Protein AF-A0A1W1H620-F1 (afdb_monomer)

InterPro domains:
  IPR003399 Mce/MlaD [PF02470] (68-165)
  IPR052336 MlaD Inter-membrane Phospholipid Transporter [PTHR33371] (28-357)

pLDDT: mean 70.54, std 13.01, range [43.09, 95.81]

Sequence (407 aa):
MLNSLIAFMEFLTFYRGIFFDGSCVSLMDKNSGKFMVGAFVLGAIALVVVGIVVFGSGALFAEKNVFVLHFSGSVKGLNVGSPVVLRGVKIGAVKDIRINAASVDHPFSIPVLIEINKDCVVMQGDSSGNQTIEETLDALIKQGLRAKLEMQSLVTGQLLVALDFEPDTTPRFSGLESSYLEIPTTQSDIEELTSKLKQAPIEEIFNKVFSIISNVDTFLNSESINELLVAMTAALNSINGLAAHMDNELPDLSSNLVSTVSDAKKFISTADKEVVDLSLSLKKAIADIQNLVAVALSKVNSMGAGVDETVVSAQNLLAGIHQEVAPVSSGLQDVLKSARNTMISAQKASDQATEMLKGIDRITDSDSALLYNLNTTLAEISDAARSVRMLAEYIERHPEAFIQGKQ

Structure (mmCIF, N/CA/C/O backbone):
data_AF-A0A1W1H620-F1
#
_entry.id   AF-A0A1W1H620-F1
#
loop_
_atom_site.group_PDB
_atom_site.id
_atom_site.type_symbol
_atom_site.label_atom_id
_atom_site.label_alt_id
_atom_site.label_comp_id
_atom_site.label_asym_id
_atom_site.label_entity_id
_atom_site.label_seq_id
_atom_site.pdbx_PDB_ins_code
_atom_site.Cartn_x
_atom_site.Cartn_y
_atom_site.Cartn_z
_atom_site.occupancy
_atom_site.B_iso_or_equiv
_atom_site.auth_seq_id
_atom_site.auth_comp_id
_atom_site.auth_asym_id
_atom_site.auth_atom_id
_atom_site.pdbx_PDB_model_num
ATOM 1 N N . MET A 1 1 ? 29.130 7.854 -50.376 1.00 47.09 1 MET A N 1
ATOM 2 C CA . MET A 1 1 ? 28.663 8.567 -51.593 1.00 47.09 1 MET A CA 1
ATOM 3 C C . MET A 1 1 ? 29.175 7.940 -52.893 1.00 47.09 1 MET A C 1
ATOM 5 O O . MET A 1 1 ? 28.355 7.635 -53.746 1.00 47.09 1 MET A O 1
ATOM 9 N N . LEU A 1 2 ? 30.485 7.692 -53.043 1.00 47.22 2 LEU A N 1
ATOM 10 C CA . LEU A 1 2 ? 31.083 7.239 -54.312 1.00 47.22 2 LEU A CA 1
ATOM 11 C C . LEU A 1 2 ? 30.592 5.860 -54.804 1.00 47.22 2 LEU A C 1
ATOM 13 O O . LEU A 1 2 ? 30.220 5.733 -55.963 1.00 47.22 2 LEU A O 1
ATOM 17 N N . ASN A 1 3 ? 30.495 4.854 -53.927 1.00 46.94 3 ASN A N 1
ATOM 18 C CA . ASN A 1 3 ? 30.136 3.488 -54.350 1.00 46.94 3 ASN A CA 1
ATOM 19 C C . ASN A 1 3 ? 28.685 3.336 -54.835 1.00 46.94 3 ASN A C 1
ATOM 21 O O . ASN A 1 3 ? 28.419 2.526 -55.715 1.00 46.94 3 ASN A O 1
ATOM 25 N N . SER A 1 4 ? 27.753 4.141 -54.315 1.00 45.88 4 SER A N 1
ATOM 26 C CA . SER A 1 4 ? 26.353 4.115 -54.768 1.00 45.88 4 SER A CA 1
ATOM 27 C C . SER A 1 4 ? 26.180 4.840 -56.109 1.00 45.88 4 SER A C 1
ATOM 29 O O . SER A 1 4 ? 25.389 4.425 -56.951 1.00 45.88 4 SER A O 1
ATOM 31 N N . LEU A 1 5 ? 26.985 5.883 -56.348 1.00 55.84 5 LEU A N 1
ATOM 32 C CA . LEU A 1 5 ? 27.026 6.585 -57.632 1.00 55.84 5 LEU A CA 1
ATOM 33 C C . LEU A 1 5 ? 27.658 5.713 -58.731 1.00 55.84 5 LEU A C 1
ATOM 35 O O . LEU A 1 5 ? 27.201 5.741 -59.870 1.00 55.84 5 LEU A O 1
ATOM 39 N N . ILE A 1 6 ? 28.657 4.896 -58.371 1.00 61.59 6 ILE A N 1
ATOM 40 C CA . ILE A 1 6 ? 29.292 3.914 -59.262 1.00 61.59 6 ILE A CA 1
ATOM 41 C C . ILE A 1 6 ? 28.307 2.796 -59.624 1.00 61.59 6 ILE A C 1
ATOM 43 O O . ILE A 1 6 ? 28.139 2.514 -60.804 1.00 61.59 6 ILE A O 1
ATOM 47 N N . ALA A 1 7 ? 27.574 2.236 -58.655 1.00 57.88 7 ALA A N 1
ATOM 48 C CA . ALA A 1 7 ? 26.550 1.223 -58.931 1.00 57.88 7 ALA A CA 1
ATOM 49 C C . ALA A 1 7 ? 25.406 1.769 -59.809 1.00 57.88 7 ALA A C 1
ATOM 51 O O . ALA A 1 7 ? 24.920 1.082 -60.706 1.00 57.88 7 ALA A O 1
ATOM 52 N N . PHE A 1 8 ? 25.010 3.029 -59.603 1.00 60.25 8 PHE A N 1
ATOM 53 C CA . PHE A 1 8 ? 24.001 3.693 -60.430 1.00 60.25 8 PHE A CA 1
ATOM 54 C C . PHE A 1 8 ? 24.515 3.991 -61.850 1.00 60.25 8 PHE A C 1
ATOM 56 O O . PHE A 1 8 ? 23.775 3.816 -62.819 1.00 60.25 8 PHE A O 1
ATOM 63 N N . MET A 1 9 ? 25.791 4.374 -62.000 1.00 60.72 9 MET A N 1
ATOM 64 C CA . MET A 1 9 ? 26.431 4.522 -63.312 1.00 60.72 9 MET A CA 1
ATOM 65 C C . MET A 1 9 ? 26.599 3.182 -64.033 1.00 60.72 9 MET A C 1
ATOM 67 O O . MET A 1 9 ? 26.335 3.128 -65.232 1.00 60.72 9 MET A O 1
ATOM 71 N N . GLU A 1 10 ? 26.980 2.100 -63.352 1.00 62.81 10 GLU A N 1
ATOM 72 C CA . GLU A 1 10 ? 27.077 0.770 -63.971 1.00 62.81 10 GLU A CA 1
ATOM 73 C C . GLU A 1 10 ? 25.706 0.247 -64.406 1.00 62.81 10 GLU A C 1
ATOM 75 O O . GLU A 1 10 ? 25.571 -0.278 -65.511 1.00 62.81 10 GLU A O 1
ATOM 80 N N . PHE A 1 11 ? 24.660 0.494 -63.612 1.00 61.22 11 PHE A N 1
ATOM 81 C CA . PHE A 1 11 ? 23.290 0.131 -63.969 1.00 61.22 11 PHE A CA 1
ATOM 82 C C . PHE A 1 11 ? 22.768 0.932 -65.176 1.00 61.22 11 PHE A C 1
ATOM 84 O O . PHE A 1 11 ? 22.154 0.369 -66.085 1.00 61.22 11 PHE A O 1
ATOM 91 N N . LEU A 1 12 ? 23.079 2.232 -65.248 1.00 58.47 12 LEU A N 1
ATOM 92 C CA . LEU A 1 12 ? 22.790 3.071 -66.418 1.00 58.47 12 LEU A CA 1
ATOM 93 C C . LEU A 1 12 ? 23.594 2.649 -67.655 1.00 58.47 12 LEU A C 1
ATOM 95 O O . LEU A 1 12 ? 23.074 2.706 -68.769 1.00 58.47 12 LEU A O 1
ATOM 99 N N . THR A 1 13 ? 24.835 2.195 -67.477 1.00 58.47 13 THR A N 1
ATOM 100 C CA . THR A 1 13 ? 25.701 1.732 -68.575 1.00 58.47 13 THR A CA 1
ATOM 101 C C . THR A 1 13 ? 25.229 0.382 -69.121 1.00 58.47 13 THR A C 1
ATOM 103 O O . THR A 1 13 ? 25.193 0.198 -70.338 1.00 58.47 13 THR A O 1
ATOM 106 N N . PHE A 1 14 ? 24.754 -0.515 -68.251 1.00 58.25 14 PHE A N 1
ATOM 107 C CA . PHE A 1 14 ? 24.102 -1.770 -68.633 1.00 58.25 14 PHE A CA 1
ATOM 108 C C . PHE A 1 14 ? 22.809 -1.524 -69.428 1.00 58.25 14 PHE A C 1
ATOM 110 O O . PHE A 1 14 ? 22.599 -2.123 -70.483 1.00 58.25 14 PHE A O 1
ATOM 117 N N . TYR A 1 15 ? 21.984 -0.562 -68.997 1.00 55.03 15 TYR A N 1
ATOM 118 C CA . TYR A 1 15 ? 20.773 -0.177 -69.732 1.00 55.03 15 TYR A CA 1
ATOM 119 C C . TYR A 1 15 ? 21.083 0.482 -71.087 1.00 55.03 15 TYR A C 1
ATOM 121 O O . TYR A 1 15 ? 20.361 0.268 -72.061 1.00 55.03 15 TYR A O 1
ATOM 129 N N . ARG A 1 16 ? 22.185 1.241 -71.186 1.00 53.06 16 ARG A N 1
ATOM 130 C CA . ARG A 1 16 ? 22.639 1.844 -72.450 1.00 53.06 16 ARG A CA 1
ATOM 131 C C . ARG A 1 16 ? 23.146 0.800 -73.449 1.00 53.06 16 ARG A C 1
ATOM 133 O O . ARG A 1 16 ? 22.944 0.985 -74.645 1.00 53.06 16 ARG A O 1
ATOM 140 N N . GLY A 1 17 ? 23.745 -0.296 -72.975 1.00 49.12 17 GLY A N 1
ATOM 141 C CA . GLY A 1 17 ? 24.206 -1.411 -73.813 1.00 49.12 17 GLY A CA 1
ATOM 142 C C . GLY A 1 17 ? 23.072 -2.187 -74.491 1.00 49.12 17 GLY A C 1
ATOM 143 O O . GLY A 1 17 ? 23.215 -2.605 -75.633 1.00 49.12 17 GLY A O 1
ATOM 144 N N . ILE A 1 18 ? 21.913 -2.300 -73.837 1.00 55.62 18 ILE A N 1
ATOM 145 C CA . ILE A 1 18 ? 20.726 -2.976 -74.393 1.00 55.62 18 ILE A CA 1
ATOM 146 C C . ILE A 1 18 ? 19.997 -2.096 -75.430 1.00 55.62 18 ILE A C 1
ATOM 148 O O . ILE A 1 18 ? 19.288 -2.613 -76.290 1.00 55.62 18 ILE A O 1
ATOM 152 N N . PHE A 1 19 ? 20.179 -0.771 -75.380 1.00 49.47 19 PHE A N 1
ATOM 153 C CA . PHE A 1 19 ? 19.410 0.183 -76.191 1.00 49.47 19 PHE A CA 1
ATOM 154 C C . PHE A 1 19 ? 20.154 0.731 -77.427 1.00 49.47 19 PHE A C 1
ATOM 156 O O . PHE A 1 19 ? 19.505 1.284 -78.311 1.00 49.47 19 PHE A O 1
ATOM 163 N N . PHE A 1 20 ? 21.489 0.607 -77.505 1.00 49.31 20 PHE A N 1
ATOM 164 C CA . PHE A 1 20 ? 22.310 1.247 -78.554 1.00 49.31 20 PHE A CA 1
ATOM 165 C C . PHE A 1 20 ? 23.101 0.303 -79.479 1.00 49.31 20 PHE A C 1
ATOM 167 O O . PHE A 1 20 ? 23.768 0.800 -80.388 1.00 49.31 20 PHE A O 1
ATOM 174 N N . ASP A 1 21 ? 23.020 -1.022 -79.323 1.00 45.16 21 ASP A N 1
ATOM 175 C CA . ASP A 1 21 ? 23.571 -1.941 -80.330 1.00 45.16 21 ASP A CA 1
ATOM 176 C C . ASP A 1 21 ? 22.598 -2.050 -81.520 1.00 45.16 21 ASP A C 1
ATOM 178 O O . ASP A 1 21 ? 21.550 -2.697 -81.460 1.00 45.16 21 ASP A O 1
ATOM 182 N N . GLY A 1 22 ? 22.926 -1.343 -82.605 1.00 52.53 22 GLY A N 1
ATOM 183 C CA . GLY A 1 22 ? 22.124 -1.173 -83.823 1.00 52.53 22 GLY A CA 1
ATOM 184 C C . GLY A 1 22 ? 21.939 -2.429 -84.684 1.00 52.53 22 GLY A C 1
ATOM 185 O O . GLY A 1 22 ? 21.672 -2.312 -85.878 1.00 52.53 22 GLY A O 1
ATOM 186 N N . SER A 1 23 ? 22.052 -3.623 -84.107 1.00 49.22 23 SER A N 1
ATOM 187 C CA . SER A 1 23 ? 22.087 -4.894 -84.841 1.00 49.22 23 SER A CA 1
ATOM 188 C C . SER A 1 23 ? 20.743 -5.645 -84.880 1.00 49.22 23 SER A C 1
ATOM 190 O O . SER A 1 23 ? 20.644 -6.689 -85.518 1.00 49.22 23 SER A O 1
ATOM 192 N N . CYS A 1 24 ? 19.675 -5.105 -84.276 1.00 45.25 24 CYS A N 1
ATOM 193 C CA . CYS A 1 24 ? 18.341 -5.735 -84.235 1.00 45.25 24 CYS A CA 1
ATOM 194 C C . CYS A 1 24 ? 17.204 -4.844 -84.775 1.00 45.25 24 CYS A C 1
ATOM 196 O O . CYS A 1 24 ? 16.067 -4.931 -84.321 1.00 45.25 24 CYS A O 1
ATOM 198 N N . VAL A 1 25 ? 17.473 -3.990 -85.769 1.00 50.41 25 VAL A N 1
ATOM 199 C CA . VAL A 1 25 ? 16.422 -3.207 -86.462 1.00 50.41 25 VAL A CA 1
ATOM 200 C C . VAL A 1 25 ? 15.844 -3.945 -87.689 1.00 50.41 25 VAL A C 1
ATOM 202 O O . VAL A 1 25 ? 14.885 -3.477 -88.294 1.00 50.41 25 VAL A O 1
ATOM 205 N N . SER A 1 26 ? 16.354 -5.130 -88.058 1.00 47.31 26 SER A N 1
ATOM 206 C CA . SER A 1 26 ? 16.033 -5.744 -89.363 1.00 47.31 26 SER A CA 1
ATOM 207 C C . SER A 1 26 ? 15.056 -6.932 -89.374 1.00 47.31 26 SER A C 1
ATOM 209 O O . SER A 1 26 ? 14.835 -7.489 -90.446 1.00 47.31 26 SER A O 1
ATOM 211 N N . LEU A 1 27 ? 14.422 -7.322 -88.266 1.00 49.62 27 LEU A N 1
ATOM 212 C CA . LEU A 1 27 ? 13.317 -8.298 -88.299 1.00 49.62 27 LEU A CA 1
ATOM 213 C C . LEU A 1 27 ? 12.286 -7.967 -87.214 1.00 49.62 27 LEU A C 1
ATOM 215 O O . LEU A 1 27 ? 12.209 -8.635 -86.189 1.00 49.62 27 LEU A O 1
ATOM 219 N N . MET A 1 28 ? 11.493 -6.914 -87.430 1.00 45.22 28 MET A N 1
ATOM 220 C CA . MET A 1 28 ? 10.349 -6.615 -86.568 1.00 45.22 28 MET A CA 1
ATOM 221 C C . MET A 1 28 ? 9.056 -6.644 -87.381 1.00 45.22 28 MET A C 1
ATOM 223 O O . MET A 1 28 ? 8.724 -5.712 -88.112 1.00 45.22 28 MET A O 1
ATOM 227 N N . ASP A 1 29 ? 8.339 -7.757 -87.233 1.00 52.97 29 ASP A N 1
ATOM 228 C CA . ASP A 1 29 ? 6.959 -7.932 -87.665 1.00 52.97 29 ASP A CA 1
ATOM 229 C C . ASP A 1 29 ? 6.058 -6.850 -87.034 1.00 52.97 29 ASP A C 1
ATOM 231 O O . ASP A 1 29 ? 6.227 -6.436 -85.880 1.00 52.97 29 ASP A O 1
ATOM 235 N N . LYS A 1 30 ? 5.085 -6.381 -87.817 1.00 54.62 30 LYS A N 1
ATOM 236 C CA . LYS A 1 30 ? 4.302 -5.140 -87.659 1.00 54.62 30 LYS A CA 1
ATOM 237 C C . LYS A 1 30 ? 3.396 -5.111 -86.413 1.00 54.62 30 LYS A C 1
ATOM 239 O O . LYS A 1 30 ? 2.694 -4.127 -86.184 1.00 54.62 30 LYS A O 1
ATOM 244 N N . ASN A 1 31 ? 3.432 -6.151 -85.578 1.00 54.94 31 ASN A N 1
ATOM 245 C CA . ASN A 1 31 ? 2.678 -6.264 -84.327 1.00 54.94 31 ASN A CA 1
ATOM 246 C C . ASN A 1 31 ? 3.532 -6.187 -83.043 1.00 54.94 31 ASN A C 1
ATOM 248 O O . ASN A 1 31 ? 2.962 -6.075 -81.957 1.00 54.94 31 ASN A O 1
ATOM 252 N N . SER A 1 32 ? 4.869 -6.181 -83.133 1.00 52.19 32 SER A N 1
ATOM 253 C CA . SER A 1 32 ? 5.751 -6.296 -81.952 1.00 52.19 32 SER A CA 1
ATOM 254 C C . SER A 1 32 ? 6.000 -4.981 -81.189 1.00 52.19 32 SER A C 1
ATOM 256 O O . SER A 1 32 ? 6.365 -4.992 -80.013 1.00 52.19 32 SER A O 1
ATOM 258 N N . GLY A 1 33 ? 5.724 -3.822 -81.801 1.00 59.84 33 GLY A N 1
ATOM 259 C CA . GLY A 1 33 ? 5.918 -2.514 -81.152 1.00 59.84 33 GLY A CA 1
ATOM 260 C C . GLY A 1 33 ? 5.040 -2.291 -79.910 1.00 59.84 33 GLY A C 1
ATOM 261 O O . GLY A 1 33 ? 5.427 -1.563 -79.001 1.00 59.84 33 GLY A O 1
ATOM 262 N N . LYS A 1 34 ? 3.879 -2.955 -79.820 1.00 67.44 34 LYS A N 1
ATOM 263 C CA . LYS A 1 34 ? 2.942 -2.802 -78.690 1.00 67.44 34 LYS A CA 1
ATOM 264 C C . LYS A 1 34 ? 3.430 -3.508 -77.419 1.00 67.44 34 LYS A C 1
ATOM 266 O O . LYS A 1 34 ? 3.201 -3.010 -76.321 1.00 67.44 34 LYS A O 1
ATOM 271 N N . PHE A 1 35 ? 4.131 -4.634 -77.559 1.00 73.69 35 PHE A N 1
ATOM 272 C CA . PHE A 1 35 ? 4.671 -5.389 -76.425 1.00 73.69 35 PHE A CA 1
ATOM 273 C C . PHE A 1 35 ? 5.864 -4.671 -75.781 1.00 73.69 35 PHE A C 1
ATOM 275 O O . PHE A 1 35 ? 5.947 -4.568 -74.559 1.00 73.69 35 PHE A O 1
ATOM 282 N N . MET A 1 36 ? 6.741 -4.090 -76.603 1.00 78.50 36 MET A N 1
ATOM 283 C CA . MET A 1 36 ? 7.919 -3.354 -76.134 1.00 78.50 36 MET A CA 1
ATOM 284 C C . MET A 1 36 ? 7.541 -2.072 -75.372 1.00 78.50 36 MET A C 1
ATOM 286 O O . MET A 1 36 ? 8.143 -1.765 -74.344 1.00 78.50 36 MET A O 1
ATOM 290 N N . VAL A 1 37 ? 6.485 -1.372 -75.807 1.00 78.00 37 VAL A N 1
ATOM 291 C CA . VAL A 1 37 ? 5.929 -0.225 -75.064 1.00 78.00 37 VAL A CA 1
ATOM 292 C C . VAL A 1 37 ? 5.317 -0.674 -73.732 1.00 78.00 37 VAL A C 1
ATOM 294 O O . VAL A 1 37 ? 5.545 -0.030 -72.710 1.00 78.00 37 VAL A O 1
ATOM 297 N N . GLY A 1 38 ? 4.604 -1.806 -73.705 1.00 81.62 38 GLY A N 1
ATOM 298 C CA . GLY A 1 38 ? 4.051 -2.371 -72.469 1.00 81.62 38 GLY A CA 1
ATOM 299 C C . GLY A 1 38 ? 5.125 -2.750 -71.443 1.00 81.62 38 GLY A C 1
ATOM 300 O O . GLY A 1 38 ? 4.995 -2.414 -70.266 1.00 81.62 38 GLY A O 1
ATOM 301 N N . ALA A 1 39 ? 6.216 -3.378 -71.891 1.00 88.50 39 ALA A N 1
ATOM 302 C CA . ALA A 1 39 ? 7.347 -3.734 -71.035 1.00 88.50 39 ALA A CA 1
ATOM 303 C C . ALA A 1 39 ? 8.048 -2.496 -70.448 1.00 88.50 39 ALA A C 1
ATOM 305 O O . ALA A 1 39 ? 8.396 -2.489 -69.268 1.00 88.50 39 ALA A O 1
ATOM 306 N N . PHE A 1 40 ? 8.197 -1.426 -71.235 1.00 88.06 40 PHE A N 1
ATOM 307 C CA . PHE A 1 40 ? 8.795 -0.176 -70.764 1.00 88.06 40 PHE A CA 1
ATOM 308 C C . PHE A 1 40 ? 7.934 0.518 -69.700 1.00 88.06 40 PHE A C 1
ATOM 310 O O . PHE A 1 40 ? 8.453 0.949 -68.673 1.00 88.06 40 PHE A O 1
ATOM 317 N N . VAL A 1 41 ? 6.614 0.583 -69.906 1.00 91.88 41 VAL A N 1
ATOM 318 C CA . VAL A 1 41 ? 5.690 1.195 -68.936 1.00 91.88 41 VAL A CA 1
ATOM 319 C C . VAL A 1 41 ? 5.652 0.394 -67.634 1.00 91.88 41 VAL A C 1
ATOM 321 O O . VAL A 1 41 ? 5.717 0.981 -66.557 1.00 91.88 41 VAL A O 1
ATOM 324 N N . LEU A 1 42 ? 5.625 -0.940 -67.714 1.00 93.00 42 LEU A N 1
ATOM 325 C CA . LEU A 1 42 ? 5.717 -1.799 -66.529 1.00 93.00 42 LEU A CA 1
ATOM 326 C C . LEU A 1 42 ? 7.051 -1.626 -65.798 1.00 93.00 42 LEU A C 1
ATOM 328 O O . LEU A 1 42 ? 7.061 -1.524 -64.573 1.00 93.00 42 LEU A O 1
ATOM 332 N N . GLY A 1 43 ? 8.160 -1.529 -66.535 1.00 93.94 43 GLY A N 1
ATOM 333 C CA . GLY A 1 43 ? 9.475 -1.240 -65.967 1.00 93.94 43 GLY A CA 1
ATOM 334 C C . GLY A 1 43 ? 9.517 0.113 -65.254 1.00 93.94 43 GLY A C 1
ATOM 335 O O . GLY A 1 43 ? 9.989 0.194 -64.123 1.00 93.94 43 GLY A O 1
ATOM 336 N N . ALA A 1 44 ? 8.962 1.161 -65.868 1.00 93.44 44 ALA A N 1
ATOM 337 C CA . ALA A 1 44 ? 8.901 2.497 -65.279 1.00 93.44 44 ALA A CA 1
ATOM 338 C C . ALA A 1 44 ? 8.040 2.530 -64.006 1.00 93.44 44 ALA A C 1
ATOM 340 O O . ALA A 1 44 ? 8.456 3.105 -63.002 1.00 93.44 44 ALA A O 1
ATOM 341 N N . ILE A 1 45 ? 6.879 1.866 -64.009 1.00 95.19 45 ILE A N 1
ATOM 342 C CA . ILE A 1 45 ? 6.016 1.754 -62.823 1.00 95.19 45 ILE A CA 1
ATOM 343 C C . ILE A 1 45 ? 6.731 0.985 -61.709 1.00 95.19 45 ILE A C 1
ATOM 345 O O . ILE A 1 45 ? 6.729 1.435 -60.566 1.00 95.19 45 ILE A O 1
ATOM 349 N N . ALA A 1 46 ? 7.388 -0.134 -62.029 1.00 94.88 46 ALA A N 1
ATOM 350 C CA . ALA A 1 46 ? 8.155 -0.900 -61.050 1.00 94.88 46 ALA A CA 1
ATOM 351 C C . ALA A 1 46 ? 9.278 -0.056 -60.425 1.00 94.88 46 ALA A C 1
ATOM 353 O O . ALA A 1 46 ? 9.459 -0.076 -59.210 1.00 94.88 46 ALA A O 1
ATOM 354 N N . LEU A 1 47 ? 9.983 0.742 -61.231 1.00 94.25 47 LEU A N 1
ATOM 355 C CA . LEU A 1 47 ? 11.054 1.624 -60.762 1.00 94.25 47 LEU A CA 1
ATOM 356 C C . LEU A 1 47 ? 10.510 2.744 -59.863 1.00 94.25 47 LEU A C 1
ATOM 358 O O . LEU A 1 47 ? 11.100 3.035 -58.827 1.00 94.25 47 LEU A O 1
ATOM 362 N N . VAL A 1 48 ? 9.352 3.320 -60.198 1.00 93.00 48 VAL A N 1
ATOM 363 C CA . VAL A 1 48 ? 8.673 4.309 -59.346 1.00 93.00 48 VAL A CA 1
ATOM 364 C C . VAL A 1 48 ? 8.232 3.686 -58.022 1.00 93.00 48 VAL A C 1
ATOM 366 O O . VAL A 1 48 ? 8.454 4.289 -56.979 1.00 93.00 48 VAL A O 1
ATOM 369 N N . VAL A 1 49 ? 7.670 2.474 -58.028 1.00 92.56 49 VAL A N 1
ATOM 370 C CA . VAL A 1 49 ? 7.272 1.767 -56.797 1.00 92.56 49 VAL A CA 1
ATOM 371 C C . VAL A 1 49 ? 8.488 1.475 -55.921 1.00 92.56 49 VAL A C 1
ATOM 373 O O . VAL A 1 49 ? 8.462 1.776 -54.731 1.00 92.56 49 VAL A O 1
ATOM 376 N N . VAL A 1 50 ? 9.578 0.962 -56.498 1.00 88.00 50 VAL A N 1
ATOM 377 C CA . VAL A 1 50 ? 10.839 0.746 -55.771 1.00 88.00 50 VAL A CA 1
ATOM 378 C C . VAL A 1 50 ? 11.385 2.071 -55.236 1.00 88.00 50 VAL A C 1
ATOM 380 O O . VAL A 1 50 ? 11.781 2.140 -54.077 1.00 88.00 50 VAL A O 1
ATOM 383 N N . GLY A 1 51 ? 11.339 3.139 -56.034 1.00 85.19 51 GLY A N 1
ATOM 384 C CA . GLY A 1 51 ? 11.726 4.482 -55.613 1.00 85.19 51 GLY A CA 1
ATOM 385 C C . GLY A 1 51 ? 10.901 4.977 -54.424 1.00 85.19 51 GLY A C 1
ATOM 386 O O . GLY A 1 51 ? 11.467 5.422 -53.434 1.00 85.19 51 GLY A O 1
ATOM 387 N N . ILE A 1 52 ? 9.577 4.834 -54.463 1.00 85.44 52 ILE A N 1
ATOM 388 C CA . ILE A 1 52 ? 8.688 5.221 -53.359 1.00 85.44 52 ILE A CA 1
ATOM 389 C C . ILE A 1 52 ? 8.959 4.374 -52.110 1.00 85.44 52 ILE A C 1
ATOM 391 O O . ILE A 1 52 ? 8.974 4.914 -51.012 1.00 85.44 52 ILE A O 1
ATOM 395 N N . VAL A 1 53 ? 9.213 3.073 -52.243 1.00 83.44 53 VAL A N 1
ATOM 396 C CA . VAL A 1 53 ? 9.513 2.204 -51.091 1.00 83.44 53 VAL A CA 1
ATOM 397 C C . VAL A 1 53 ? 10.859 2.569 -50.452 1.00 83.44 53 VAL A C 1
ATOM 399 O O . VAL A 1 53 ? 10.963 2.661 -49.227 1.00 83.44 53 VAL A O 1
ATOM 402 N N . VAL A 1 54 ? 11.882 2.820 -51.271 1.00 80.69 54 VAL A N 1
ATOM 403 C CA . VAL A 1 54 ? 13.239 3.138 -50.803 1.00 80.69 54 VAL A CA 1
ATOM 404 C C . VAL A 1 54 ? 13.326 4.560 -50.240 1.00 80.69 54 VAL A C 1
ATOM 406 O O . VAL A 1 54 ? 13.912 4.760 -49.180 1.00 80.69 54 VAL A O 1
ATOM 409 N N . PHE A 1 55 ? 12.727 5.549 -50.908 1.00 76.94 55 PHE A N 1
ATOM 410 C CA . PHE A 1 55 ? 12.815 6.960 -50.513 1.00 76.94 55 PHE A CA 1
ATOM 411 C C . PHE A 1 55 ? 11.665 7.426 -49.615 1.00 76.94 55 PHE A C 1
ATOM 413 O O . PHE A 1 55 ? 11.852 8.347 -48.825 1.00 76.94 55 PHE A O 1
ATOM 420 N N . GLY A 1 56 ? 10.491 6.799 -49.690 1.00 69.12 56 GLY A N 1
ATOM 421 C CA . GLY A 1 56 ? 9.307 7.204 -48.926 1.00 69.12 56 GLY A CA 1
ATOM 422 C C . GLY A 1 56 ? 9.387 6.885 -47.436 1.00 69.12 56 GLY A C 1
ATOM 423 O O . GLY A 1 56 ? 8.611 7.436 -46.661 1.00 69.12 56 GLY A O 1
ATOM 424 N N . SER A 1 57 ? 10.323 6.033 -47.011 1.00 63.41 57 SER A N 1
ATOM 425 C CA . SER A 1 57 ? 10.463 5.691 -45.597 1.00 63.41 57 SER A CA 1
ATOM 426 C C . SER A 1 57 ? 11.369 6.646 -44.823 1.00 63.41 57 SER A C 1
ATOM 428 O O . SER A 1 57 ? 11.175 6.749 -43.616 1.00 63.41 57 SER A O 1
ATOM 430 N N . GLY A 1 58 ? 12.346 7.326 -45.453 1.00 62.62 58 GLY A N 1
ATOM 431 C CA . GLY A 1 58 ? 13.325 8.233 -44.807 1.00 62.62 58 GLY A CA 1
ATOM 432 C C . GLY A 1 58 ? 14.194 7.612 -43.690 1.00 62.62 58 GLY A C 1
ATOM 433 O O . GLY A 1 58 ? 15.263 8.116 -43.366 1.00 62.62 58 GLY A O 1
ATOM 434 N N . ALA A 1 59 ? 13.767 6.480 -43.137 1.00 58.75 59 ALA A N 1
ATOM 435 C CA . ALA A 1 59 ? 14.278 5.791 -41.966 1.00 58.75 59 ALA A CA 1
ATOM 436 C C . ALA A 1 59 ? 15.404 4.804 -42.296 1.00 58.75 59 ALA A C 1
ATOM 438 O O . ALA A 1 59 ? 16.061 4.304 -41.386 1.00 58.75 59 ALA A O 1
ATOM 439 N N . LEU A 1 60 ? 15.637 4.523 -43.583 1.00 58.59 60 LEU A N 1
ATOM 440 C CA . LEU A 1 60 ? 16.699 3.623 -44.046 1.00 58.59 60 LEU A CA 1
ATOM 441 C C . LEU A 1 60 ? 18.088 4.282 -44.076 1.00 58.59 60 LEU A C 1
ATOM 443 O O . LEU A 1 60 ? 19.077 3.581 -44.266 1.00 58.59 60 LEU A O 1
ATOM 447 N N . PHE A 1 61 ? 18.175 5.602 -43.883 1.00 63.03 61 PHE A N 1
ATOM 448 C CA . PHE A 1 61 ? 19.426 6.361 -44.008 1.00 63.03 61 PHE A CA 1
ATOM 449 C C . PHE A 1 61 ? 19.988 6.885 -42.680 1.00 63.03 61 PHE A C 1
ATOM 451 O O . PHE A 1 61 ? 21.038 7.519 -42.687 1.00 63.03 61 PHE A O 1
ATOM 458 N N . ALA A 1 62 ? 19.330 6.616 -41.549 1.00 68.75 62 ALA A N 1
ATOM 459 C CA . ALA A 1 62 ? 19.883 6.945 -40.239 1.00 68.75 62 ALA A CA 1
ATOM 460 C C . ALA A 1 62 ? 20.975 5.929 -39.878 1.00 68.75 62 ALA A C 1
ATOM 462 O O . ALA A 1 62 ? 20.702 4.729 -39.783 1.00 68.75 62 ALA A O 1
ATOM 463 N N . GLU A 1 63 ? 22.210 6.388 -39.675 1.00 73.50 63 GLU A N 1
ATOM 464 C CA . GLU A 1 63 ? 23.252 5.536 -39.109 1.00 73.50 63 GLU A CA 1
ATOM 465 C C . GLU A 1 63 ? 22.919 5.242 -37.641 1.00 73.50 63 GLU A C 1
ATOM 467 O O . GLU A 1 63 ? 22.758 6.154 -36.825 1.00 73.50 63 GLU A O 1
ATOM 472 N N . LYS A 1 64 ? 22.810 3.954 -37.302 1.00 83.44 64 LYS A N 1
ATOM 473 C CA . LYS A 1 64 ? 22.437 3.493 -35.962 1.00 83.44 64 LYS A CA 1
ATOM 474 C C . LYS A 1 64 ? 23.582 2.737 -35.307 1.00 83.44 64 LYS A C 1
ATOM 476 O O . LYS A 1 64 ? 24.186 1.864 -35.931 1.00 83.44 64 LYS A O 1
ATOM 481 N N . ASN A 1 65 ? 23.832 3.036 -34.039 1.00 86.94 65 ASN A N 1
ATOM 482 C CA . ASN A 1 65 ? 24.753 2.284 -33.193 1.00 86.94 65 ASN A CA 1
ATOM 483 C C . ASN A 1 65 ? 23.974 1.269 -32.361 1.00 86.94 65 ASN A C 1
ATOM 485 O O . ASN A 1 65 ? 22.897 1.588 -31.854 1.00 86.94 65 ASN A O 1
ATOM 489 N N . VAL A 1 66 ? 24.513 0.056 -32.232 1.00 89.94 66 VAL A N 1
ATOM 490 C CA . VAL A 1 66 ? 23.885 -1.028 -31.469 1.00 89.94 66 VAL A CA 1
ATOM 491 C C . VAL A 1 66 ? 24.597 -1.187 -30.134 1.00 89.94 66 VAL A C 1
ATOM 493 O O . VAL A 1 66 ? 25.815 -1.352 -30.108 1.00 89.94 66 VAL A O 1
ATOM 496 N N . PHE A 1 67 ? 23.822 -1.182 -29.055 1.00 90.94 67 PHE A N 1
ATOM 497 C CA . PHE A 1 67 ? 24.301 -1.396 -27.692 1.00 90.94 67 PHE A CA 1
ATOM 498 C C . PHE A 1 67 ? 23.588 -2.592 -27.071 1.00 90.94 67 PHE A C 1
ATOM 500 O O . PHE A 1 67 ? 22.471 -2.937 -27.476 1.00 90.94 67 PHE A O 1
ATOM 507 N N . VAL A 1 68 ? 24.229 -3.216 -26.086 1.00 90.88 68 VAL A N 1
ATOM 508 C CA . VAL A 1 68 ? 23.643 -4.303 -25.302 1.00 90.88 68 VAL A CA 1
ATOM 509 C C . VAL A 1 68 ? 23.336 -3.830 -23.885 1.00 90.88 68 VAL A C 1
ATOM 511 O O . VAL A 1 68 ? 24.124 -3.124 -23.260 1.00 90.88 68 VAL A O 1
ATOM 514 N N . LEU A 1 69 ? 22.165 -4.218 -23.393 1.00 90.62 69 LEU A N 1
ATOM 515 C CA . LEU A 1 69 ? 21.705 -3.992 -22.029 1.00 90.62 69 LEU A CA 1
ATOM 516 C C . LEU A 1 69 ? 21.444 -5.339 -21.380 1.00 90.62 69 LEU A C 1
ATOM 518 O O . LEU A 1 69 ? 20.830 -6.208 -21.996 1.00 90.62 69 LEU A O 1
ATOM 522 N N . HIS A 1 70 ? 21.845 -5.499 -20.128 1.00 88.38 70 HIS A N 1
ATOM 523 C CA . HIS A 1 70 ? 21.624 -6.728 -19.380 1.00 88.38 70 HIS A CA 1
ATOM 524 C C . HIS A 1 70 ? 20.671 -6.481 -18.218 1.00 88.38 70 HIS A C 1
ATOM 526 O O . HIS A 1 70 ? 21.054 -5.882 -17.217 1.00 88.38 70 HIS A O 1
ATOM 532 N N . PHE A 1 71 ? 19.429 -6.948 -18.327 1.00 86.94 71 PHE A N 1
ATOM 533 C CA . PHE A 1 71 ? 18.448 -6.821 -17.248 1.00 86.94 71 PHE A CA 1
ATOM 534 C C . PHE A 1 71 ? 18.389 -8.109 -16.429 1.00 86.94 71 PHE A C 1
ATOM 536 O O . PHE A 1 71 ? 18.228 -9.188 -16.988 1.00 86.94 71 PHE A O 1
ATOM 543 N N . SER A 1 72 ? 18.490 -8.009 -15.101 1.00 79.25 72 SER A N 1
ATOM 544 C CA . SER A 1 72 ? 18.279 -9.157 -14.198 1.00 79.25 72 SER A CA 1
ATOM 545 C C . SER A 1 72 ? 16.812 -9.416 -13.854 1.00 79.25 72 SER A C 1
ATOM 547 O O . SER A 1 72 ? 16.490 -10.369 -13.149 1.00 79.25 72 SER A O 1
ATOM 549 N N . GLY A 1 73 ? 15.957 -8.486 -14.265 1.00 78.06 73 GLY A N 1
ATOM 550 C CA . GLY A 1 73 ? 14.542 -8.430 -13.969 1.00 78.06 73 GLY A CA 1
ATOM 551 C C . GLY A 1 73 ? 13.665 -9.039 -15.053 1.00 78.06 73 GLY A C 1
ATOM 552 O O . GLY A 1 73 ? 14.134 -9.548 -16.073 1.00 78.06 73 GLY A O 1
ATOM 553 N N . SER A 1 74 ? 12.356 -8.941 -14.853 1.00 81.75 74 SER A N 1
ATOM 554 C CA . SER A 1 74 ? 11.393 -9.333 -15.881 1.00 81.75 74 SER A CA 1
ATOM 555 C C . SER A 1 74 ? 11.338 -8.276 -16.984 1.00 81.75 74 SER A C 1
ATOM 557 O O . SER A 1 74 ? 10.925 -7.148 -16.743 1.00 81.75 74 SER A O 1
ATOM 559 N N . VAL A 1 75 ? 11.656 -8.652 -18.226 1.00 86.94 75 VAL A N 1
ATOM 560 C CA . VAL A 1 75 ? 11.445 -7.793 -19.413 1.00 86.94 75 VAL A CA 1
ATOM 561 C C . VAL A 1 75 ? 10.004 -7.860 -19.946 1.00 86.94 75 VAL A C 1
ATOM 563 O O . VAL A 1 75 ? 9.728 -7.483 -21.084 1.00 86.94 75 VAL A O 1
ATOM 566 N N . LYS A 1 76 ? 9.057 -8.393 -19.162 1.00 85.44 76 LYS A N 1
ATOM 567 C CA . LYS A 1 76 ? 7.665 -8.581 -19.589 1.00 85.44 76 LYS A CA 1
ATOM 568 C C . LYS A 1 76 ? 7.020 -7.236 -19.922 1.00 85.44 76 LYS A C 1
ATOM 570 O O . LYS A 1 76 ? 6.901 -6.380 -19.058 1.00 85.44 76 LYS A O 1
ATOM 575 N N . GLY A 1 77 ? 6.542 -7.104 -21.157 1.00 87.44 77 GLY A N 1
ATOM 576 C CA . GLY A 1 77 ? 5.954 -5.863 -21.670 1.00 87.44 77 GLY A CA 1
ATOM 577 C C . GLY A 1 77 ? 6.904 -5.066 -22.562 1.00 87.44 77 GLY A C 1
ATOM 578 O O . GLY A 1 77 ? 6.450 -4.159 -23.259 1.00 87.44 77 GLY A O 1
ATOM 579 N N . LEU A 1 78 ? 8.190 -5.425 -22.599 1.00 91.94 78 LEU A N 1
ATOM 580 C CA . LEU A 1 78 ? 9.140 -4.904 -23.573 1.00 91.94 78 LEU A CA 1
ATOM 581 C C . LEU A 1 78 ? 9.016 -5.683 -24.886 1.00 91.94 78 LEU A C 1
ATOM 583 O O . LEU A 1 78 ? 9.073 -6.912 -24.891 1.00 91.94 78 LEU A O 1
ATOM 587 N N . ASN A 1 79 ? 8.873 -4.968 -26.000 1.00 92.75 79 ASN A N 1
ATOM 588 C CA . ASN A 1 79 ? 8.749 -5.560 -27.327 1.00 92.75 79 ASN A CA 1
ATOM 589 C C . ASN A 1 79 ? 9.875 -5.079 -28.243 1.00 92.75 79 ASN A C 1
ATOM 591 O O . ASN A 1 79 ? 10.449 -4.005 -28.055 1.00 92.75 79 ASN A O 1
ATOM 595 N N . VAL A 1 80 ? 10.155 -5.850 -29.294 1.00 93.62 80 VAL A N 1
ATOM 596 C CA . VAL A 1 80 ? 10.990 -5.367 -30.399 1.00 93.62 80 VAL A CA 1
ATOM 597 C C . VAL A 1 80 ? 10.311 -4.145 -31.023 1.00 93.62 80 VAL A C 1
ATOM 599 O O . VAL A 1 80 ? 9.121 -4.172 -31.334 1.00 93.62 80 VAL A O 1
ATOM 602 N N . GLY A 1 81 ? 11.062 -3.056 -31.164 1.00 92.12 81 GLY A N 1
ATOM 603 C CA . GLY A 1 81 ? 10.565 -1.747 -31.580 1.00 92.12 81 GLY A CA 1
ATOM 604 C C . GLY A 1 81 ? 10.122 -0.828 -30.436 1.00 92.12 81 GLY A C 1
ATOM 605 O O . GLY A 1 81 ? 9.827 0.338 -30.713 1.00 92.12 81 GLY A O 1
ATOM 606 N N . SER A 1 82 ? 10.110 -1.294 -29.175 1.00 95.81 82 SER A N 1
ATOM 607 C CA . SER A 1 82 ? 9.867 -0.426 -28.011 1.00 95.81 82 SER A CA 1
ATOM 608 C C . SER A 1 82 ? 10.819 0.775 -28.048 1.00 95.81 82 SER A C 1
ATOM 610 O O . SER A 1 82 ? 11.992 0.614 -28.399 1.00 95.81 82 SER A O 1
ATOM 612 N N . PRO A 1 83 ? 10.344 1.990 -27.731 1.00 95.38 83 PRO A N 1
ATOM 613 C CA . PRO A 1 83 ? 11.169 3.181 -27.821 1.00 95.38 83 PRO A CA 1
ATOM 614 C C . PRO A 1 83 ? 12.295 3.143 -26.786 1.00 95.38 83 PRO A C 1
ATOM 616 O O . PRO A 1 83 ? 12.110 2.699 -25.653 1.00 95.38 83 PRO A O 1
ATOM 619 N N . VAL A 1 84 ? 13.456 3.647 -27.195 1.00 95.25 84 VAL A N 1
ATOM 620 C CA . VAL A 1 84 ? 14.560 3.974 -26.292 1.00 95.25 84 VAL A CA 1
ATOM 621 C C . VAL A 1 84 ? 14.553 5.482 -26.131 1.00 95.25 84 VAL A C 1
ATOM 623 O O . VAL A 1 84 ? 14.645 6.210 -27.129 1.00 95.25 84 VAL A O 1
ATOM 626 N N . VAL A 1 85 ? 14.399 5.948 -24.899 1.00 93.81 85 VAL A N 1
ATOM 627 C CA . VAL A 1 85 ? 14.293 7.371 -24.577 1.00 93.81 85 VAL A CA 1
ATOM 628 C C . VAL A 1 85 ? 15.453 7.800 -23.693 1.00 93.81 85 VAL A C 1
ATOM 630 O O . VAL A 1 85 ? 15.894 7.038 -22.845 1.00 93.81 85 VAL A O 1
ATOM 633 N N . LEU A 1 86 ? 15.936 9.022 -23.879 1.00 91.44 86 LEU A N 1
ATOM 634 C CA . LEU A 1 86 ? 16.873 9.685 -22.977 1.00 91.44 86 LEU A CA 1
ATOM 635 C C . LEU A 1 86 ? 16.160 10.904 -22.409 1.00 91.44 86 LEU A C 1
ATOM 637 O O . LEU A 1 86 ? 15.782 11.795 -23.173 1.00 91.44 86 LEU A O 1
ATOM 641 N N . ARG A 1 87 ? 15.927 10.922 -21.092 1.00 87.31 87 ARG A N 1
ATOM 642 C CA . ARG A 1 87 ? 15.195 12.008 -20.407 1.00 87.31 87 ARG A CA 1
ATOM 643 C C . ARG A 1 87 ? 13.877 12.382 -21.114 1.00 87.31 87 ARG A C 1
ATOM 645 O O . ARG A 1 87 ? 13.578 13.554 -21.333 1.00 87.31 87 ARG A O 1
ATOM 652 N N . GLY A 1 88 ? 13.122 11.366 -21.544 1.00 84.38 88 GLY A N 1
ATOM 653 C CA . GLY A 1 88 ? 11.828 11.514 -22.225 1.00 84.38 88 GLY A CA 1
ATOM 654 C C . GLY A 1 88 ? 11.881 11.760 -23.740 1.00 84.38 88 GLY A C 1
ATOM 655 O O . GLY A 1 88 ? 10.840 11.718 -24.395 1.00 84.38 88 GLY A O 1
ATOM 656 N N . VAL A 1 89 ? 13.059 11.962 -24.337 1.00 89.44 89 VAL A N 1
ATOM 657 C CA . VAL A 1 89 ? 13.202 12.135 -25.793 1.00 89.44 89 VAL A CA 1
ATOM 658 C C . VAL A 1 89 ? 13.543 10.803 -26.444 1.00 89.44 89 VAL A C 1
ATOM 660 O O . VAL A 1 89 ? 14.531 10.169 -26.085 1.00 89.44 89 VAL A O 1
ATOM 663 N N . LYS A 1 90 ? 12.754 10.374 -27.435 1.00 91.88 90 LYS A N 1
ATOM 664 C CA . LYS A 1 90 ? 13.037 9.150 -28.197 1.00 91.88 90 LYS A CA 1
ATOM 665 C C . LYS A 1 90 ? 14.310 9.314 -29.029 1.00 91.88 90 LYS A C 1
ATOM 667 O O . LYS A 1 90 ? 14.335 10.096 -29.974 1.00 91.88 90 LYS A O 1
ATOM 672 N N . ILE A 1 91 ? 15.319 8.509 -28.715 1.00 91.31 91 ILE A N 1
ATOM 673 C CA . ILE A 1 91 ? 16.625 8.486 -29.393 1.00 91.31 91 ILE A CA 1
ATOM 674 C C . ILE A 1 91 ? 16.872 7.185 -30.167 1.00 91.31 91 ILE A C 1
ATOM 676 O O . ILE A 1 91 ? 17.823 7.087 -30.944 1.00 91.31 91 ILE A O 1
ATOM 680 N N . GLY A 1 92 ? 16.019 6.178 -29.963 1.00 92.00 92 GLY A N 1
ATOM 681 C CA . GLY A 1 92 ? 16.236 4.848 -30.508 1.00 92.00 92 GLY A CA 1
ATOM 682 C C . GLY A 1 92 ? 15.049 3.902 -30.377 1.00 92.00 92 GLY A C 1
ATOM 683 O O . GLY A 1 92 ? 13.918 4.310 -30.078 1.00 92.00 92 GLY A O 1
ATOM 684 N N . ALA A 1 93 ? 15.325 2.624 -30.611 1.00 94.31 93 ALA A N 1
ATOM 685 C CA . ALA A 1 93 ? 14.372 1.530 -30.480 1.00 94.31 93 ALA A CA 1
ATOM 686 C C . ALA A 1 93 ? 15.059 0.229 -30.038 1.00 94.31 93 ALA A C 1
ATOM 688 O O . ALA A 1 93 ? 16.252 0.023 -30.254 1.00 94.31 93 ALA A O 1
ATOM 689 N N . VAL A 1 94 ? 14.289 -0.669 -29.429 1.00 95.25 94 VAL A N 1
ATOM 690 C CA . VAL A 1 94 ? 14.728 -2.036 -29.132 1.00 95.25 94 VAL A CA 1
ATOM 691 C C . VAL A 1 94 ? 14.826 -2.814 -30.440 1.00 95.25 94 VAL A C 1
ATOM 693 O O . VAL A 1 94 ? 13.844 -2.935 -31.171 1.00 95.25 94 VAL A O 1
ATOM 696 N N . LYS A 1 95 ? 16.008 -3.349 -30.735 1.00 93.25 95 LYS A N 1
ATOM 697 C CA . LYS A 1 95 ? 16.290 -4.106 -31.956 1.00 93.25 95 LYS A CA 1
ATOM 698 C C . LYS A 1 95 ? 15.951 -5.584 -31.810 1.00 93.25 95 LYS A C 1
ATOM 700 O O . LYS A 1 95 ? 15.402 -6.170 -32.736 1.00 93.25 95 LYS A O 1
ATOM 705 N N . ASP A 1 96 ? 16.323 -6.188 -30.685 1.00 91.00 96 ASP A N 1
ATOM 706 C CA . ASP A 1 96 ? 16.171 -7.626 -30.455 1.00 91.00 96 ASP A CA 1
ATOM 707 C C . ASP A 1 96 ? 16.236 -7.942 -28.951 1.00 91.00 96 ASP A C 1
ATOM 709 O O . ASP A 1 96 ? 16.901 -7.232 -28.193 1.00 91.00 96 ASP A O 1
ATOM 713 N N . ILE A 1 97 ? 15.556 -9.003 -28.517 1.00 90.06 97 ILE A N 1
ATOM 714 C CA . ILE A 1 97 ? 15.542 -9.473 -27.123 1.00 90.06 97 ILE A CA 1
ATOM 715 C C . ILE A 1 97 ? 15.915 -10.948 -27.150 1.00 90.06 97 ILE A C 1
ATOM 717 O O . ILE A 1 97 ? 15.175 -11.773 -27.687 1.00 90.06 97 ILE A O 1
ATOM 721 N N . ARG A 1 98 ? 17.068 -11.288 -26.572 1.00 82.00 98 ARG A N 1
ATOM 722 C CA . ARG A 1 98 ? 17.581 -12.659 -26.599 1.00 82.00 98 ARG A CA 1
ATOM 723 C C . ARG A 1 98 ? 17.530 -13.274 -25.216 1.00 82.00 98 ARG A C 1
ATOM 725 O O . ARG A 1 98 ? 17.768 -12.613 -24.213 1.00 82.00 98 ARG A O 1
ATOM 732 N N . ILE A 1 99 ? 17.258 -14.572 -25.176 1.00 71.06 99 ILE A N 1
ATOM 733 C CA . ILE A 1 99 ? 17.358 -15.372 -23.960 1.00 71.06 99 ILE A CA 1
ATOM 734 C C . ILE A 1 99 ? 18.527 -16.325 -24.168 1.00 71.06 99 ILE A C 1
ATOM 736 O O . ILE A 1 99 ? 18.429 -17.289 -24.927 1.00 71.06 99 ILE A O 1
ATOM 740 N N . ASN A 1 100 ? 19.649 -16.033 -23.516 1.00 63.66 100 ASN A N 1
ATOM 741 C CA . ASN A 1 100 ? 20.810 -16.911 -23.543 1.00 63.66 100 ASN A CA 1
ATOM 742 C C . ASN A 1 100 ? 20.685 -17.935 -22.412 1.00 63.66 100 ASN A C 1
ATOM 744 O O . ASN A 1 100 ? 20.958 -17.635 -21.256 1.00 63.66 100 ASN A O 1
ATOM 748 N N . ALA A 1 101 ? 20.306 -19.166 -22.752 1.00 53.31 101 ALA A N 1
ATOM 749 C CA . ALA A 1 101 ? 20.193 -20.280 -21.804 1.00 53.31 101 ALA A CA 1
ATOM 750 C C . ALA A 1 101 ? 21.549 -20.926 -21.425 1.00 53.31 101 ALA A C 1
ATOM 752 O O . ALA A 1 101 ? 21.570 -22.004 -20.838 1.00 53.31 101 ALA A O 1
ATOM 753 N N . ALA A 1 102 ? 22.680 -20.311 -21.798 1.00 47.97 102 ALA A N 1
ATOM 754 C CA . ALA A 1 102 ? 24.005 -20.942 -21.781 1.00 47.97 102 ALA A CA 1
ATOM 755 C C . ALA A 1 102 ? 24.989 -20.388 -20.728 1.00 47.97 102 ALA A C 1
ATOM 757 O O . ALA A 1 102 ? 26.107 -20.888 -20.630 1.00 47.97 102 ALA A O 1
ATOM 758 N N . SER A 1 103 ? 24.613 -19.382 -19.934 1.00 50.22 103 SER A N 1
ATOM 759 C CA . SER A 1 103 ? 25.519 -18.785 -18.941 1.00 50.22 103 SER A CA 1
ATOM 760 C C . SER A 1 103 ? 25.298 -19.404 -17.558 1.00 50.22 103 SER A C 1
ATOM 762 O O . SER A 1 103 ? 24.350 -19.060 -16.856 1.00 50.22 103 SER A O 1
ATOM 764 N N . VAL A 1 104 ? 26.191 -20.322 -17.179 1.00 50.31 104 VAL A N 1
ATOM 765 C CA . VAL A 1 104 ? 26.175 -21.076 -15.908 1.00 50.31 104 VAL A CA 1
ATOM 766 C C . VAL A 1 104 ? 26.335 -20.164 -14.677 1.00 50.31 104 VAL A C 1
ATOM 768 O O . VAL A 1 104 ? 25.823 -20.496 -13.612 1.00 50.31 104 VAL A O 1
ATOM 771 N N . ASP A 1 105 ? 26.955 -18.988 -14.828 1.00 53.03 105 ASP A N 1
ATOM 772 C CA . ASP A 1 105 ? 27.260 -18.087 -13.705 1.00 53.03 105 ASP A CA 1
ATOM 773 C C . ASP A 1 105 ? 26.135 -17.095 -13.348 1.00 53.03 105 ASP A C 1
ATOM 775 O O . ASP A 1 105 ? 26.065 -16.631 -12.212 1.00 53.03 105 ASP A O 1
ATOM 779 N N . HIS A 1 106 ? 25.228 -16.770 -14.282 1.00 54.97 106 HIS A N 1
ATOM 780 C CA . HIS A 1 106 ? 24.161 -15.776 -14.067 1.00 54.97 106 HIS A CA 1
ATOM 781 C C . HIS A 1 106 ? 22.851 -16.171 -14.778 1.00 54.97 106 HIS A C 1
ATOM 783 O O . HIS A 1 106 ? 22.503 -15.576 -15.802 1.00 54.97 106 HIS A O 1
ATOM 789 N N . PRO A 1 107 ? 22.078 -17.131 -14.237 1.00 54.53 107 PRO A N 1
ATOM 790 C CA . PRO A 1 107 ? 20.901 -17.718 -14.895 1.00 54.53 107 PRO A CA 1
ATOM 791 C C . PRO A 1 107 ? 19.702 -16.770 -15.130 1.00 54.53 107 PRO A C 1
ATOM 793 O O . PRO A 1 107 ? 18.648 -17.224 -15.570 1.00 54.53 107 PRO A O 1
ATOM 796 N N . PHE A 1 108 ? 19.834 -15.465 -14.867 1.00 61.31 108 PHE A N 1
ATOM 797 C CA . PHE A 1 108 ? 18.726 -14.500 -14.900 1.00 61.31 108 PHE A CA 1
ATOM 798 C C . PHE A 1 108 ? 19.030 -13.189 -15.646 1.00 61.31 108 PHE A C 1
ATOM 800 O O . PHE A 1 108 ? 18.268 -12.240 -15.511 1.00 61.31 108 PHE A O 1
ATOM 807 N N . SER A 1 109 ? 20.124 -13.096 -16.414 1.00 74.00 109 SER A N 1
ATOM 808 C CA . SER A 1 109 ? 20.429 -11.890 -17.206 1.00 74.00 109 SER A CA 1
ATOM 809 C C . SER A 1 109 ? 19.845 -11.983 -18.617 1.00 74.00 109 SER A C 1
ATOM 811 O O . SER A 1 109 ? 20.202 -12.879 -19.383 1.00 74.00 109 SER A O 1
ATOM 813 N N . ILE A 1 110 ? 18.959 -11.051 -18.970 1.00 85.69 110 ILE A N 1
ATOM 814 C CA . ILE A 1 110 ? 18.303 -10.974 -20.277 1.00 85.69 110 ILE A CA 1
ATOM 815 C C . ILE A 1 110 ? 18.999 -9.897 -21.121 1.00 85.69 110 ILE A C 1
ATOM 817 O O . ILE A 1 110 ? 18.824 -8.707 -20.836 1.00 85.69 110 ILE A O 1
ATOM 821 N N . PRO A 1 111 ? 19.789 -10.280 -22.144 1.00 87.88 111 PRO A N 1
ATOM 822 C CA . PRO A 1 111 ? 20.375 -9.330 -23.078 1.00 87.88 111 PRO A CA 1
ATOM 823 C C . PRO A 1 111 ? 19.308 -8.714 -23.991 1.00 87.88 111 PRO A C 1
ATOM 825 O O . PRO A 1 111 ? 18.636 -9.398 -24.770 1.00 87.88 111 PRO A O 1
ATOM 828 N N . VAL A 1 112 ? 19.203 -7.392 -23.933 1.00 91.56 112 VAL A N 1
ATOM 829 C CA . VAL A 1 112 ? 18.365 -6.568 -24.802 1.00 91.56 112 VAL A CA 1
ATOM 830 C C . VAL A 1 112 ? 19.277 -5.739 -25.695 1.00 91.56 112 VAL A C 1
ATOM 832 O O . VAL A 1 112 ? 20.106 -4.969 -25.215 1.00 91.56 112 VAL A O 1
ATOM 835 N N . LEU A 1 113 ? 19.126 -5.898 -27.007 1.00 92.69 113 LEU A N 1
ATOM 836 C CA . LEU A 1 113 ? 19.859 -5.125 -28.000 1.00 92.69 113 LEU A CA 1
ATOM 837 C C . LEU A 1 113 ? 19.044 -3.893 -28.371 1.00 92.69 113 LEU A C 1
ATOM 839 O O . LEU A 1 113 ? 17.892 -4.005 -28.797 1.00 92.69 113 LEU A O 1
ATOM 843 N N . ILE A 1 114 ? 19.656 -2.722 -28.254 1.00 93.94 114 ILE A N 1
ATOM 844 C CA . ILE A 1 114 ? 19.042 -1.446 -28.617 1.00 93.94 114 ILE A CA 1
ATOM 845 C C . ILE A 1 114 ? 19.798 -0.792 -29.764 1.00 93.94 114 ILE A C 1
ATOM 847 O O . ILE A 1 114 ? 21.007 -0.964 -29.904 1.00 93.94 114 ILE A O 1
ATOM 851 N N . GLU A 1 115 ? 19.083 -0.030 -30.582 1.00 92.75 115 GLU A N 1
ATOM 852 C CA . GLU A 1 115 ? 19.653 0.817 -31.622 1.00 92.75 115 GLU A CA 1
ATOM 853 C C . GLU A 1 115 ? 19.398 2.292 -31.306 1.00 92.75 115 GLU A C 1
ATOM 855 O O . GLU A 1 115 ? 18.262 2.684 -31.040 1.00 92.75 115 GLU A O 1
ATOM 860 N N . ILE A 1 116 ? 20.452 3.109 -31.339 1.00 90.44 116 ILE A N 1
ATOM 861 C CA . ILE A 1 116 ? 20.396 4.557 -31.095 1.00 90.44 116 ILE A CA 1
ATOM 862 C C . ILE A 1 116 ? 20.891 5.287 -32.345 1.00 90.44 116 ILE A C 1
ATOM 864 O O . ILE A 1 116 ? 21.909 4.906 -32.931 1.00 90.44 116 ILE A O 1
ATOM 868 N N . ASN A 1 117 ? 20.178 6.337 -32.752 1.00 85.94 117 ASN A N 1
ATOM 869 C CA . ASN A 1 117 ? 20.564 7.162 -33.897 1.00 85.94 117 ASN A CA 1
ATOM 870 C C . ASN A 1 117 ? 21.812 7.994 -33.564 1.00 85.94 117 ASN A C 1
ATOM 872 O O . ASN A 1 117 ? 21.842 8.673 -32.535 1.00 85.94 117 ASN A O 1
ATOM 876 N N . LYS A 1 118 ? 22.819 7.994 -34.450 1.00 76.31 118 LYS A N 1
ATOM 877 C CA . LYS A 1 118 ? 24.062 8.767 -34.250 1.00 76.31 118 LYS A CA 1
ATOM 878 C C . LYS A 1 118 ? 23.819 10.272 -34.104 1.00 76.31 118 LYS A C 1
ATOM 880 O O . LYS A 1 118 ? 24.488 10.921 -33.309 1.00 76.31 118 LYS A O 1
ATOM 885 N N . ASP A 1 119 ? 22.816 10.798 -34.799 1.00 68.81 119 ASP A N 1
ATOM 886 C CA . ASP A 1 119 ? 22.513 12.234 -34.828 1.00 68.81 119 ASP A CA 1
ATOM 887 C C . ASP A 1 119 ? 21.845 12.756 -33.541 1.00 68.81 119 ASP A C 1
ATOM 889 O O . ASP A 1 119 ? 21.686 13.962 -33.370 1.00 68.81 119 ASP A O 1
ATOM 893 N N . CYS A 1 120 ? 21.439 11.870 -32.622 1.00 60.44 120 CYS A N 1
ATOM 894 C CA . CYS A 1 120 ? 20.781 12.265 -31.372 1.00 60.44 120 CYS A CA 1
ATOM 895 C C . CYS A 1 120 ? 21.758 12.715 -30.274 1.00 60.44 120 CYS A C 1
ATOM 897 O O . CYS A 1 120 ? 21.322 13.321 -29.297 1.00 60.44 120 CYS A O 1
ATOM 899 N N . VAL A 1 121 ? 23.058 12.437 -30.414 1.00 58.72 121 VAL A N 1
ATOM 900 C CA . VAL A 1 121 ? 24.079 12.774 -29.411 1.00 58.72 121 VAL A CA 1
ATOM 901 C C . VAL A 1 121 ? 25.047 13.787 -30.015 1.00 58.72 121 VAL A C 1
ATOM 903 O O . VAL A 1 121 ? 26.150 13.456 -30.435 1.00 58.72 121 VAL A O 1
ATOM 906 N N . VAL A 1 122 ? 24.613 15.046 -30.089 1.00 54.72 122 VAL A N 1
ATOM 907 C CA . VAL A 1 122 ? 25.473 16.157 -30.516 1.00 54.72 122 VAL A CA 1
ATOM 908 C C . VAL A 1 122 ? 26.101 16.774 -29.272 1.00 54.72 122 VAL A C 1
ATOM 910 O O . VAL A 1 122 ? 25.476 17.577 -28.581 1.00 54.72 122 VAL A O 1
ATOM 913 N N . MET A 1 123 ? 27.338 16.386 -28.965 1.00 54.62 123 MET A N 1
ATOM 914 C CA . MET A 1 123 ? 28.119 17.070 -27.937 1.00 54.62 123 MET A CA 1
ATOM 915 C C . MET A 1 123 ? 28.572 18.421 -28.488 1.00 54.62 123 MET A C 1
ATOM 917 O O . MET A 1 123 ? 29.269 18.500 -29.499 1.00 54.62 123 MET A O 1
ATOM 921 N N . GLN A 1 124 ? 28.157 19.505 -27.833 1.00 47.47 124 GLN A N 1
ATOM 922 C CA . GLN A 1 124 ? 28.626 20.848 -28.150 1.00 47.47 124 GLN A CA 1
ATOM 923 C C . GLN A 1 124 ? 30.039 21.022 -27.581 1.00 47.47 124 GLN A C 1
ATOM 925 O O . GLN A 1 124 ? 30.228 21.552 -26.490 1.00 47.47 124 GLN A O 1
ATOM 930 N N . GLY A 1 125 ? 31.034 20.521 -28.310 1.00 46.84 125 GLY A N 1
ATOM 931 C CA . GLY A 1 125 ? 32.434 20.599 -27.919 1.00 46.84 125 GLY A CA 1
ATOM 932 C C . GLY A 1 125 ? 33.338 19.898 -28.922 1.00 46.84 125 GLY A C 1
ATOM 933 O O . GLY A 1 125 ? 33.333 18.680 -29.004 1.00 46.84 125 GLY A O 1
ATOM 934 N N . ASP A 1 126 ? 34.096 20.711 -29.653 1.00 44.53 126 ASP A N 1
ATOM 935 C CA . ASP A 1 126 ? 35.301 20.378 -30.415 1.00 44.53 126 ASP A CA 1
ATOM 936 C C . ASP A 1 126 ? 35.192 19.225 -31.434 1.00 44.53 126 ASP A C 1
ATOM 938 O O . ASP A 1 126 ? 35.419 18.053 -31.145 1.00 44.53 126 ASP A O 1
ATOM 942 N N . SER A 1 127 ? 34.942 19.584 -32.697 1.00 51.72 127 SER A N 1
ATOM 943 C CA . SER A 1 127 ? 35.087 18.712 -33.876 1.00 51.72 127 SER A CA 1
ATOM 944 C C . SER A 1 127 ? 36.559 18.381 -34.183 1.00 51.72 127 SER A C 1
ATOM 946 O O . SER A 1 127 ? 36.979 18.393 -35.343 1.00 51.72 127 SER A O 1
ATOM 948 N N . SER A 1 128 ? 37.361 18.117 -33.153 1.00 52.84 128 SER A N 1
ATOM 949 C CA . SER A 1 128 ? 38.794 17.884 -33.246 1.00 52.84 128 SER A CA 1
ATOM 950 C C . SER A 1 128 ? 39.128 16.484 -32.734 1.00 52.84 128 SER A C 1
ATOM 952 O O . SER A 1 128 ? 39.223 16.236 -31.538 1.00 52.84 128 SER A O 1
ATOM 954 N N . GLY A 1 129 ? 39.314 15.568 -33.687 1.00 47.66 129 GLY A N 1
ATOM 955 C CA . GLY A 1 129 ? 40.049 14.319 -33.497 1.00 47.66 129 GLY A CA 1
ATOM 956 C C . GLY A 1 129 ? 39.248 13.140 -32.946 1.00 47.66 129 GLY A C 1
ATOM 957 O O . GLY A 1 129 ? 39.136 12.974 -31.744 1.00 47.66 129 GLY A O 1
ATOM 958 N N . ASN A 1 130 ? 38.799 12.266 -33.852 1.00 52.25 130 ASN A N 1
ATOM 959 C CA . ASN A 1 130 ? 38.802 10.803 -33.707 1.00 52.25 130 ASN A CA 1
ATOM 960 C C . ASN A 1 130 ? 38.312 10.189 -32.374 1.00 52.25 130 ASN A C 1
ATOM 962 O O . ASN A 1 130 ? 38.788 9.111 -32.017 1.00 52.25 130 ASN A O 1
ATOM 966 N N . GLN A 1 131 ? 37.383 10.831 -31.657 1.00 60.84 131 GLN A N 1
ATOM 967 C CA . GLN A 1 131 ? 36.794 10.225 -30.466 1.00 60.84 131 GLN A CA 1
ATOM 968 C C . GLN A 1 131 ? 35.977 9.009 -30.882 1.00 60.84 131 GLN A C 1
ATOM 970 O O . GLN A 1 131 ? 35.078 9.091 -31.728 1.00 60.84 131 GLN A O 1
ATOM 975 N N . THR A 1 132 ? 36.333 7.864 -30.314 1.00 69.69 132 THR A N 1
ATOM 976 C CA . THR A 1 132 ? 35.635 6.611 -30.593 1.00 69.69 132 THR A CA 1
ATOM 977 C C . THR A 1 132 ? 34.333 6.605 -29.793 1.00 69.69 132 THR A C 1
ATOM 979 O O . THR A 1 132 ? 34.286 7.110 -28.675 1.00 69.69 132 THR A O 1
ATOM 982 N N . ILE A 1 133 ? 33.260 6.021 -30.339 1.00 73.88 133 ILE A N 1
ATOM 983 C CA . ILE A 1 133 ? 31.953 5.895 -29.657 1.00 73.88 133 ILE A CA 1
ATOM 984 C C . ILE A 1 133 ? 32.106 5.290 -28.248 1.00 73.88 133 ILE A C 1
ATOM 986 O O . ILE A 1 133 ? 31.357 5.641 -27.342 1.00 73.88 133 ILE A O 1
ATOM 990 N N . GLU A 1 134 ? 33.105 4.426 -28.070 1.00 79.25 134 GLU A N 1
ATOM 991 C CA . GLU A 1 134 ? 33.515 3.832 -26.795 1.00 79.25 134 GLU A CA 1
ATOM 992 C C . GLU A 1 134 ? 33.916 4.886 -25.758 1.00 79.25 134 GLU A C 1
ATOM 994 O O . GLU A 1 134 ? 33.402 4.879 -24.645 1.00 79.25 134 GLU A O 1
ATOM 999 N N . GLU A 1 135 ? 34.758 5.850 -26.132 1.00 79.19 135 GLU A N 1
ATOM 1000 C CA . GLU A 1 135 ? 35.247 6.901 -25.233 1.00 79.19 135 GLU A CA 1
ATOM 1001 C C . GLU A 1 135 ? 34.118 7.850 -24.819 1.00 79.19 135 GLU A C 1
ATOM 1003 O O . GLU A 1 135 ? 34.030 8.263 -23.658 1.00 79.19 135 GLU A O 1
ATOM 1008 N N . THR A 1 136 ? 33.219 8.169 -25.757 1.00 78.81 136 THR A N 1
ATOM 1009 C CA . THR A 1 136 ? 32.025 8.970 -25.470 1.00 78.81 136 THR A CA 1
ATOM 1010 C C . THR A 1 136 ? 31.076 8.221 -24.540 1.00 78.81 136 THR A C 1
ATOM 1012 O O . THR A 1 136 ? 30.569 8.806 -23.583 1.00 78.81 136 THR A O 1
ATOM 1015 N N . LEU A 1 137 ? 30.840 6.929 -24.786 1.00 82.69 137 LEU A N 1
ATOM 1016 C CA . LEU A 1 137 ? 29.973 6.119 -23.937 1.00 82.69 137 LEU A CA 1
ATOM 1017 C C . LEU A 1 137 ? 30.551 5.988 -22.523 1.00 82.69 137 LEU A C 1
ATOM 1019 O O . LEU A 1 137 ? 29.827 6.210 -21.554 1.00 82.69 137 LEU A O 1
ATOM 1023 N N . ASP A 1 138 ? 31.849 5.720 -22.396 1.00 83.19 138 ASP A N 1
ATOM 1024 C CA . ASP A 1 138 ? 32.543 5.641 -21.110 1.00 83.19 138 ASP A CA 1
ATOM 1025 C C . ASP A 1 138 ? 32.451 6.951 -20.323 1.00 83.19 138 ASP A C 1
ATOM 1027 O O . ASP A 1 138 ? 32.252 6.936 -19.104 1.00 83.19 138 ASP A O 1
ATOM 1031 N N . ALA A 1 139 ? 32.572 8.097 -21.000 1.00 83.50 139 ALA A N 1
ATOM 1032 C CA . ALA A 1 139 ? 32.395 9.402 -20.371 1.00 83.50 139 ALA A CA 1
ATOM 1033 C C . ALA A 1 139 ? 30.972 9.572 -19.815 1.00 83.50 139 ALA A C 1
ATOM 1035 O O . ALA A 1 139 ? 30.807 10.032 -18.684 1.00 83.50 139 ALA A O 1
ATOM 1036 N N . LEU A 1 140 ? 29.951 9.143 -20.562 1.00 84.44 140 LEU A N 1
ATOM 1037 C CA . LEU A 1 140 ? 28.556 9.217 -20.122 1.00 84.44 140 LEU A CA 1
ATOM 1038 C C . LEU A 1 140 ? 28.268 8.247 -18.973 1.00 84.44 140 LEU A C 1
ATOM 1040 O O . LEU A 1 140 ? 27.621 8.624 -17.999 1.00 84.44 140 LEU A O 1
ATOM 1044 N N . ILE A 1 141 ? 28.801 7.025 -19.027 1.00 86.88 141 ILE A N 1
ATOM 1045 C CA . ILE A 1 141 ? 28.681 6.038 -17.945 1.00 86.88 141 ILE A CA 1
ATOM 1046 C C . ILE A 1 141 ? 29.319 6.564 -16.655 1.00 86.88 141 ILE A C 1
ATOM 1048 O O . ILE A 1 141 ? 28.724 6.419 -15.580 1.00 86.88 141 ILE A O 1
ATOM 1052 N N . LYS A 1 142 ? 30.487 7.219 -16.755 1.00 85.50 142 LYS A N 1
ATOM 1053 C CA . LYS A 1 142 ? 31.164 7.894 -15.630 1.00 85.50 142 LYS A CA 1
ATOM 1054 C C . LYS A 1 142 ? 30.355 9.062 -15.071 1.00 85.50 142 LYS A C 1
ATOM 1056 O O . LYS A 1 142 ? 30.406 9.300 -13.870 1.00 85.50 142 LYS A O 1
ATOM 1061 N N . GLN A 1 143 ? 29.592 9.757 -15.913 1.00 84.44 143 GLN A N 1
ATOM 1062 C CA . GLN A 1 143 ? 28.635 10.786 -15.491 1.00 84.44 143 GLN A CA 1
ATOM 1063 C C . GLN A 1 143 ? 27.338 10.208 -14.902 1.00 84.44 143 GLN A C 1
ATOM 1065 O O . GLN A 1 143 ? 26.481 10.968 -14.460 1.00 84.44 143 GLN A O 1
ATOM 1070 N N . GLY A 1 144 ? 27.195 8.881 -14.868 1.00 85.81 144 GLY A N 1
ATOM 1071 C CA . GLY A 1 144 ? 26.049 8.203 -14.276 1.00 85.81 144 GLY A CA 1
ATOM 1072 C C . GLY A 1 144 ? 25.029 7.687 -15.284 1.00 85.81 144 GLY A C 1
ATOM 1073 O O . GLY A 1 144 ? 23.936 7.345 -14.863 1.00 85.81 144 GLY A O 1
ATOM 1074 N N . LEU A 1 145 ? 25.335 7.599 -16.584 1.00 90.81 145 LEU A N 1
ATOM 1075 C CA . LEU A 1 145 ? 24.400 7.028 -17.559 1.00 90.81 145 LEU A CA 1
ATOM 1076 C C . LEU A 1 145 ? 24.037 5.586 -17.174 1.00 90.81 145 LEU A C 1
ATOM 1078 O O . LEU A 1 145 ? 24.914 4.717 -17.072 1.00 90.81 145 LEU A O 1
ATOM 1082 N N . ARG A 1 146 ? 22.745 5.340 -16.972 1.00 90.94 146 ARG A N 1
ATOM 1083 C CA . ARG A 1 146 ? 22.150 4.039 -16.667 1.00 90.94 146 ARG A CA 1
ATOM 1084 C C . ARG A 1 146 ? 20.936 3.799 -17.545 1.00 90.94 146 ARG A C 1
ATOM 1086 O O . ARG A 1 146 ? 20.240 4.734 -17.931 1.00 90.94 146 ARG A O 1
ATOM 1093 N N . ALA A 1 1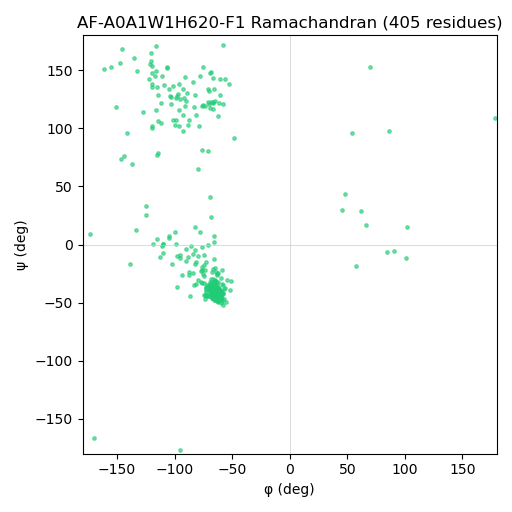47 ? 20.690 2.530 -17.842 1.00 92.44 147 ALA A N 1
ATOM 1094 C CA . ALA A 1 147 ? 19.482 2.078 -18.505 1.00 92.44 147 ALA A CA 1
ATOM 1095 C C . ALA A 1 147 ? 18.540 1.395 -17.508 1.00 92.44 147 ALA A C 1
ATOM 1097 O O . ALA A 1 147 ? 18.949 0.500 -16.767 1.00 92.44 147 ALA A O 1
ATOM 1098 N N . LYS A 1 148 ? 17.258 1.742 -17.541 1.00 91.56 148 LYS A N 1
ATOM 1099 C CA . LYS A 1 148 ? 16.213 1.058 -16.775 1.00 91.56 148 LYS A CA 1
ATOM 1100 C C . LYS A 1 148 ? 14.975 0.809 -17.622 1.00 91.56 148 LYS A C 1
ATOM 1102 O O . LYS A 1 148 ? 14.785 1.403 -18.685 1.00 91.56 148 LYS A O 1
ATOM 1107 N N . LEU A 1 149 ? 14.156 -0.129 -17.162 1.00 92.19 149 LEU A N 1
ATOM 1108 C CA . LEU A 1 149 ? 12.857 -0.402 -17.760 1.00 92.19 149 LEU A CA 1
ATOM 1109 C C . LEU A 1 149 ? 11.810 0.463 -17.070 1.00 92.19 149 LEU A C 1
ATOM 1111 O O . LEU A 1 149 ? 11.636 0.369 -15.856 1.00 92.19 149 LEU A O 1
ATOM 1115 N N . GLU A 1 150 ? 11.097 1.259 -17.856 1.00 91.06 150 GLU A N 1
ATOM 1116 C CA . GLU A 1 150 ? 9.988 2.081 -17.378 1.00 91.06 150 GLU A CA 1
ATOM 1117 C C . GLU A 1 150 ? 8.695 1.699 -18.091 1.00 91.06 150 GLU A C 1
ATOM 1119 O O . GLU A 1 150 ? 8.690 1.188 -19.216 1.00 91.06 150 GLU A O 1
ATOM 1124 N N . MET A 1 151 ? 7.569 1.945 -17.427 1.00 89.38 151 MET A N 1
ATOM 1125 C CA . MET A 1 151 ? 6.260 1.628 -17.973 1.00 89.38 151 MET A CA 1
ATOM 1126 C C . MET A 1 151 ? 5.806 2.726 -18.932 1.00 89.38 151 MET A C 1
ATOM 1128 O O . MET A 1 151 ? 5.473 3.831 -18.522 1.00 89.38 151 MET A O 1
ATOM 1132 N N . GLN A 1 152 ? 5.7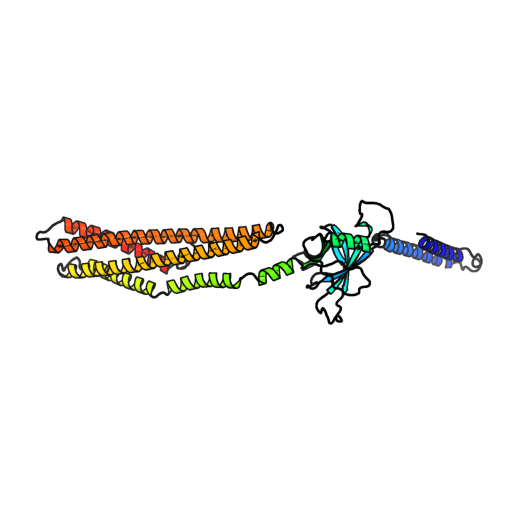39 2.397 -20.221 1.00 87.69 152 GLN A N 1
ATOM 1133 C CA . GLN A 1 152 ? 5.209 3.296 -21.246 1.00 87.69 152 GLN A CA 1
ATOM 1134 C C . GLN A 1 152 ? 3.690 3.469 -21.106 1.00 87.69 152 GLN A C 1
ATOM 1136 O O . GLN A 1 152 ? 3.145 4.527 -21.409 1.00 87.69 152 GLN A O 1
ATOM 1141 N N . SER A 1 153 ? 2.987 2.405 -20.710 1.00 85.94 153 SER A N 1
ATOM 1142 C CA . SER A 1 153 ? 1.527 2.401 -20.608 1.00 85.94 153 SER A CA 1
ATOM 1143 C C . SER A 1 153 ? 1.064 1.425 -19.537 1.00 85.94 153 SER A C 1
ATOM 1145 O O . SER A 1 153 ? 1.254 0.214 -19.676 1.00 85.94 153 SER A O 1
ATOM 1147 N N . LEU A 1 154 ? 0.397 1.950 -18.504 1.00 82.56 154 LEU A N 1
ATOM 1148 C CA . LEU A 1 154 ? -0.215 1.152 -17.435 1.00 82.56 154 LEU A CA 1
ATOM 1149 C C . LEU A 1 154 ? -1.355 0.268 -17.954 1.00 82.56 154 LEU A C 1
ATOM 1151 O O . LEU A 1 154 ? -1.571 -0.825 -17.443 1.00 82.56 154 LEU A O 1
ATOM 1155 N N . VAL A 1 155 ? -2.074 0.725 -18.983 1.00 88.00 155 VAL A N 1
ATOM 1156 C CA . VAL A 1 155 ? -3.255 0.026 -19.514 1.00 88.00 155 VAL A CA 1
ATOM 1157 C C . VAL A 1 155 ? -2.851 -1.234 -20.271 1.00 88.00 155 VAL A C 1
ATOM 1159 O O . VAL A 1 155 ? -3.467 -2.285 -20.127 1.00 88.00 155 VAL A O 1
ATOM 1162 N N . THR A 1 156 ? -1.807 -1.130 -21.093 1.00 86.00 156 THR A N 1
ATOM 1163 C CA . THR A 1 156 ? -1.336 -2.245 -21.924 1.00 86.00 156 THR A CA 1
ATOM 1164 C C . THR A 1 156 ? -0.194 -3.023 -21.274 1.00 86.00 156 THR A C 1
ATOM 1166 O O . THR A 1 156 ? 0.212 -4.047 -21.816 1.00 86.00 156 THR A O 1
ATOM 1169 N N . GLY A 1 157 ? 0.361 -2.526 -20.162 1.00 85.50 157 GLY A N 1
ATOM 1170 C CA . GLY A 1 157 ? 1.540 -3.090 -19.501 1.00 85.50 157 GLY A CA 1
ATOM 1171 C C . GLY A 1 157 ? 2.794 -3.064 -20.378 1.00 85.50 157 GLY A C 1
ATOM 1172 O O . GLY A 1 157 ? 3.627 -3.959 -20.275 1.00 85.50 157 GLY A O 1
ATOM 1173 N N . GLN A 1 158 ? 2.895 -2.099 -21.298 1.00 91.31 158 GLN A N 1
ATOM 1174 C CA . GLN A 1 158 ? 4.041 -1.999 -22.206 1.00 91.31 158 GLN A CA 1
ATOM 1175 C C . GLN A 1 158 ? 5.187 -1.248 -21.535 1.00 91.31 158 GLN A C 1
ATOM 1177 O O . GLN A 1 158 ? 4.957 -0.239 -20.866 1.00 91.31 158 GLN A O 1
ATOM 1182 N N . LEU A 1 159 ? 6.409 -1.726 -21.760 1.00 91.94 159 LEU A N 1
ATOM 1183 C CA . LEU A 1 159 ? 7.640 -1.139 -21.250 1.00 91.94 159 LEU A CA 1
ATOM 1184 C C . LEU A 1 159 ? 8.420 -0.437 -22.367 1.00 91.94 159 LEU A C 1
ATOM 1186 O O . LEU A 1 159 ? 8.367 -0.826 -23.542 1.00 91.94 159 LEU A O 1
ATOM 1190 N N . LEU A 1 160 ? 9.181 0.572 -21.963 1.00 94.31 160 LEU A N 1
ATOM 1191 C CA . LEU A 1 160 ? 10.198 1.243 -22.761 1.00 94.31 160 LEU A CA 1
ATOM 1192 C C . LEU A 1 160 ? 11.564 1.126 -22.078 1.00 94.31 160 LEU A C 1
ATOM 1194 O O . LEU A 1 160 ? 11.656 0.784 -20.898 1.00 94.31 160 LEU A O 1
ATOM 1198 N N . VAL A 1 161 ? 12.625 1.417 -22.829 1.00 95.00 161 VAL A N 1
ATOM 1199 C CA . VAL A 1 161 ? 13.975 1.545 -22.268 1.00 95.00 161 VAL A CA 1
ATOM 1200 C C . VAL A 1 161 ? 14.245 3.021 -22.010 1.00 95.00 161 VAL A C 1
ATOM 1202 O O . VAL A 1 161 ? 14.308 3.808 -22.957 1.00 95.00 161 VAL A O 1
ATOM 1205 N N . ALA A 1 162 ? 14.418 3.388 -20.747 1.00 93.75 162 ALA A N 1
ATOM 1206 C CA . ALA A 1 162 ? 14.807 4.729 -20.341 1.00 93.75 162 ALA A CA 1
ATOM 1207 C C . ALA A 1 162 ? 16.310 4.761 -20.059 1.00 93.75 162 ALA A C 1
ATOM 1209 O O . ALA A 1 162 ? 16.826 3.953 -19.289 1.00 93.75 162 ALA A O 1
ATOM 1210 N N . LEU A 1 163 ? 17.011 5.687 -20.703 1.00 92.12 163 LEU A N 1
ATOM 1211 C CA . LEU A 1 163 ? 18.364 6.083 -20.352 1.00 92.12 163 LEU A CA 1
ATOM 1212 C C . LEU A 1 163 ? 18.280 7.357 -19.509 1.00 92.12 163 LEU A C 1
ATOM 1214 O O . LEU A 1 163 ? 17.647 8.332 -19.928 1.00 92.12 163 LEU A O 1
ATOM 1218 N N . ASP A 1 164 ? 18.926 7.358 -18.350 1.00 90.25 164 ASP A N 1
ATOM 1219 C CA . ASP A 1 164 ? 19.018 8.536 -17.485 1.00 90.25 164 ASP A CA 1
ATOM 1220 C C . ASP A 1 164 ? 20.368 8.598 -16.756 1.00 90.25 164 ASP A C 1
ATOM 1222 O O . ASP A 1 164 ? 21.151 7.647 -16.791 1.00 90.25 164 ASP A O 1
ATOM 1226 N N . PHE A 1 165 ? 20.667 9.740 -16.138 1.00 87.94 165 PHE A N 1
ATOM 1227 C CA . PHE A 1 165 ? 21.890 9.965 -15.375 1.00 87.94 165 PHE A CA 1
ATOM 1228 C C . PHE A 1 165 ? 21.622 9.806 -13.879 1.00 87.94 165 PHE A C 1
ATOM 1230 O O . PHE A 1 165 ? 21.101 10.707 -13.226 1.00 87.94 165 PHE A O 1
ATOM 1237 N N . GLU A 1 166 ? 22.037 8.668 -13.333 1.00 82.50 166 GLU A N 1
ATOM 1238 C CA . GLU A 1 166 ? 21.930 8.314 -11.920 1.00 82.50 166 GLU A CA 1
ATOM 1239 C C . GLU A 1 166 ? 23.337 8.207 -11.296 1.00 82.50 166 GLU A C 1
ATOM 1241 O O . GLU A 1 166 ? 23.867 7.100 -11.136 1.00 82.50 166 GLU A O 1
ATOM 1246 N N . PRO A 1 167 ? 23.985 9.341 -10.954 1.00 74.38 167 PRO A N 1
ATOM 1247 C CA . PRO A 1 167 ? 25.370 9.365 -10.468 1.00 74.38 167 PRO A CA 1
ATOM 1248 C C . PRO A 1 167 ? 25.564 8.644 -9.125 1.00 74.38 167 PRO A C 1
ATOM 1250 O O . PRO A 1 167 ? 26.660 8.163 -8.846 1.00 74.38 167 PRO A O 1
ATOM 1253 N N . ASP A 1 168 ? 24.503 8.518 -8.325 1.00 70.88 168 ASP A N 1
ATOM 1254 C CA . ASP A 1 168 ? 24.533 7.904 -6.992 1.00 70.88 168 ASP A CA 1
ATOM 1255 C C . ASP A 1 168 ? 24.367 6.371 -7.014 1.00 70.88 168 ASP A C 1
ATOM 1257 O O . ASP A 1 168 ? 24.403 5.722 -5.965 1.00 70.88 168 ASP A O 1
ATOM 1261 N N . THR A 1 169 ? 24.194 5.760 -8.194 1.00 68.88 169 THR A N 1
ATOM 1262 C CA . THR A 1 169 ? 23.998 4.308 -8.329 1.00 68.88 169 THR A CA 1
ATOM 1263 C C . THR A 1 169 ? 25.266 3.581 -8.771 1.00 68.88 169 THR A C 1
ATOM 1265 O O . THR A 1 169 ? 25.981 3.985 -9.699 1.00 68.88 169 THR A O 1
ATOM 1268 N N . THR A 1 170 ? 25.541 2.445 -8.120 1.00 67.38 170 THR A N 1
ATOM 1269 C CA . THR A 1 170 ? 26.673 1.589 -8.490 1.00 67.38 170 THR A CA 1
ATOM 1270 C C . THR A 1 170 ? 26.433 0.984 -9.880 1.00 67.38 170 THR A C 1
ATOM 1272 O O . THR A 1 170 ? 25.410 0.331 -10.090 1.00 67.38 170 THR A O 1
ATOM 1275 N N . PRO A 1 171 ? 27.330 1.210 -10.860 1.00 66.12 171 PRO A N 1
ATOM 1276 C CA . PRO A 1 171 ? 27.162 0.659 -12.198 1.00 66.12 171 PRO A CA 1
ATOM 1277 C C . PRO A 1 171 ? 27.240 -0.863 -12.135 1.00 66.12 171 PRO A C 1
ATOM 1279 O O . PRO A 1 171 ? 28.239 -1.425 -11.680 1.00 66.12 171 PRO A O 1
ATOM 1282 N N . ARG A 1 172 ? 26.193 -1.534 -12.614 1.00 67.25 172 ARG A N 1
ATOM 1283 C CA . ARG A 1 172 ? 26.186 -2.985 -12.752 1.00 67.25 172 ARG A CA 1
ATOM 1284 C C . ARG A 1 172 ? 26.502 -3.358 -14.193 1.00 67.25 172 ARG A C 1
ATOM 1286 O O . ARG A 1 172 ? 25.667 -3.195 -15.078 1.00 67.25 172 ARG A O 1
ATOM 1293 N N . PHE A 1 173 ? 27.707 -3.867 -14.400 1.00 71.56 173 PHE A N 1
ATOM 1294 C CA . PHE A 1 173 ? 28.105 -4.504 -15.650 1.00 71.56 173 PHE A CA 1
ATOM 1295 C C . PHE A 1 173 ? 27.818 -6.001 -15.560 1.00 71.56 173 PHE A C 1
ATOM 1297 O O . PHE A 1 173 ? 27.970 -6.603 -14.493 1.00 71.56 173 PHE A O 1
ATOM 1304 N N . SER A 1 174 ? 27.406 -6.609 -16.666 1.00 59.78 174 SER A N 1
ATOM 1305 C CA . SER A 1 174 ? 27.199 -8.056 -16.736 1.00 59.78 174 SER A CA 1
ATOM 1306 C C . SER A 1 174 ? 28.511 -8.839 -16.782 1.00 59.78 174 SER A C 1
ATOM 1308 O O . SER A 1 174 ? 28.517 -10.017 -16.426 1.00 59.78 174 SER A O 1
ATOM 1310 N N . GLY A 1 175 ? 29.614 -8.198 -17.195 1.00 59.12 175 GLY A N 1
ATOM 1311 C CA . GLY A 1 175 ? 30.933 -8.831 -17.308 1.00 59.12 175 GLY A CA 1
ATOM 1312 C C . GLY A 1 175 ? 30.997 -9.920 -18.385 1.00 59.12 175 GLY A C 1
ATOM 1313 O O . GLY A 1 175 ? 31.905 -10.747 -18.363 1.00 59.12 175 GLY A O 1
ATOM 1314 N N . LEU A 1 176 ? 30.023 -9.951 -19.299 1.00 60.50 176 LEU A N 1
ATOM 1315 C CA . LEU A 1 176 ? 29.943 -10.913 -20.393 1.00 60.50 176 LEU A CA 1
ATOM 1316 C C . LEU A 1 176 ? 30.699 -10.367 -21.609 1.00 60.50 176 LEU A C 1
ATOM 1318 O O . LEU A 1 176 ? 30.458 -9.237 -22.030 1.00 60.50 176 LEU A O 1
ATOM 1322 N N . GLU A 1 177 ? 31.588 -11.168 -22.208 1.00 56.38 177 GLU A N 1
ATOM 1323 C CA . GLU A 1 177 ? 32.200 -10.806 -23.491 1.00 56.38 177 GLU A CA 1
ATOM 1324 C C . GLU A 1 177 ? 31.110 -10.695 -24.565 1.00 56.38 177 GLU A C 1
ATOM 1326 O O . GLU A 1 177 ? 30.497 -11.682 -24.980 1.00 56.38 177 GLU A O 1
ATOM 1331 N N . SER A 1 178 ? 30.859 -9.468 -25.010 1.00 62.22 178 SER A N 1
ATOM 1332 C CA . SER A 1 178 ? 29.906 -9.142 -26.063 1.00 62.22 178 SER A CA 1
ATOM 1333 C C . SER A 1 178 ? 30.631 -8.401 -27.178 1.00 62.22 178 SER A C 1
ATOM 1335 O O . SER A 1 178 ? 31.486 -7.557 -26.928 1.00 62.22 178 SER A O 1
ATOM 1337 N N . SER A 1 179 ? 30.257 -8.669 -28.431 1.00 70.94 179 SER A N 1
ATOM 1338 C CA . SER A 1 179 ? 30.725 -7.887 -29.585 1.00 70.94 179 SER A CA 1
ATOM 1339 C C . SER A 1 179 ? 30.113 -6.476 -29.650 1.00 70.94 179 SER A C 1
ATOM 1341 O O . SER A 1 179 ? 30.400 -5.737 -30.588 1.00 70.94 179 SER A O 1
ATOM 1343 N N . TYR A 1 180 ? 29.243 -6.119 -28.697 1.00 79.94 180 TYR A N 1
ATOM 1344 C CA . TYR A 1 180 ? 28.574 -4.822 -28.591 1.00 79.94 180 TYR A CA 1
ATOM 1345 C C . TYR A 1 180 ? 28.933 -4.126 -27.281 1.00 79.94 180 TYR A C 1
ATOM 1347 O O . TYR A 1 180 ? 29.074 -4.785 -26.252 1.00 79.94 180 TYR A O 1
ATOM 1355 N N . LEU A 1 181 ? 28.980 -2.793 -27.318 1.00 83.81 181 LEU A N 1
ATOM 1356 C CA . LEU A 1 181 ? 29.201 -1.961 -26.138 1.00 83.81 181 LEU A CA 1
ATOM 1357 C C . LEU A 1 181 ? 28.031 -2.073 -25.159 1.00 83.81 181 LEU A C 1
ATOM 1359 O O . LEU A 1 181 ? 26.863 -1.996 -25.558 1.00 83.81 181 LEU A O 1
ATOM 1363 N N . GLU A 1 182 ? 28.358 -2.253 -23.883 1.00 87.25 182 GLU A N 1
ATOM 1364 C CA . GLU A 1 182 ? 27.391 -2.431 -22.804 1.00 87.25 182 GLU A CA 1
ATOM 1365 C C . GLU A 1 182 ? 27.053 -1.092 -22.142 1.00 87.25 182 GLU A C 1
ATOM 1367 O O . GLU A 1 182 ? 27.946 -0.319 -21.795 1.00 87.25 182 GLU A O 1
ATOM 1372 N N . ILE A 1 183 ? 25.759 -0.835 -21.924 1.00 88.56 183 ILE A N 1
ATOM 1373 C CA . ILE A 1 183 ? 25.311 0.249 -21.039 1.00 88.56 183 ILE A CA 1
ATOM 1374 C C . ILE A 1 183 ? 24.851 -0.383 -19.718 1.00 88.56 183 ILE A C 1
ATOM 1376 O O . ILE A 1 183 ? 24.002 -1.282 -19.750 1.00 88.56 183 ILE A O 1
ATOM 1380 N N . PRO A 1 184 ? 25.365 0.072 -18.559 1.00 87.81 184 PRO A N 1
ATOM 1381 C CA . PRO A 1 184 ? 24.974 -0.471 -17.265 1.00 87.81 184 PRO A CA 1
ATOM 1382 C C . PRO A 1 184 ? 23.485 -0.283 -17.003 1.00 87.81 184 PRO A C 1
ATOM 1384 O O . PRO A 1 184 ? 22.917 0.770 -17.310 1.00 87.81 184 PRO A O 1
ATOM 1387 N N . THR A 1 185 ? 22.869 -1.280 -16.378 1.00 89.31 185 THR A N 1
ATOM 1388 C CA . THR A 1 185 ? 21.448 -1.246 -16.031 1.00 89.31 185 THR A CA 1
ATOM 1389 C C . THR A 1 185 ? 21.227 -1.032 -14.536 1.00 89.31 185 THR A C 1
ATOM 1391 O O . THR A 1 185 ? 22.061 -1.408 -13.705 1.00 89.31 185 THR A O 1
ATOM 1394 N N . THR A 1 186 ? 20.088 -0.439 -14.185 1.00 87.06 186 THR A N 1
ATOM 1395 C CA . THR A 1 186 ? 19.581 -0.341 -12.806 1.00 87.06 186 THR A CA 1
ATOM 1396 C C . THR A 1 186 ? 18.263 -1.108 -12.660 1.00 87.06 186 THR A C 1
ATOM 1398 O O . THR A 1 186 ? 17.716 -1.635 -13.634 1.00 87.06 186 THR A O 1
ATOM 1401 N N . GLN A 1 187 ? 17.788 -1.269 -11.420 1.00 79.19 187 GLN A N 1
ATOM 1402 C CA . GLN A 1 187 ? 16.488 -1.900 -11.166 1.00 79.19 187 GLN A CA 1
ATOM 1403 C C . GLN A 1 187 ? 15.360 -1.001 -11.673 1.00 79.19 187 GLN A C 1
ATOM 1405 O O . GLN A 1 187 ? 15.481 0.221 -11.660 1.00 79.19 187 GLN A O 1
ATOM 1410 N N . SER A 1 188 ? 14.261 -1.611 -12.114 1.00 76.31 188 SER A N 1
ATOM 1411 C CA . SER A 1 188 ? 13.066 -0.852 -12.492 1.00 76.31 188 SER A CA 1
ATOM 1412 C C . SER A 1 188 ? 12.306 -0.345 -11.261 1.00 76.31 188 SER A C 1
ATOM 1414 O O . SER A 1 188 ? 12.304 -0.994 -10.212 1.00 76.31 188 SER A O 1
ATOM 1416 N N . ASP A 1 189 ? 11.577 0.762 -11.411 1.00 75.75 189 ASP A N 1
ATOM 1417 C CA . ASP A 1 189 ? 10.801 1.372 -10.320 1.00 75.75 189 ASP A CA 1
ATOM 1418 C C . ASP A 1 189 ? 9.759 0.394 -9.730 1.00 75.75 189 ASP A C 1
ATOM 1420 O O . ASP A 1 189 ? 9.505 0.369 -8.525 1.00 75.75 189 ASP A O 1
ATOM 1424 N N . ILE A 1 190 ? 9.175 -0.472 -10.570 1.00 70.94 190 ILE A N 1
ATOM 1425 C CA . ILE A 1 190 ? 8.214 -1.505 -10.143 1.00 70.94 190 ILE A CA 1
ATOM 1426 C C . ILE A 1 190 ? 8.888 -2.605 -9.318 1.00 70.94 190 ILE A C 1
ATOM 1428 O O . ILE A 1 190 ? 8.300 -3.106 -8.352 1.00 70.94 190 ILE A O 1
ATOM 1432 N N . GLU A 1 191 ? 10.110 -2.996 -9.671 1.00 69.38 191 GLU A N 1
ATOM 1433 C CA . GLU A 1 191 ? 10.883 -3.970 -8.896 1.00 69.38 191 GLU A CA 1
ATOM 1434 C C . GLU A 1 191 ? 11.319 -3.387 -7.553 1.00 69.38 191 GLU A C 1
ATOM 1436 O O . GLU A 1 191 ? 11.230 -4.077 -6.530 1.00 69.38 191 GLU A O 1
ATOM 1441 N N . GLU A 1 192 ? 11.699 -2.109 -7.530 1.00 72.06 192 GLU A N 1
ATOM 1442 C CA . GLU A 1 192 ? 12.012 -1.381 -6.303 1.00 72.06 192 GLU A CA 1
ATOM 1443 C C . GLU A 1 192 ? 10.779 -1.279 -5.393 1.00 72.06 192 GLU A C 1
ATOM 1445 O O . GLU A 1 192 ? 10.845 -1.635 -4.211 1.00 72.06 192 GLU A O 1
ATOM 1450 N N . LEU A 1 193 ? 9.626 -0.885 -5.944 1.00 67.81 193 LEU A N 1
ATOM 1451 C CA . LEU A 1 193 ? 8.366 -0.790 -5.208 1.00 67.81 193 LEU A CA 1
ATOM 1452 C C . LEU A 1 193 ? 7.925 -2.153 -4.661 1.00 67.81 193 LEU A C 1
ATOM 1454 O O . LEU A 1 193 ? 7.570 -2.260 -3.490 1.00 67.81 193 LEU A O 1
ATOM 1458 N N . THR A 1 194 ? 8.002 -3.215 -5.467 1.00 67.19 194 THR A N 1
ATOM 1459 C CA . THR A 1 194 ? 7.658 -4.580 -5.033 1.00 67.19 194 THR A CA 1
ATOM 1460 C C . THR A 1 194 ? 8.582 -5.057 -3.915 1.00 67.19 194 THR A C 1
ATOM 1462 O O . THR A 1 194 ? 8.132 -5.673 -2.947 1.00 67.19 194 THR A O 1
ATOM 1465 N N . SER A 1 195 ? 9.879 -4.764 -4.020 1.00 69.00 195 SER A N 1
ATOM 1466 C CA . SER A 1 195 ? 10.870 -5.146 -3.010 1.00 69.00 195 SER A CA 1
ATOM 1467 C C . SER A 1 195 ? 10.659 -4.401 -1.695 1.00 69.00 195 SER A C 1
ATOM 1469 O O . SER A 1 195 ? 10.782 -5.001 -0.627 1.00 69.00 195 SER A O 1
ATOM 1471 N N . LYS A 1 196 ? 10.273 -3.122 -1.761 1.00 65.19 196 LYS A N 1
ATOM 1472 C CA . LYS A 1 196 ? 9.931 -2.310 -0.587 1.00 65.19 196 LYS A CA 1
ATOM 1473 C C . LYS A 1 196 ? 8.590 -2.713 0.031 1.00 65.19 196 LYS A C 1
ATOM 1475 O O . LYS A 1 196 ? 8.496 -2.798 1.251 1.00 65.19 196 LYS A O 1
ATOM 1480 N N . LEU A 1 197 ? 7.582 -3.046 -0.779 1.00 63.25 197 LEU A N 1
ATOM 1481 C CA . LEU A 1 197 ? 6.285 -3.544 -0.304 1.00 63.25 197 LEU A CA 1
ATOM 1482 C C . LEU A 1 197 ? 6.404 -4.896 0.405 1.00 63.25 197 LEU A C 1
ATOM 1484 O O . LEU A 1 197 ? 5.757 -5.101 1.425 1.00 63.25 197 LEU A O 1
ATOM 1488 N N . LYS A 1 198 ? 7.278 -5.794 -0.069 1.00 65.12 198 LYS A N 1
ATOM 1489 C CA . LYS A 1 198 ? 7.581 -7.062 0.622 1.00 65.12 198 LYS A CA 1
ATOM 1490 C C . LYS A 1 198 ? 8.208 -6.869 2.005 1.00 65.12 198 LYS A C 1
ATOM 1492 O O . LYS A 1 198 ? 8.133 -7.773 2.828 1.00 65.12 198 LYS A O 1
ATOM 1497 N N . GLN A 1 199 ? 8.855 -5.730 2.243 1.00 64.88 199 GLN A N 1
ATOM 1498 C CA . GLN A 1 199 ? 9.483 -5.394 3.523 1.00 64.88 199 GLN A CA 1
ATOM 1499 C C . GLN A 1 199 ? 8.574 -4.553 4.428 1.00 64.88 199 GLN A C 1
ATOM 1501 O O . GLN A 1 199 ? 8.896 -4.357 5.599 1.00 64.88 199 GLN A O 1
ATOM 1506 N N . ALA A 1 200 ? 7.459 -4.032 3.908 1.00 61.62 200 ALA A N 1
ATOM 1507 C CA . ALA A 1 200 ? 6.471 -3.352 4.728 1.00 61.62 200 ALA A CA 1
ATOM 1508 C C . ALA A 1 200 ? 5.742 -4.397 5.590 1.00 61.62 200 ALA A C 1
ATOM 1510 O O . ALA A 1 200 ? 5.325 -5.430 5.057 1.00 61.62 200 ALA A O 1
ATOM 1511 N N . PRO A 1 201 ? 5.548 -4.154 6.899 1.00 60.41 201 PRO A N 1
ATOM 1512 C CA . PRO A 1 201 ? 4.887 -5.101 7.779 1.00 60.41 201 PRO A CA 1
ATOM 1513 C C . PRO A 1 201 ? 3.370 -4.991 7.584 1.00 60.41 201 PRO A C 1
ATOM 1515 O O . PRO A 1 201 ? 2.628 -4.590 8.477 1.00 60.41 201 PRO A O 1
ATOM 1518 N N . ILE A 1 202 ? 2.898 -5.341 6.383 1.00 66.12 202 ILE A N 1
ATOM 1519 C CA . ILE A 1 202 ? 1.471 -5.452 6.061 1.00 66.12 202 ILE A CA 1
ATOM 1520 C C . ILE A 1 202 ? 0.809 -6.360 7.104 1.00 66.12 202 ILE A C 1
ATOM 1522 O O . ILE A 1 202 ? -0.253 -6.040 7.623 1.00 66.12 202 ILE A O 1
ATOM 1526 N N . GLU A 1 203 ? 1.506 -7.418 7.509 1.00 64.25 203 GLU A N 1
ATOM 1527 C CA . GLU A 1 203 ? 1.086 -8.334 8.564 1.00 64.25 203 GLU A CA 1
ATOM 1528 C C . GLU A 1 203 ? 0.914 -7.655 9.937 1.00 64.25 203 GLU A C 1
ATOM 1530 O O . GLU A 1 203 ? -0.073 -7.929 10.611 1.00 64.25 203 GLU A O 1
ATOM 1535 N N . GLU A 1 204 ? 1.770 -6.704 10.346 1.00 61.47 204 GLU A N 1
ATOM 1536 C CA . GLU A 1 204 ? 1.538 -5.943 11.591 1.00 61.47 204 GLU A CA 1
ATOM 1537 C C . GLU A 1 204 ? 0.307 -5.047 11.496 1.00 61.47 204 GLU A C 1
ATOM 1539 O O . GLU A 1 204 ? -0.425 -4.918 12.475 1.00 61.47 204 GLU A O 1
ATOM 1544 N N . ILE A 1 205 ? 0.076 -4.421 10.339 1.00 61.75 205 ILE A N 1
ATOM 1545 C CA . ILE A 1 205 ? -1.088 -3.553 10.131 1.00 61.75 205 ILE A CA 1
ATOM 1546 C C . ILE A 1 205 ? -2.363 -4.393 10.204 1.00 61.75 205 ILE A C 1
ATOM 1548 O O . ILE A 1 205 ? -3.279 -4.050 10.950 1.00 61.75 205 ILE A O 1
ATOM 1552 N N . PHE A 1 206 ? -2.397 -5.526 9.498 1.00 69.25 206 PHE A N 1
ATOM 1553 C CA . PHE A 1 206 ? -3.521 -6.457 9.552 1.00 69.25 206 PHE A CA 1
ATOM 1554 C C . PHE A 1 206 ? -3.734 -6.997 10.965 1.00 69.25 206 PHE A C 1
ATOM 1556 O O . PHE A 1 206 ? -4.856 -6.938 11.458 1.00 69.25 206 PHE A O 1
ATOM 1563 N N . ASN A 1 207 ? -2.678 -7.429 11.658 1.00 69.00 207 ASN A N 1
ATOM 1564 C CA . ASN A 1 207 ? -2.783 -7.952 13.020 1.00 69.00 207 ASN A CA 1
ATOM 1565 C C . ASN A 1 207 ? -3.240 -6.889 14.029 1.00 69.00 207 ASN A C 1
ATOM 1567 O O . ASN A 1 207 ? -3.985 -7.213 14.950 1.00 69.00 207 ASN A O 1
ATOM 1571 N N . LYS A 1 208 ? -2.847 -5.619 13.858 1.00 60.59 208 LYS A N 1
ATOM 1572 C CA . LYS A 1 208 ? -3.315 -4.511 14.707 1.00 60.59 208 LYS A CA 1
ATOM 1573 C C . LYS A 1 208 ? -4.764 -4.114 14.430 1.00 60.59 208 LYS A C 1
ATOM 1575 O O . LYS A 1 208 ? -5.490 -3.793 15.362 1.00 60.59 208 LYS A O 1
ATOM 1580 N N . VAL A 1 209 ? -5.212 -4.153 13.177 1.00 66.06 209 VAL A N 1
ATOM 1581 C CA . VAL A 1 209 ? -6.631 -3.931 12.847 1.00 66.06 209 VAL A CA 1
ATOM 1582 C C . VAL A 1 209 ? -7.478 -5.082 13.387 1.00 66.06 209 VAL A C 1
ATOM 1584 O O . VAL A 1 209 ? -8.508 -4.851 14.018 1.00 66.06 209 VAL A O 1
ATOM 1587 N N . PHE A 1 210 ? -7.011 -6.320 13.213 1.00 70.88 210 PHE A N 1
ATOM 1588 C CA . PHE A 1 210 ? -7.702 -7.496 13.728 1.00 70.88 210 PHE A CA 1
ATOM 1589 C C . PHE A 1 210 ? -7.744 -7.511 15.256 1.00 70.88 210 PHE A C 1
ATOM 1591 O O . PHE A 1 210 ? -8.766 -7.889 15.816 1.00 70.88 210 PHE A O 1
ATOM 1598 N N . SER A 1 211 ? -6.689 -7.042 15.933 1.00 62.81 211 SER A N 1
ATOM 1599 C CA . SER A 1 211 ? -6.679 -6.955 17.394 1.00 62.81 211 SER A CA 1
ATOM 1600 C C . SER A 1 211 ? -7.657 -5.910 17.929 1.00 62.81 211 SER A C 1
ATOM 1602 O O . SER A 1 211 ? -8.274 -6.134 18.964 1.00 62.81 211 SER A O 1
ATOM 1604 N N . ILE A 1 212 ? -7.883 -4.802 17.215 1.00 62.41 212 ILE A N 1
ATOM 1605 C CA . ILE A 1 212 ? -8.929 -3.830 17.572 1.00 62.41 212 ILE A CA 1
ATOM 1606 C C . ILE A 1 212 ? -10.316 -4.470 17.437 1.00 62.41 212 ILE A C 1
ATOM 1608 O O . ILE A 1 212 ? -11.119 -4.374 18.363 1.00 62.41 212 ILE A O 1
ATOM 1612 N N . ILE A 1 213 ? -10.578 -5.167 16.326 1.00 70.19 213 ILE A N 1
ATOM 1613 C CA . ILE A 1 213 ? -11.863 -5.846 16.089 1.00 70.19 213 ILE A CA 1
ATOM 1614 C C . ILE A 1 213 ? -12.097 -6.938 17.141 1.00 70.19 213 ILE A C 1
ATOM 1616 O O . ILE A 1 213 ? -13.170 -6.994 17.739 1.00 70.19 213 ILE A O 1
ATOM 1620 N N . SER A 1 214 ? -11.084 -7.759 17.431 1.00 63.16 214 SER A N 1
ATOM 1621 C CA . SER A 1 214 ? -11.199 -8.816 18.434 1.00 63.16 214 SER A CA 1
ATOM 1622 C C . SER A 1 214 ? -11.359 -8.259 19.844 1.00 63.16 214 SER A C 1
ATOM 1624 O O . SER A 1 214 ? -12.091 -8.839 20.634 1.00 63.16 214 SER A O 1
ATOM 1626 N N . ASN A 1 215 ? -10.723 -7.132 20.181 1.00 65.69 215 ASN A N 1
ATOM 1627 C CA . ASN A 1 215 ? -10.880 -6.507 21.497 1.00 65.69 215 ASN A CA 1
ATOM 1628 C C . ASN A 1 215 ? -12.298 -5.960 21.705 1.00 65.69 215 ASN A C 1
ATOM 1630 O O . ASN A 1 215 ? -12.826 -6.065 22.809 1.00 65.69 215 ASN A O 1
ATOM 1634 N N . VAL A 1 216 ? -12.933 -5.429 20.655 1.00 63.03 216 VAL A N 1
ATOM 1635 C CA . VAL A 1 216 ? -14.344 -5.009 20.706 1.00 63.03 216 VAL A CA 1
ATOM 1636 C C . VAL A 1 216 ? -15.259 -6.221 20.891 1.00 63.03 216 VAL A C 1
ATOM 1638 O O . VAL A 1 216 ? -16.133 -6.188 21.750 1.00 63.03 216 VAL A O 1
ATOM 1641 N N . ASP A 1 217 ? -15.019 -7.314 20.165 1.00 62.38 217 ASP A N 1
ATOM 1642 C CA . ASP A 1 217 ? -15.800 -8.554 20.296 1.00 62.38 217 ASP A CA 1
ATOM 1643 C C . ASP A 1 217 ? -15.623 -9.202 21.687 1.00 62.38 217 ASP A C 1
ATOM 1645 O O . ASP A 1 217 ? -16.578 -9.643 22.326 1.00 62.38 217 ASP A O 1
ATOM 1649 N N . THR A 1 218 ? -14.398 -9.165 22.222 1.00 62.97 218 THR A N 1
ATOM 1650 C CA . THR A 1 218 ? -14.080 -9.654 23.574 1.00 62.97 218 THR A CA 1
ATOM 1651 C C . THR A 1 218 ? -14.729 -8.785 24.651 1.00 62.97 218 THR A C 1
ATOM 1653 O O . THR A 1 218 ? -15.195 -9.317 25.650 1.00 62.97 218 THR A O 1
ATOM 1656 N N . PHE A 1 219 ? -14.800 -7.463 24.455 1.00 64.25 219 PHE A N 1
ATOM 1657 C CA . PHE A 1 219 ? -15.496 -6.551 25.365 1.00 64.25 219 PHE A CA 1
ATOM 1658 C C . PHE A 1 219 ? -17.013 -6.780 25.338 1.00 64.25 219 PHE A C 1
ATOM 1660 O O . PHE A 1 219 ? -17.635 -6.866 26.395 1.00 64.25 219 PHE A O 1
ATOM 1667 N N . LEU A 1 220 ? -17.601 -6.962 24.151 1.00 64.31 220 LEU A N 1
ATOM 1668 C CA . LEU A 1 220 ? -19.034 -7.233 23.994 1.00 64.31 220 LEU A CA 1
ATOM 1669 C C . LEU A 1 220 ? -19.459 -8.580 24.599 1.00 64.31 220 LEU A C 1
ATOM 1671 O O . LEU A 1 220 ? -20.564 -8.693 25.122 1.00 64.31 220 LEU A O 1
ATOM 1675 N N . ASN A 1 221 ? -18.568 -9.572 24.581 1.00 64.44 221 ASN A N 1
ATOM 1676 C CA . ASN A 1 221 ? -18.783 -10.890 25.185 1.00 64.44 221 ASN A CA 1
ATOM 1677 C C . ASN A 1 221 ? -18.120 -11.049 26.563 1.00 64.44 221 ASN A C 1
ATOM 1679 O O . ASN A 1 221 ? -18.015 -12.167 27.074 1.00 64.44 221 ASN A O 1
ATOM 1683 N N . SER A 1 222 ? -17.637 -9.958 27.160 1.00 69.25 222 SER A N 1
ATOM 1684 C CA . SER A 1 222 ? -16.942 -10.018 28.442 1.00 69.25 222 SER A CA 1
ATOM 1685 C C . SER A 1 222 ? -17.902 -10.382 29.575 1.00 69.25 222 SER A C 1
ATOM 1687 O O . SER A 1 222 ? -19.078 -10.005 29.589 1.00 69.25 222 SER A O 1
ATOM 1689 N N . GLU A 1 223 ? -17.378 -11.098 30.571 1.00 68.81 223 GLU A N 1
ATOM 1690 C CA . GLU A 1 223 ? -18.085 -11.377 31.825 1.00 68.81 223 GLU A CA 1
ATOM 1691 C C . GLU A 1 223 ? -18.564 -10.072 32.490 1.00 68.81 223 GLU A C 1
ATOM 1693 O O . GLU A 1 223 ? -19.661 -10.027 33.040 1.00 68.81 223 GLU A O 1
ATOM 1698 N N . SER A 1 224 ? -17.830 -8.975 32.290 1.00 65.25 224 SER A N 1
ATOM 1699 C CA . SER A 1 224 ? -18.171 -7.627 32.738 1.00 65.25 224 SER A CA 1
ATOM 1700 C C . SER A 1 224 ? -19.508 -7.080 32.223 1.00 65.25 224 SER A C 1
ATOM 1702 O O . SER A 1 224 ? -20.261 -6.489 33.000 1.00 65.25 224 SER A O 1
ATOM 1704 N N . ILE A 1 225 ? -19.852 -7.269 30.940 1.00 66.88 225 ILE A N 1
ATOM 1705 C CA . ILE A 1 225 ? -21.162 -6.826 30.418 1.00 66.88 225 ILE A CA 1
ATOM 1706 C C . ILE A 1 225 ? -22.291 -7.663 31.020 1.00 66.88 225 ILE A C 1
ATOM 1708 O O . ILE A 1 225 ? -23.352 -7.128 31.351 1.00 66.88 225 ILE A O 1
ATOM 1712 N N . ASN A 1 226 ? -22.055 -8.959 31.224 1.00 72.12 226 ASN A N 1
ATOM 1713 C CA . ASN A 1 226 ? -23.022 -9.824 31.891 1.00 72.12 226 ASN A CA 1
ATOM 1714 C C . ASN A 1 226 ? -23.220 -9.415 33.358 1.00 72.12 226 ASN A C 1
ATOM 1716 O O . ASN A 1 226 ? -24.361 -9.302 33.806 1.00 72.12 226 ASN A O 1
ATOM 1720 N N . GLU A 1 227 ? -22.148 -9.108 34.092 1.00 68.44 227 GLU A N 1
ATOM 1721 C CA . GLU A 1 227 ? -22.232 -8.571 35.457 1.00 68.44 227 GLU A CA 1
ATOM 1722 C C . GLU A 1 227 ? -23.000 -7.243 35.507 1.00 68.44 227 GLU A C 1
ATOM 1724 O O . GLU A 1 227 ? -23.821 -7.033 36.406 1.00 68.44 227 GLU A O 1
ATOM 1729 N N . LEU A 1 228 ? -22.793 -6.367 34.517 1.00 68.00 228 LEU A N 1
ATOM 1730 C CA . LEU A 1 228 ? -23.502 -5.095 34.399 1.00 68.00 228 LEU A CA 1
ATOM 1731 C C . LEU A 1 228 ? -25.006 -5.297 34.152 1.00 68.00 228 LEU A C 1
ATOM 1733 O O . LEU A 1 228 ? -25.826 -4.655 34.812 1.00 68.00 228 LEU A O 1
ATOM 1737 N N . LEU A 1 229 ? -25.379 -6.210 33.249 1.00 69.50 229 LEU A N 1
ATOM 1738 C CA . LEU A 1 229 ? -26.776 -6.567 32.968 1.00 69.50 229 LEU A CA 1
ATOM 1739 C C . LEU A 1 229 ? -27.462 -7.202 34.185 1.00 69.50 229 LEU A C 1
ATOM 1741 O O . LEU A 1 229 ? -28.620 -6.886 34.478 1.00 69.50 229 LEU A O 1
ATOM 1745 N N . VAL A 1 230 ? -26.752 -8.053 34.930 1.00 75.81 230 VAL A N 1
ATOM 1746 C CA . VAL A 1 230 ? -27.253 -8.671 36.168 1.00 75.81 230 VAL A CA 1
ATOM 1747 C C . VAL A 1 230 ? -27.467 -7.616 37.256 1.00 75.81 230 VAL A C 1
ATOM 1749 O O . VAL A 1 230 ? -28.545 -7.571 37.852 1.00 75.81 230 VAL A O 1
ATOM 1752 N N . ALA A 1 231 ? -26.496 -6.726 37.481 1.00 70.88 231 ALA A N 1
ATOM 1753 C CA . ALA A 1 231 ? -26.614 -5.640 38.456 1.00 70.88 231 ALA A CA 1
ATOM 1754 C C . ALA A 1 231 ? -27.734 -4.650 38.086 1.00 70.88 231 ALA A C 1
ATOM 1756 O O . ALA A 1 231 ? -28.481 -4.202 38.956 1.00 70.88 231 ALA A O 1
ATOM 1757 N N . MET A 1 232 ? -27.904 -4.360 36.792 1.00 67.38 232 MET A N 1
ATOM 1758 C CA . MET A 1 232 ? -28.994 -3.524 36.285 1.00 67.38 232 MET A CA 1
ATOM 1759 C C . MET A 1 232 ? -30.361 -4.176 36.512 1.00 67.38 232 MET A C 1
ATOM 1761 O O . MET A 1 232 ? -31.291 -3.521 36.979 1.00 67.38 232 MET A O 1
ATOM 1765 N N . THR A 1 233 ? -30.489 -5.470 36.211 1.00 73.88 233 THR A N 1
ATOM 1766 C CA . THR A 1 233 ? -31.742 -6.214 36.404 1.00 73.88 233 THR A CA 1
ATOM 1767 C C . THR A 1 233 ? -32.113 -6.290 37.885 1.00 73.88 233 THR A C 1
ATOM 1769 O O . THR A 1 233 ? -33.275 -6.086 38.234 1.00 73.88 233 THR A O 1
ATOM 1772 N N . ALA A 1 234 ? -31.131 -6.514 38.765 1.00 73.62 234 ALA A N 1
ATOM 1773 C CA . ALA A 1 234 ? -31.327 -6.472 40.211 1.00 73.62 234 ALA A CA 1
ATOM 1774 C C . ALA A 1 234 ? -31.835 -5.095 40.669 1.00 73.62 234 ALA A C 1
ATOM 1776 O O . ALA A 1 234 ? -32.881 -5.015 41.308 1.00 73.62 234 ALA A O 1
ATOM 1777 N N . ALA A 1 235 ? -31.180 -4.008 40.247 1.00 68.38 235 ALA A N 1
ATOM 1778 C CA . ALA A 1 235 ? -31.600 -2.651 40.589 1.00 68.38 235 ALA A CA 1
ATOM 1779 C C . ALA A 1 235 ? -33.021 -2.318 40.087 1.00 68.38 235 ALA A C 1
ATOM 1781 O O . ALA A 1 235 ? -33.819 -1.746 40.829 1.00 68.38 235 ALA A O 1
ATOM 1782 N N . LEU A 1 236 ? -33.372 -2.708 38.854 1.00 69.06 236 LEU A N 1
ATOM 1783 C CA . LEU A 1 236 ? -34.713 -2.497 38.291 1.00 69.06 236 LEU A CA 1
ATOM 1784 C C . LEU A 1 236 ? -35.795 -3.283 39.042 1.00 69.06 236 LEU A C 1
ATOM 1786 O O . LEU A 1 236 ? -36.885 -2.759 39.271 1.00 69.06 236 LEU A O 1
ATOM 1790 N N . ASN A 1 237 ? -35.501 -4.519 39.445 1.00 76.75 237 ASN A N 1
ATOM 1791 C CA . ASN A 1 237 ? -36.423 -5.325 40.241 1.00 76.75 237 ASN A CA 1
ATOM 1792 C C . ASN A 1 237 ? -36.648 -4.717 41.629 1.00 76.75 237 ASN A C 1
ATOM 1794 O O . ASN A 1 237 ? -37.792 -4.645 42.076 1.00 76.75 237 ASN A O 1
ATOM 1798 N N . SER A 1 238 ? -35.593 -4.209 42.266 1.00 71.75 238 SER A N 1
ATOM 1799 C CA . SER A 1 238 ? -35.678 -3.541 43.568 1.00 71.75 238 SER A CA 1
ATOM 1800 C C . SER A 1 238 ? -36.487 -2.231 43.490 1.00 71.75 238 SER A C 1
ATOM 1802 O O . SER A 1 238 ? -37.349 -1.987 44.335 1.00 71.75 238 SER A O 1
ATOM 1804 N N . ILE A 1 239 ? -36.329 -1.442 42.414 1.00 66.94 239 ILE A N 1
ATOM 1805 C CA . ILE A 1 239 ? -37.147 -0.239 42.150 1.00 66.94 239 ILE A CA 1
ATOM 1806 C C . ILE A 1 239 ? -38.623 -0.597 41.909 1.00 66.94 239 ILE A C 1
ATOM 1808 O O . ILE A 1 239 ? -39.515 0.051 42.461 1.00 66.94 239 ILE A O 1
ATOM 1812 N N . ASN A 1 240 ? -38.900 -1.631 41.109 1.00 70.94 240 ASN A N 1
ATOM 1813 C CA . ASN A 1 240 ? -40.272 -2.083 40.857 1.00 70.94 240 ASN A CA 1
ATOM 1814 C C . ASN A 1 240 ? -40.944 -2.608 42.135 1.00 70.94 240 ASN A C 1
ATOM 1816 O O . ASN A 1 240 ? -42.123 -2.337 42.356 1.00 70.94 240 ASN A O 1
ATOM 1820 N N . GLY A 1 241 ? -40.201 -3.319 42.989 1.00 71.12 241 GLY A N 1
ATOM 1821 C CA . GLY A 1 241 ? -40.685 -3.786 44.290 1.00 71.12 241 GLY A CA 1
ATOM 1822 C C . GLY A 1 241 ? -41.029 -2.633 45.233 1.00 71.12 241 GLY A C 1
ATOM 1823 O O . GLY A 1 241 ? -42.065 -2.663 45.895 1.00 71.12 241 GLY A O 1
ATOM 1824 N N . LEU A 1 242 ? -40.216 -1.573 45.227 1.00 68.56 242 LEU A N 1
ATOM 1825 C CA . LEU A 1 242 ? -40.484 -0.362 45.999 1.00 68.56 242 LEU A CA 1
ATOM 1826 C C . LEU A 1 242 ? -41.769 0.337 45.532 1.00 68.56 242 LEU A C 1
ATOM 1828 O O . LEU A 1 242 ? -42.616 0.682 46.353 1.00 68.56 242 LEU A O 1
ATOM 1832 N N . ALA A 1 243 ? -41.952 0.481 44.216 1.00 69.12 243 ALA A N 1
ATOM 1833 C CA . ALA A 1 243 ? -43.155 1.078 43.638 1.00 69.12 243 ALA A CA 1
ATOM 1834 C C . ALA A 1 243 ? -44.426 0.249 43.909 1.00 69.12 243 ALA A C 1
ATOM 1836 O O . ALA A 1 243 ? -45.500 0.815 44.094 1.00 69.12 243 ALA A O 1
ATOM 1837 N N . ALA A 1 244 ? -44.312 -1.082 43.958 1.00 68.88 244 ALA A N 1
ATOM 1838 C CA . ALA A 1 244 ? -45.438 -1.984 44.198 1.00 68.88 244 ALA A CA 1
ATOM 1839 C C . ALA A 1 244 ? -45.900 -2.036 45.669 1.00 68.88 244 ALA A C 1
ATOM 1841 O O . ALA A 1 244 ? -47.042 -2.415 45.934 1.00 68.88 244 ALA A O 1
ATOM 1842 N N . HIS A 1 245 ? -45.040 -1.668 46.625 1.00 63.88 245 HIS A N 1
ATOM 1843 C CA . HIS A 1 245 ? -45.306 -1.813 48.065 1.00 63.88 245 HIS A CA 1
ATOM 1844 C C . HIS A 1 245 ? -45.398 -0.497 48.849 1.00 63.88 245 HIS A C 1
ATOM 1846 O O . HIS A 1 245 ? -45.610 -0.525 50.062 1.00 63.88 245 HIS A O 1
ATOM 1852 N N . MET A 1 246 ? -45.338 0.654 48.173 1.00 62.09 246 MET A N 1
ATOM 1853 C CA . MET A 1 246 ? -45.493 1.974 48.801 1.00 62.09 246 MET A CA 1
ATOM 1854 C C . MET A 1 246 ? -46.834 2.185 49.529 1.00 62.09 246 MET A C 1
ATOM 1856 O O . MET A 1 246 ? -46.894 3.025 50.424 1.00 62.09 246 MET A O 1
ATOM 1860 N N . ASP A 1 247 ? -47.881 1.422 49.197 1.00 59.81 247 ASP A N 1
ATOM 1861 C CA . ASP A 1 247 ? -49.232 1.654 49.722 1.00 59.81 247 ASP A CA 1
ATOM 1862 C C . ASP A 1 247 ? -49.577 0.911 51.029 1.00 59.81 247 ASP A C 1
ATOM 1864 O O . ASP A 1 247 ? -50.586 1.266 51.635 1.00 59.81 247 ASP A O 1
ATOM 1868 N N . ASN A 1 248 ? -48.813 -0.098 51.495 1.00 54.50 248 ASN A N 1
ATOM 1869 C CA . ASN A 1 248 ? -49.320 -0.966 52.582 1.00 54.50 248 ASN A CA 1
ATOM 1870 C C . ASN A 1 248 ? -48.364 -1.402 53.714 1.00 54.50 248 ASN A C 1
ATOM 1872 O O . ASN A 1 248 ? -48.887 -1.798 54.754 1.00 54.50 248 ASN A O 1
ATOM 1876 N N . GLU A 1 249 ? -47.025 -1.315 53.621 1.00 55.09 249 GLU A N 1
ATOM 1877 C CA . GLU A 1 249 ? -46.141 -1.840 54.693 1.00 55.09 249 GLU A CA 1
ATOM 1878 C C . GLU A 1 249 ? -44.897 -0.966 54.975 1.00 55.09 249 GLU A C 1
ATOM 1880 O O . GLU A 1 249 ? -43.850 -1.077 54.342 1.00 55.09 249 GLU A O 1
ATOM 1885 N N . LEU A 1 250 ? -45.000 -0.095 55.989 1.00 59.59 250 LEU A N 1
ATOM 1886 C CA . LEU A 1 250 ? -43.908 0.770 56.478 1.00 59.59 250 LEU A CA 1
ATOM 1887 C C . LEU A 1 250 ? -42.674 0.031 57.058 1.00 59.59 250 LEU A C 1
ATOM 1889 O O . LEU A 1 250 ? -41.570 0.551 56.885 1.00 59.59 250 LEU A O 1
ATOM 1893 N N . PRO A 1 251 ? -42.786 -1.137 57.731 1.00 62.38 251 PRO A N 1
ATOM 1894 C CA . PRO A 1 251 ? -41.613 -1.832 58.280 1.00 62.38 251 PRO A CA 1
ATOM 1895 C C . PRO A 1 251 ? -40.681 -2.399 57.197 1.00 62.38 251 PRO A C 1
ATOM 1897 O O . PRO A 1 251 ? -39.458 -2.250 57.284 1.00 62.38 251 PRO A O 1
ATOM 1900 N N . ASP A 1 252 ? -41.258 -2.982 56.143 1.00 65.81 252 ASP A N 1
ATOM 1901 C CA . ASP A 1 252 ? -40.514 -3.657 55.072 1.00 65.81 252 ASP A CA 1
ATOM 1902 C C . ASP A 1 252 ? -39.848 -2.683 54.094 1.00 65.81 252 ASP A C 1
ATOM 1904 O O . ASP A 1 252 ? -38.849 -3.024 53.451 1.00 65.81 252 ASP A O 1
ATOM 1908 N N . LEU A 1 253 ? -40.315 -1.431 54.054 1.00 67.75 253 LEU A N 1
ATOM 1909 C CA . LEU A 1 253 ? -39.739 -0.363 53.240 1.00 67.75 253 LEU A CA 1
ATOM 1910 C C . LEU A 1 253 ? -38.254 -0.127 53.553 1.00 67.75 253 LEU A C 1
ATOM 1912 O O . LEU A 1 253 ? -37.464 0.095 52.640 1.00 67.75 253 LEU A O 1
ATOM 1916 N N . SER A 1 254 ? -37.854 -0.216 54.827 1.00 69.25 254 SER A N 1
ATOM 1917 C CA . SER A 1 254 ? -36.468 0.032 55.253 1.00 69.25 254 SER A CA 1
ATOM 1918 C C . SER A 1 254 ? -35.483 -0.982 54.657 1.00 69.25 254 SER A C 1
ATOM 1920 O O . SER A 1 254 ? -34.433 -0.604 54.135 1.00 69.25 254 SER A O 1
ATOM 1922 N N . SER A 1 255 ? -35.845 -2.267 54.665 1.00 73.00 255 SER A N 1
ATOM 1923 C CA . SER A 1 255 ? -35.007 -3.354 54.149 1.00 73.00 255 SER A CA 1
ATOM 1924 C C . SER A 1 255 ? -34.918 -3.341 52.616 1.00 73.00 255 SER A C 1
ATOM 1926 O O . SER A 1 255 ? -33.840 -3.539 52.043 1.00 73.00 255 SER A O 1
ATOM 1928 N N . ASN A 1 256 ? -36.027 -3.007 51.949 1.00 72.56 256 ASN A N 1
ATOM 1929 C CA . ASN A 1 256 ? -36.104 -2.886 50.495 1.00 72.56 256 ASN A CA 1
ATOM 1930 C C . ASN A 1 256 ? -35.365 -1.638 49.982 1.00 72.56 256 ASN A C 1
ATOM 1932 O O . ASN A 1 256 ? -34.707 -1.686 48.943 1.00 72.56 256 ASN A O 1
ATOM 1936 N N . LEU A 1 257 ? -35.383 -0.530 50.730 1.00 73.56 257 LEU A N 1
ATOM 1937 C CA . LEU A 1 257 ? -34.606 0.661 50.378 1.00 73.56 257 LEU A CA 1
ATOM 1938 C C . LEU A 1 257 ? -33.098 0.410 50.529 1.00 73.56 257 LEU A C 1
ATOM 1940 O O . LEU A 1 257 ? -32.323 0.784 49.651 1.00 73.56 257 LEU A O 1
ATOM 1944 N N . VAL A 1 258 ? -32.673 -0.258 51.611 1.00 79.25 258 VAL A N 1
ATOM 1945 C CA . VAL A 1 258 ? -31.256 -0.587 51.855 1.00 79.25 258 VAL A CA 1
ATOM 1946 C C . VAL A 1 258 ? -30.703 -1.520 50.775 1.00 79.25 258 VAL A C 1
ATOM 1948 O O . VAL A 1 258 ? -29.595 -1.292 50.285 1.00 79.25 258 VAL A O 1
ATOM 1951 N N . SER A 1 259 ? -31.464 -2.542 50.375 1.00 77.81 259 SER A N 1
ATOM 1952 C CA . SER A 1 259 ? -31.074 -3.435 49.275 1.00 77.81 259 SER A CA 1
ATOM 1953 C C . SER A 1 259 ? -31.015 -2.695 47.938 1.00 77.81 259 SER A C 1
ATOM 1955 O O . SER A 1 259 ? -29.991 -2.775 47.265 1.00 77.81 259 SER A O 1
ATOM 1957 N N . THR A 1 260 ? -32.015 -1.867 47.615 1.00 75.19 260 THR A N 1
ATOM 1958 C CA . THR A 1 260 ? -32.020 -1.038 46.392 1.00 75.19 260 THR A CA 1
ATOM 1959 C C . THR A 1 260 ? -30.800 -0.120 46.311 1.00 75.19 260 THR A C 1
ATOM 1961 O O . THR A 1 260 ? -30.134 -0.056 45.279 1.00 75.19 260 THR A O 1
ATOM 1964 N N . VAL A 1 261 ? -30.470 0.575 47.404 1.00 79.19 261 VAL A N 1
ATOM 1965 C CA . VAL A 1 261 ? -29.292 1.454 47.485 1.00 79.19 261 VAL A CA 1
ATOM 1966 C C . VAL A 1 261 ? -27.997 0.649 47.333 1.00 79.19 261 VAL A C 1
ATOM 1968 O O . VAL A 1 261 ? -27.063 1.098 46.669 1.00 79.19 261 VAL A O 1
ATOM 1971 N N . SER A 1 262 ? -27.930 -0.555 47.907 1.00 81.62 262 SER A N 1
ATOM 1972 C CA . SER A 1 262 ? -26.771 -1.445 47.764 1.00 81.62 262 SER A CA 1
ATOM 1973 C C . SER A 1 262 ? -26.585 -1.928 46.323 1.00 81.62 262 SER A C 1
ATOM 1975 O O . SER A 1 262 ? -25.472 -1.867 45.795 1.00 81.62 262 SER A O 1
ATOM 1977 N N . ASP A 1 263 ? -27.669 -2.351 45.670 1.00 79.00 263 ASP A N 1
ATOM 1978 C CA . ASP A 1 263 ? -27.665 -2.836 44.288 1.00 79.00 263 ASP A CA 1
ATOM 1979 C C . ASP A 1 263 ? -27.322 -1.710 43.308 1.00 79.00 263 ASP A C 1
ATOM 1981 O O . ASP A 1 263 ? -26.458 -1.878 42.445 1.00 79.00 263 ASP A O 1
ATOM 1985 N N . ALA A 1 264 ? -27.907 -0.524 43.502 1.00 73.44 264 ALA A N 1
ATOM 1986 C CA . ALA A 1 264 ? -27.571 0.671 42.735 1.00 73.44 264 ALA A CA 1
ATOM 1987 C C . ALA A 1 264 ? -26.090 1.045 42.897 1.00 73.44 264 ALA A C 1
ATOM 1989 O O . ALA A 1 264 ? -25.402 1.311 41.911 1.00 73.44 264 ALA A O 1
ATOM 1990 N N . LYS A 1 265 ? -25.556 0.998 44.124 1.00 79.00 265 LYS A N 1
ATOM 1991 C CA . LYS A 1 265 ? -24.142 1.288 44.392 1.00 79.00 265 LYS A CA 1
ATOM 1992 C C . LYS A 1 265 ? -23.200 0.262 43.758 1.00 79.00 265 LYS A C 1
ATOM 1994 O O . LYS A 1 265 ? -22.142 0.640 43.252 1.00 79.00 265 LYS A O 1
ATOM 1999 N N . LYS A 1 266 ? -23.568 -1.024 43.762 1.00 80.94 266 LYS A N 1
ATOM 2000 C CA . LYS A 1 266 ? -22.816 -2.073 43.055 1.00 80.94 266 LYS A CA 1
ATOM 2001 C C . LYS A 1 266 ? -22.801 -1.819 41.553 1.00 80.94 266 LYS A C 1
ATOM 2003 O O . LYS A 1 266 ? -21.721 -1.798 40.975 1.00 80.94 266 LYS A O 1
ATOM 2008 N N . PHE A 1 267 ? -23.961 -1.553 40.953 1.00 78.56 267 PHE A N 1
ATOM 2009 C CA . PHE A 1 267 ? -24.063 -1.211 39.535 1.00 78.56 267 PHE A CA 1
ATOM 2010 C C . PHE A 1 267 ? -23.177 -0.011 39.179 1.00 78.56 267 PHE A C 1
ATOM 2012 O O . PHE A 1 267 ? -22.366 -0.113 38.264 1.00 78.56 267 PHE A O 1
ATOM 2019 N N . ILE A 1 268 ? -23.262 1.087 39.940 1.00 78.81 268 ILE A N 1
ATOM 2020 C CA . ILE A 1 268 ? -22.451 2.293 39.709 1.00 78.81 268 ILE A CA 1
ATOM 2021 C C . ILE A 1 268 ? -20.954 1.972 39.800 1.00 78.81 268 ILE A C 1
ATOM 2023 O O . ILE A 1 268 ? -20.183 2.398 38.945 1.00 78.81 268 ILE A O 1
ATOM 2027 N N . SER A 1 269 ? -20.528 1.191 40.799 1.00 78.25 269 SER A N 1
ATOM 2028 C CA . SER A 1 269 ? -19.113 0.834 40.952 1.00 78.25 269 SER A CA 1
ATOM 2029 C C . SER A 1 269 ? -18.595 -0.085 39.844 1.00 78.25 269 SER A C 1
ATOM 2031 O O . SER A 1 269 ? -17.410 0.002 39.517 1.00 78.25 269 SER 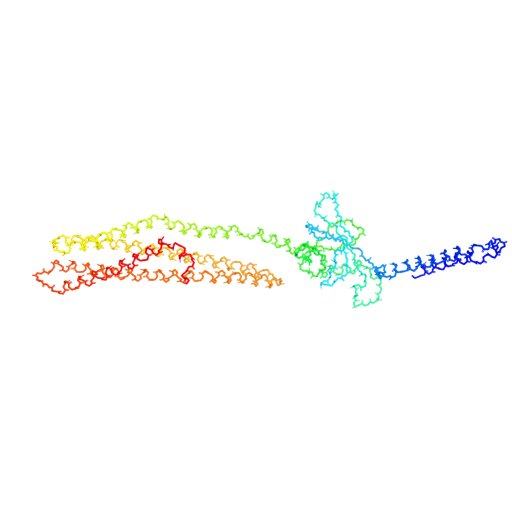A O 1
ATOM 2033 N N . THR A 1 270 ? -19.421 -0.990 39.320 1.00 78.69 270 THR A N 1
ATOM 2034 C CA . THR A 1 270 ? -19.043 -1.867 38.203 1.00 78.69 270 THR A CA 1
ATOM 2035 C C . THR A 1 270 ? -19.009 -1.073 36.900 1.00 78.69 270 THR A C 1
ATOM 2037 O O . THR A 1 270 ? -18.013 -1.109 36.185 1.00 78.69 270 THR A O 1
ATOM 2040 N N . ALA A 1 271 ? -20.040 -0.265 36.644 1.00 75.12 271 ALA A N 1
ATOM 2041 C CA . ALA A 1 271 ? -20.129 0.589 35.467 1.00 75.12 271 ALA A CA 1
ATOM 2042 C C . ALA A 1 271 ? -18.977 1.605 35.384 1.00 75.12 271 ALA A C 1
ATOM 2044 O O . ALA A 1 271 ? -18.415 1.800 34.309 1.00 75.12 271 ALA A O 1
ATOM 2045 N N . ASP A 1 272 ? -18.578 2.225 36.502 1.00 76.88 272 ASP A N 1
ATOM 2046 C CA . ASP A 1 272 ? -17.473 3.192 36.512 1.00 76.88 272 ASP A CA 1
ATOM 2047 C C . ASP A 1 272 ? -16.127 2.537 36.159 1.00 76.88 272 ASP A C 1
ATOM 2049 O O . ASP A 1 272 ? -15.357 3.098 35.378 1.00 76.88 272 ASP A O 1
ATOM 2053 N N . LYS A 1 273 ? -15.861 1.317 36.651 1.00 78.81 273 LYS A N 1
ATOM 2054 C CA . LYS A 1 273 ? -14.643 0.563 36.302 1.00 78.81 273 LYS A CA 1
ATOM 2055 C C . LYS A 1 273 ? -14.583 0.238 34.812 1.00 78.81 273 LYS A C 1
ATOM 2057 O O . LYS A 1 273 ? -13.563 0.505 34.182 1.00 78.81 273 LYS A O 1
ATOM 2062 N N . GLU A 1 274 ? -15.675 -0.271 34.253 1.00 75.44 274 GLU A N 1
ATOM 2063 C CA . GLU A 1 274 ? -15.758 -0.662 32.840 1.00 75.44 274 GLU A CA 1
ATOM 2064 C C . GLU A 1 274 ? -15.669 0.541 31.895 1.00 75.44 274 GLU A C 1
ATOM 2066 O O . GLU A 1 274 ? -14.956 0.519 30.894 1.00 75.44 274 GLU A O 1
ATOM 2071 N N . VAL A 1 275 ? -16.326 1.649 32.245 1.00 74.62 275 VAL A N 1
ATOM 2072 C CA . VAL A 1 275 ? -16.250 2.902 31.479 1.00 74.62 275 VAL A CA 1
ATOM 2073 C C . VAL A 1 275 ? -14.832 3.480 31.485 1.00 74.62 275 VAL A C 1
ATOM 2075 O O . VAL A 1 275 ? -14.378 4.035 30.478 1.00 74.62 275 VAL A O 1
ATOM 2078 N N . VAL A 1 276 ? -14.112 3.363 32.604 1.00 78.56 276 VAL A N 1
ATOM 2079 C CA . VAL A 1 276 ? -12.708 3.785 32.698 1.00 78.56 276 VAL A CA 1
ATOM 2080 C C . VAL A 1 276 ? -11.797 2.866 31.884 1.00 78.56 276 VAL A C 1
ATOM 2082 O O . VAL A 1 276 ? -10.947 3.376 31.150 1.00 78.56 276 VAL A O 1
ATOM 2085 N N . ASP A 1 277 ? -11.980 1.550 31.967 1.00 77.25 277 ASP A N 1
ATOM 2086 C CA . ASP A 1 277 ? -11.150 0.582 31.245 1.00 77.25 277 ASP A CA 1
ATOM 2087 C C . ASP A 1 277 ? -11.332 0.681 29.722 1.00 77.25 277 ASP A C 1
ATOM 2089 O O . ASP A 1 277 ? -10.355 0.765 28.970 1.00 77.25 277 ASP A O 1
ATOM 2093 N N . LEU A 1 278 ? -12.577 0.831 29.262 1.00 70.56 278 LEU A N 1
ATOM 2094 C CA . LEU A 1 278 ? -12.891 1.069 27.854 1.00 70.56 278 LEU A CA 1
ATOM 2095 C C . LEU A 1 278 ? -12.247 2.365 27.337 1.00 70.56 278 LEU A C 1
ATOM 2097 O O . LEU A 1 278 ? -11.675 2.394 26.245 1.00 70.56 278 LEU A O 1
ATOM 2101 N N . SER A 1 279 ? -12.290 3.437 28.133 1.00 68.81 279 SER A N 1
ATOM 2102 C CA . SER A 1 279 ? -11.648 4.715 27.797 1.00 68.81 279 SER A CA 1
ATOM 2103 C C . SER A 1 279 ? -10.125 4.584 27.671 1.00 68.81 279 SER A C 1
ATOM 2105 O O . SER A 1 279 ? -9.523 5.129 26.740 1.00 68.81 279 SER A O 1
ATOM 2107 N N . LEU A 1 280 ? -9.489 3.825 28.570 1.00 74.00 280 LEU A N 1
ATOM 2108 C CA . LEU A 1 280 ? -8.051 3.552 28.522 1.00 74.00 280 LEU A CA 1
ATOM 2109 C C . LEU A 1 280 ? -7.671 2.718 27.295 1.00 74.00 280 LEU A C 1
ATOM 2111 O O . LEU A 1 280 ? -6.720 3.072 26.591 1.00 74.00 280 LEU A O 1
ATOM 2115 N N . SER A 1 281 ? -8.433 1.663 27.009 1.00 69.81 281 SER A N 1
ATOM 2116 C CA . SER A 1 281 ? -8.236 0.797 25.843 1.00 69.81 281 SER A CA 1
ATOM 2117 C C . SER A 1 281 ? -8.394 1.565 24.530 1.00 69.81 281 SER A C 1
ATOM 2119 O O . SER A 1 281 ? -7.542 1.461 23.645 1.00 69.81 281 SER A O 1
ATOM 2121 N N . LEU A 1 282 ? -9.408 2.428 24.432 1.00 67.19 282 LEU A N 1
ATOM 2122 C CA . LEU A 1 282 ? -9.619 3.288 23.269 1.00 67.19 282 LEU A CA 1
ATOM 2123 C C . LEU A 1 282 ? -8.484 4.305 23.095 1.00 67.19 282 LEU A C 1
ATOM 2125 O O . LEU A 1 282 ? -7.954 4.473 21.996 1.00 67.19 282 LEU A O 1
ATOM 2129 N N . LYS A 1 283 ? -8.065 4.967 24.182 1.00 74.12 283 LYS A N 1
ATOM 2130 C CA . LYS A 1 283 ? -6.953 5.927 24.147 1.00 74.12 283 LYS A CA 1
ATOM 2131 C C . LYS A 1 283 ? -5.654 5.259 23.695 1.00 74.12 283 LYS A C 1
ATOM 2133 O O . LYS A 1 283 ? -4.894 5.858 22.935 1.00 74.12 283 LYS A O 1
ATOM 2138 N N . LYS A 1 284 ? -5.414 4.022 24.135 1.00 76.06 284 LYS A N 1
ATOM 2139 C CA . LYS A 1 284 ? -4.262 3.216 23.720 1.00 76.06 284 LYS A CA 1
ATOM 2140 C C . LYS A 1 284 ? -4.335 2.844 22.237 1.00 76.06 284 LYS A C 1
ATOM 2142 O O . LYS A 1 284 ? -3.358 3.058 21.530 1.00 76.06 284 LYS A O 1
ATOM 2147 N N . ALA A 1 285 ? -5.490 2.390 21.748 1.00 65.31 285 ALA A N 1
ATOM 2148 C CA . ALA A 1 285 ? -5.685 2.069 20.333 1.00 65.31 285 ALA A CA 1
ATOM 2149 C C . ALA A 1 285 ? -5.461 3.289 19.419 1.00 65.31 285 ALA A C 1
ATOM 2151 O O . ALA A 1 285 ? -4.769 3.189 18.407 1.00 65.31 285 ALA A O 1
ATOM 2152 N N . ILE A 1 286 ? -5.971 4.465 19.807 1.00 67.31 286 ILE A N 1
ATOM 2153 C CA . ILE A 1 286 ? -5.743 5.720 19.071 1.00 67.31 286 ILE A CA 1
ATOM 2154 C C . ILE A 1 286 ? -4.252 6.079 19.054 1.00 67.31 286 ILE A C 1
ATOM 2156 O O . ILE A 1 286 ? -3.720 6.434 18.002 1.00 67.31 286 ILE A O 1
ATOM 2160 N N . ALA A 1 287 ? -3.562 5.960 20.192 1.00 73.12 287 ALA A N 1
ATOM 2161 C CA . ALA A 1 287 ? -2.127 6.227 20.272 1.00 73.12 287 ALA A CA 1
ATOM 2162 C C . ALA A 1 287 ? -1.307 5.255 19.401 1.00 73.12 287 ALA A C 1
ATOM 2164 O O . ALA A 1 287 ? -0.360 5.671 18.734 1.00 73.12 287 ALA A O 1
ATOM 2165 N N . ASP A 1 288 ? -1.692 3.979 19.350 1.00 72.88 288 ASP A N 1
ATOM 2166 C CA . ASP A 1 288 ? -1.037 2.975 18.508 1.00 72.88 288 ASP A CA 1
ATOM 2167 C C . ASP A 1 288 ? -1.229 3.260 17.014 1.00 72.88 288 ASP A C 1
ATOM 2169 O O . ASP A 1 288 ? -0.271 3.140 16.245 1.00 72.88 288 ASP A O 1
ATOM 2173 N N . ILE A 1 289 ? -2.424 3.698 16.602 1.00 63.53 289 ILE A N 1
ATOM 2174 C CA . ILE A 1 289 ? -2.692 4.146 15.227 1.00 63.53 289 ILE A CA 1
ATOM 2175 C C . ILE A 1 289 ? -1.836 5.373 14.899 1.00 63.53 289 ILE A C 1
ATOM 2177 O O . ILE A 1 289 ? -1.151 5.386 13.879 1.00 63.53 289 ILE A O 1
ATOM 2181 N N . GLN A 1 290 ? -1.805 6.382 15.773 1.00 67.12 290 GLN A N 1
ATOM 2182 C CA . GLN A 1 290 ? -0.990 7.585 15.567 1.00 67.12 290 GLN A CA 1
ATOM 2183 C C . GLN A 1 290 ? 0.503 7.256 15.426 1.00 67.12 290 GLN A C 1
ATOM 2185 O O . GLN A 1 290 ? 1.174 7.795 14.544 1.00 67.12 290 GLN A O 1
ATOM 2190 N N . ASN A 1 291 ? 1.014 6.328 16.239 1.00 75.81 291 ASN A N 1
ATOM 2191 C CA . ASN A 1 291 ? 2.398 5.868 16.146 1.00 75.81 291 ASN A CA 1
ATOM 2192 C C . ASN A 1 291 ? 2.683 5.141 14.826 1.00 75.81 291 ASN A C 1
ATOM 2194 O O . ASN A 1 291 ? 3.715 5.394 14.209 1.00 75.81 291 ASN A O 1
ATOM 2198 N N . LEU A 1 292 ? 1.776 4.279 14.351 1.00 66.00 292 LEU A N 1
ATOM 2199 C CA . LEU A 1 292 ? 1.916 3.628 13.041 1.00 66.00 292 LEU A CA 1
ATOM 2200 C C . LEU A 1 292 ? 1.963 4.648 11.901 1.00 66.00 292 LEU A C 1
ATOM 2202 O O . LEU A 1 292 ? 2.801 4.530 11.008 1.00 66.00 292 LEU A O 1
ATOM 2206 N N . VAL A 1 293 ? 1.101 5.666 11.953 1.00 66.06 293 VAL A N 1
ATOM 2207 C CA . VAL A 1 293 ? 1.081 6.752 10.965 1.00 66.06 293 VAL A CA 1
ATOM 2208 C C . VAL A 1 293 ? 2.401 7.524 10.984 1.00 66.06 293 VAL A C 1
ATOM 2210 O O . VAL A 1 293 ? 2.979 7.773 9.928 1.00 66.06 293 VAL A O 1
ATOM 2213 N N . ALA A 1 294 ? 2.929 7.851 12.165 1.00 70.44 294 ALA A N 1
ATOM 2214 C CA . ALA A 1 294 ? 4.216 8.536 12.292 1.00 70.44 294 ALA A CA 1
ATOM 2215 C C . ALA A 1 294 ? 5.385 7.696 11.740 1.00 70.44 294 ALA A C 1
ATOM 2217 O O . ALA A 1 294 ? 6.245 8.212 11.019 1.00 70.44 294 ALA A O 1
ATOM 2218 N N . VAL A 1 295 ? 5.400 6.388 12.019 1.00 70.25 295 VAL A N 1
ATOM 2219 C CA . VAL A 1 295 ? 6.396 5.454 11.469 1.00 70.25 295 VAL A CA 1
ATOM 2220 C C . VAL A 1 295 ? 6.278 5.365 9.944 1.00 70.25 295 VAL A C 1
ATOM 2222 O O . VAL A 1 295 ? 7.293 5.457 9.254 1.00 70.25 295 VAL A O 1
ATOM 2225 N N . ALA A 1 296 ? 5.065 5.277 9.397 1.00 63.75 296 ALA A N 1
ATOM 2226 C CA . ALA A 1 296 ? 4.844 5.272 7.952 1.00 63.75 296 ALA A CA 1
ATOM 2227 C C . ALA A 1 296 ? 5.334 6.575 7.292 1.00 63.75 296 ALA A C 1
ATOM 2229 O O . ALA A 1 296 ? 6.082 6.522 6.318 1.00 63.75 296 ALA A O 1
ATOM 2230 N N . LEU A 1 297 ? 4.999 7.740 7.858 1.00 65.12 297 LEU A N 1
ATOM 2231 C CA . LEU A 1 297 ? 5.422 9.045 7.334 1.00 65.12 297 LEU A CA 1
ATOM 2232 C C . LEU A 1 297 ? 6.941 9.239 7.392 1.00 65.12 297 LEU A C 1
ATOM 2234 O O . LEU A 1 297 ? 7.530 9.745 6.441 1.00 65.12 297 LEU A O 1
ATOM 2238 N N . SER A 1 298 ? 7.601 8.804 8.468 1.00 69.31 298 SER A N 1
ATOM 2239 C CA . SER A 1 298 ? 9.069 8.866 8.561 1.00 69.31 298 SER A CA 1
ATOM 2240 C C . SER A 1 298 ? 9.770 7.948 7.549 1.00 69.31 298 SER A C 1
ATOM 2242 O O . SER A 1 298 ? 10.787 8.330 6.963 1.00 69.31 298 SER A O 1
ATOM 2244 N N . LYS A 1 299 ? 9.208 6.762 7.279 1.00 64.06 299 LYS A N 1
ATOM 2245 C CA . LYS A 1 299 ? 9.698 5.848 6.237 1.00 64.06 299 LYS A CA 1
ATOM 2246 C C . LYS A 1 299 ? 9.498 6.426 4.831 1.00 64.06 299 LYS A C 1
ATOM 2248 O O . LYS A 1 299 ? 10.345 6.232 3.972 1.00 64.06 299 LYS A O 1
ATOM 2253 N N . VAL A 1 300 ? 8.410 7.166 4.618 1.00 62.12 300 VAL A N 1
ATOM 2254 C CA . VAL A 1 300 ? 8.115 7.847 3.350 1.00 62.12 300 VAL A CA 1
ATOM 2255 C C . VAL A 1 300 ? 9.020 9.067 3.144 1.00 62.12 300 VAL A C 1
ATOM 2257 O O . VAL A 1 300 ? 9.610 9.197 2.082 1.00 62.12 300 VAL A O 1
ATOM 2260 N N . ASN A 1 301 ? 9.234 9.909 4.160 1.00 59.91 301 ASN A N 1
ATOM 2261 C CA . ASN A 1 301 ? 10.142 11.065 4.065 1.00 59.91 301 ASN A CA 1
ATOM 2262 C C . ASN A 1 301 ? 11.620 10.680 3.892 1.00 59.91 301 ASN A C 1
ATOM 2264 O O . ASN A 1 301 ? 12.421 11.498 3.448 1.00 59.91 301 ASN A O 1
ATOM 2268 N N . SER A 1 302 ? 12.000 9.457 4.266 1.00 61.59 302 SER A N 1
ATOM 2269 C CA . SER A 1 302 ? 13.352 8.934 4.022 1.00 61.59 302 SER A CA 1
ATOM 2270 C C . SER A 1 302 ? 13.538 8.375 2.606 1.00 61.59 302 SER A C 1
ATOM 2272 O O . SER A 1 302 ? 14.659 8.039 2.227 1.00 61.59 302 SER A O 1
ATOM 2274 N N . MET A 1 303 ? 12.473 8.320 1.801 1.00 58.91 303 MET A N 1
ATOM 2275 C CA . MET A 1 303 ? 12.541 8.070 0.364 1.00 58.91 303 MET A CA 1
ATOM 2276 C C . MET A 1 303 ? 12.726 9.433 -0.319 1.00 58.91 303 MET A C 1
ATOM 2278 O O . MET A 1 303 ? 11.824 10.263 -0.300 1.00 58.91 303 MET A O 1
ATOM 2282 N N . GLY A 1 304 ? 13.932 9.705 -0.824 1.00 50.78 304 GLY A N 1
ATOM 2283 C CA . GLY A 1 304 ? 14.322 11.008 -1.377 1.00 50.78 304 GLY A CA 1
ATOM 2284 C C . GLY A 1 304 ? 13.458 11.509 -2.545 1.00 50.78 304 GLY A C 1
ATOM 2285 O O . GLY A 1 304 ? 12.601 10.799 -3.066 1.00 50.78 304 GLY A O 1
ATOM 2286 N N . ALA A 1 305 ? 13.707 12.764 -2.937 1.00 51.78 305 ALA A N 1
ATOM 2287 C CA . ALA A 1 305 ? 12.942 13.572 -3.890 1.00 51.78 305 ALA A CA 1
ATOM 2288 C C . ALA A 1 305 ? 12.610 12.856 -5.218 1.00 51.78 305 ALA A C 1
ATOM 2290 O O . ALA A 1 305 ? 13.371 12.901 -6.179 1.00 51.78 305 ALA A O 1
ATOM 2291 N N . GLY A 1 306 ? 11.446 12.212 -5.259 1.00 52.22 306 GLY A N 1
ATOM 2292 C CA . GLY A 1 306 ? 10.852 11.611 -6.459 1.00 52.22 306 GLY A CA 1
ATOM 2293 C C . GLY A 1 306 ? 9.435 11.073 -6.235 1.00 52.22 306 GLY A C 1
ATOM 2294 O O . GLY A 1 306 ? 8.890 10.380 -7.085 1.00 52.22 306 GLY A O 1
ATOM 2295 N N . VAL A 1 307 ? 8.832 11.362 -5.077 1.00 53.66 307 VAL A N 1
ATOM 2296 C CA . VAL A 1 307 ? 7.633 10.674 -4.572 1.00 53.66 307 VAL A CA 1
ATOM 2297 C C . VAL A 1 307 ? 6.513 11.677 -4.267 1.00 53.66 307 VAL A C 1
ATOM 2299 O O . VAL A 1 307 ? 5.647 11.393 -3.454 1.00 53.66 307 VAL A O 1
ATOM 2302 N N . ASP A 1 308 ? 6.485 12.853 -4.899 1.00 56.88 308 ASP A N 1
ATOM 2303 C CA . ASP A 1 308 ? 5.500 13.892 -4.548 1.00 56.88 308 ASP A CA 1
ATOM 2304 C C . ASP A 1 308 ? 4.054 13.393 -4.700 1.00 56.88 308 ASP A C 1
ATOM 2306 O O . ASP A 1 308 ? 3.231 13.570 -3.806 1.00 56.88 308 ASP A O 1
ATOM 2310 N N . GLU A 1 309 ? 3.746 12.654 -5.765 1.00 52.19 309 GLU A N 1
ATOM 2311 C CA . GLU A 1 309 ? 2.376 12.193 -6.030 1.00 52.19 309 GLU A CA 1
ATOM 2312 C C . GLU A 1 309 ? 1.947 11.013 -5.136 1.00 52.19 309 GLU A C 1
ATOM 2314 O O . GLU A 1 309 ? 0.789 10.908 -4.718 1.00 52.19 309 GLU A O 1
ATOM 2319 N N . THR A 1 310 ? 2.891 10.138 -4.777 1.00 53.59 310 THR A N 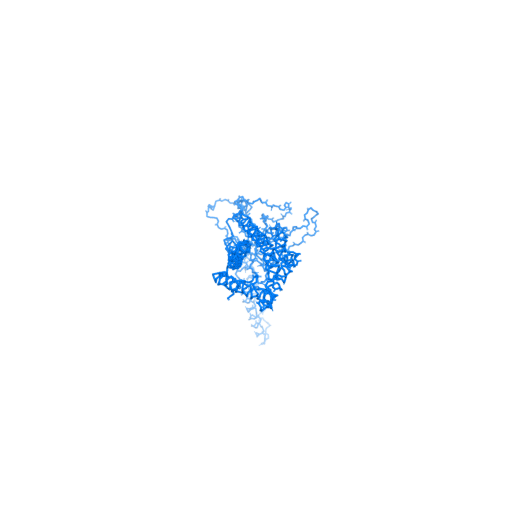1
ATOM 2320 C CA . THR A 1 310 ? 2.619 8.982 -3.904 1.00 53.59 310 THR A CA 1
ATOM 2321 C C . THR A 1 310 ? 2.611 9.387 -2.427 1.00 53.59 310 THR A C 1
ATOM 2323 O O . THR A 1 310 ? 1.788 8.877 -1.668 1.00 53.59 310 THR A O 1
ATOM 2326 N N . VAL A 1 311 ? 3.445 10.353 -2.020 1.00 60.72 311 VAL A N 1
ATOM 2327 C CA . VAL A 1 311 ? 3.397 10.974 -0.686 1.00 60.72 311 VAL A CA 1
ATOM 2328 C C . VAL A 1 311 ? 2.069 11.698 -0.502 1.00 60.72 311 VAL A C 1
ATOM 2330 O O . VAL A 1 311 ? 1.420 11.500 0.520 1.00 60.72 311 VAL A O 1
ATOM 2333 N N . VAL A 1 312 ? 1.621 12.470 -1.499 1.00 62.88 312 VAL A N 1
ATOM 2334 C CA . VAL A 1 312 ? 0.324 13.163 -1.455 1.00 62.88 312 VAL A CA 1
ATOM 2335 C C . VAL A 1 312 ? -0.835 12.165 -1.417 1.00 62.88 312 VAL A C 1
ATOM 2337 O O . VAL A 1 312 ? -1.756 12.332 -0.624 1.00 62.88 312 VAL A O 1
ATOM 2340 N N . SER A 1 313 ? -0.783 11.082 -2.198 1.00 61.41 313 SER A N 1
ATOM 2341 C CA . SER A 1 313 ? -1.823 10.041 -2.170 1.00 61.41 313 SER A CA 1
ATOM 2342 C C . SER A 1 313 ? -1.871 9.295 -0.832 1.00 61.41 313 SER A C 1
ATOM 2344 O O . SER A 1 313 ? -2.953 9.071 -0.288 1.00 61.41 313 SER A O 1
ATOM 2346 N N . ALA A 1 314 ? -0.712 8.967 -0.252 1.00 58.75 314 ALA A N 1
ATOM 2347 C CA . ALA A 1 314 ? -0.625 8.378 1.081 1.00 58.75 314 ALA A CA 1
ATOM 2348 C C . ALA A 1 314 ? -1.118 9.353 2.161 1.00 58.75 314 ALA A C 1
ATOM 2350 O O . ALA A 1 314 ? -1.882 8.956 3.035 1.00 58.75 314 ALA A O 1
ATOM 2351 N N . GLN A 1 315 ? -0.751 10.635 2.079 1.00 60.81 315 GLN A N 1
ATOM 2352 C CA . GLN A 1 315 ? -1.239 11.678 2.985 1.00 60.81 315 GLN A CA 1
ATOM 2353 C C . GLN A 1 315 ? -2.752 11.870 2.875 1.00 60.81 315 GLN A C 1
ATOM 2355 O O . GLN A 1 315 ? -3.405 12.006 3.902 1.00 60.81 315 GLN A O 1
ATOM 2360 N N . ASN A 1 316 ? -3.321 11.819 1.671 1.00 66.81 316 ASN A N 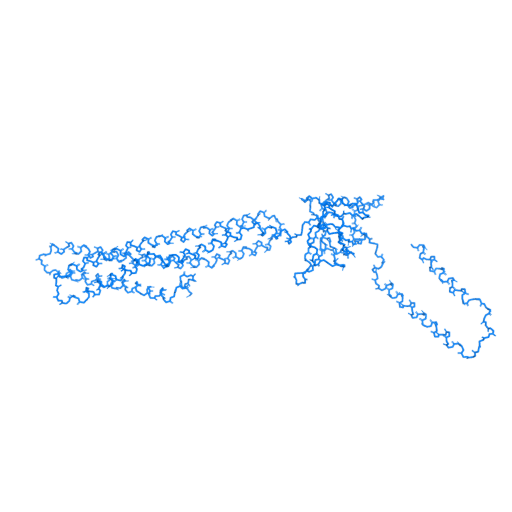1
ATOM 2361 C CA . ASN A 1 316 ? -4.762 11.945 1.459 1.00 66.81 316 ASN A CA 1
ATOM 2362 C C . ASN A 1 316 ? -5.536 10.733 1.994 1.00 66.81 316 ASN A C 1
ATOM 2364 O O . ASN A 1 316 ? -6.574 10.909 2.624 1.00 66.81 316 ASN A O 1
ATOM 2368 N N . LEU A 1 317 ? -5.024 9.511 1.811 1.00 63.66 317 LEU A N 1
ATOM 2369 C CA . LEU A 1 317 ? -5.614 8.309 2.418 1.00 63.66 317 LEU A CA 1
ATOM 2370 C C . LEU A 1 317 ? -5.523 8.348 3.949 1.00 63.66 317 LEU A C 1
ATOM 2372 O O . LEU A 1 317 ? -6.487 8.019 4.635 1.00 63.66 317 LEU A O 1
ATOM 2376 N N . LEU A 1 318 ? -4.392 8.803 4.493 1.00 60.28 318 LEU A N 1
ATOM 2377 C CA . LEU A 1 318 ? -4.199 8.974 5.934 1.00 60.28 318 LEU A CA 1
ATOM 2378 C C . LEU A 1 318 ? -5.084 10.085 6.510 1.00 60.28 318 LEU A C 1
ATOM 2380 O O . LEU A 1 318 ? -5.622 9.927 7.604 1.00 60.28 318 LEU A O 1
ATOM 2384 N N . ALA A 1 319 ? -5.275 11.179 5.771 1.00 60.69 319 ALA A N 1
ATOM 2385 C CA . ALA A 1 319 ? -6.221 12.231 6.116 1.00 60.69 319 ALA A CA 1
ATOM 2386 C C . ALA A 1 319 ? -7.658 11.698 6.092 1.00 60.69 319 ALA A C 1
ATOM 2388 O O . ALA A 1 319 ? -8.409 11.982 7.017 1.00 60.69 319 ALA A O 1
ATOM 2389 N N . GLY A 1 320 ? -8.009 10.856 5.113 1.00 61.41 320 GLY A N 1
ATOM 2390 C CA . GLY A 1 320 ? -9.300 10.166 5.048 1.00 61.41 320 GLY A CA 1
ATOM 2391 C C . GLY A 1 320 ? -9.551 9.269 6.262 1.00 61.41 320 GLY A C 1
ATOM 2392 O O . GLY A 1 320 ? -10.583 9.397 6.912 1.00 61.41 320 GLY A O 1
ATOM 2393 N N . ILE A 1 321 ? -8.569 8.445 6.645 1.00 59.69 321 ILE A N 1
ATOM 2394 C CA . ILE A 1 321 ? -8.653 7.608 7.853 1.00 59.69 321 ILE A CA 1
ATOM 2395 C C . ILE A 1 321 ? -8.767 8.479 9.110 1.00 59.69 321 ILE A C 1
ATOM 2397 O O . ILE A 1 321 ? -9.585 8.203 9.981 1.00 59.69 321 ILE A O 1
ATOM 2401 N N . HIS A 1 322 ? -7.989 9.560 9.222 1.00 56.44 322 HIS A N 1
ATOM 2402 C CA . HIS A 1 322 ? -8.104 10.484 10.353 1.00 56.44 322 HIS A CA 1
ATOM 2403 C C . HIS A 1 322 ? -9.494 11.133 10.420 1.00 56.44 322 HIS A C 1
ATOM 2405 O O . HIS A 1 322 ? -10.048 11.307 11.505 1.00 56.44 322 HIS A O 1
ATOM 2411 N N . GLN A 1 323 ? -10.068 11.449 9.261 1.00 58.41 323 GLN A N 1
ATOM 2412 C CA . GLN A 1 323 ? -11.364 12.099 9.130 1.00 58.41 323 GLN A CA 1
ATOM 2413 C C . GLN A 1 323 ? -12.540 11.157 9.414 1.00 58.41 323 GLN A C 1
ATOM 2415 O O . GLN A 1 323 ? -13.565 11.629 9.897 1.00 58.41 323 GLN A O 1
ATOM 2420 N N . GLU A 1 324 ? -12.384 9.847 9.203 1.00 56.66 324 GLU A N 1
ATOM 2421 C CA . GLU A 1 324 ? -13.363 8.833 9.622 1.00 56.66 324 GLU A CA 1
ATOM 2422 C C . GLU A 1 324 ? -13.200 8.411 11.091 1.00 56.66 324 GLU A C 1
ATOM 2424 O O . GLU A 1 324 ? -14.190 8.185 11.782 1.00 56.66 324 GLU A O 1
ATOM 2429 N N . VAL A 1 325 ? -11.974 8.358 11.621 1.00 58.31 325 VAL A N 1
ATOM 2430 C CA . VAL A 1 325 ? -11.717 7.917 13.008 1.00 58.31 325 VAL A CA 1
ATOM 2431 C C . VAL A 1 325 ? -12.001 9.024 14.034 1.00 58.31 325 VAL A C 1
ATOM 2433 O O . VAL A 1 325 ? -12.419 8.743 15.162 1.00 58.31 325 VAL A O 1
ATOM 2436 N N . ALA A 1 326 ? -11.820 10.295 13.664 1.00 59.00 326 ALA A N 1
ATOM 2437 C CA . ALA A 1 326 ? -12.106 11.433 14.538 1.00 59.00 326 ALA A CA 1
ATOM 2438 C C . ALA A 1 326 ? -13.571 11.487 15.035 1.00 59.00 326 ALA A C 1
ATOM 2440 O O . ALA A 1 326 ? -13.749 11.538 16.258 1.00 59.00 326 ALA A O 1
ATOM 2441 N N . PRO A 1 327 ? -14.611 11.420 14.174 1.00 59.22 327 PRO A N 1
ATOM 2442 C CA . PRO A 1 327 ? -16.005 11.470 14.619 1.00 59.22 327 PRO A CA 1
ATOM 2443 C C . PRO A 1 327 ? -16.408 10.270 15.486 1.00 59.22 327 PRO A C 1
ATOM 2445 O O . PRO A 1 327 ? -17.201 10.427 16.416 1.00 59.22 327 PRO A O 1
ATOM 2448 N N . VAL A 1 328 ? -15.817 9.092 15.256 1.00 58.00 328 VAL A N 1
ATOM 2449 C CA . VAL A 1 328 ? -16.031 7.904 16.101 1.00 58.00 328 VAL A CA 1
ATOM 2450 C C . VAL A 1 328 ? -15.482 8.142 17.513 1.00 58.00 328 VAL A C 1
ATOM 2452 O O . VAL A 1 328 ? -16.156 7.862 18.504 1.00 58.00 328 VAL A O 1
ATOM 2455 N N . SER A 1 329 ? -14.294 8.745 17.627 1.00 59.53 329 SER A N 1
ATOM 2456 C CA . SER A 1 329 ? -13.689 9.060 18.928 1.00 59.53 329 SER A CA 1
ATOM 2457 C C . SER A 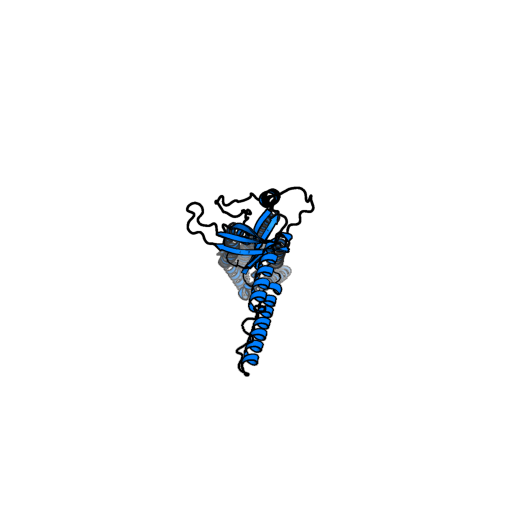1 329 ? -14.453 10.136 19.713 1.00 59.53 329 SER A C 1
ATOM 2459 O O . SER A 1 329 ? -14.602 10.012 20.932 1.00 59.53 329 SER A O 1
ATOM 2461 N N . SER A 1 330 ? -14.971 11.169 19.036 1.00 64.12 330 SER A N 1
ATOM 2462 C CA . SER A 1 330 ? -15.743 12.235 19.681 1.00 64.12 330 SER A CA 1
ATOM 2463 C C . SER A 1 330 ? -17.140 11.764 20.074 1.00 64.12 330 SER A C 1
ATOM 2465 O O . SER A 1 330 ? -17.563 12.002 21.202 1.00 64.12 330 SER A O 1
ATOM 2467 N N . GLY A 1 331 ? -17.823 11.024 19.192 1.00 64.62 331 GLY A N 1
ATOM 2468 C CA . GLY A 1 331 ? -19.149 10.476 19.477 1.00 64.62 331 GLY A CA 1
ATOM 2469 C C . GLY A 1 331 ? -19.127 9.516 20.666 1.00 64.62 331 GLY A C 1
ATOM 2470 O O . GLY A 1 331 ? -19.976 9.600 21.554 1.00 64.62 331 GLY A O 1
ATOM 2471 N N . LEU A 1 332 ? -18.103 8.662 20.747 1.00 64.25 332 LEU A N 1
ATOM 2472 C CA . LEU A 1 332 ? -17.927 7.766 21.885 1.00 64.25 332 LEU A CA 1
ATOM 2473 C C . LEU A 1 332 ? -17.601 8.532 23.178 1.00 64.25 332 LEU A C 1
ATOM 2475 O O . LEU A 1 332 ? -18.151 8.211 24.230 1.00 64.25 332 LEU A O 1
ATOM 2479 N N . GLN A 1 333 ? -16.773 9.582 23.126 1.00 64.75 333 GLN A N 1
ATOM 2480 C CA . GLN A 1 333 ? -16.531 10.437 24.296 1.00 64.75 333 GLN A CA 1
ATOM 2481 C C . GLN A 1 333 ? -17.802 11.123 24.799 1.00 64.75 333 GLN A C 1
ATOM 2483 O O . GLN A 1 333 ? -17.999 11.202 26.011 1.00 64.75 333 GLN A O 1
ATOM 2488 N N . ASP A 1 334 ? -18.673 11.582 23.905 1.00 68.88 334 ASP A N 1
ATOM 2489 C CA . ASP A 1 334 ? -19.933 12.224 24.282 1.00 68.88 334 ASP A CA 1
ATOM 2490 C C . ASP A 1 334 ? -20.902 11.241 24.949 1.00 68.88 334 ASP A C 1
ATOM 2492 O O . ASP A 1 334 ? -21.536 11.579 25.957 1.00 68.88 334 ASP A O 1
ATOM 2496 N N . VAL A 1 335 ? -20.964 9.999 24.455 1.00 66.19 335 VAL A N 1
ATOM 2497 C CA . VAL A 1 335 ? -21.730 8.914 25.090 1.00 66.19 335 VAL A CA 1
ATOM 2498 C C . VAL A 1 335 ? -21.149 8.574 26.463 1.00 66.19 335 VAL A C 1
ATOM 2500 O O . VAL A 1 335 ? -21.896 8.539 27.440 1.00 66.19 335 VAL A O 1
ATOM 2503 N N . LEU A 1 336 ? -19.826 8.412 26.584 1.00 66.94 336 LEU A N 1
ATOM 2504 C CA . LEU A 1 336 ? -19.162 8.126 27.865 1.00 66.94 336 LEU A CA 1
ATOM 2505 C C . LEU A 1 336 ? -19.339 9.269 28.872 1.00 66.94 336 LEU A C 1
ATOM 2507 O O . LEU A 1 336 ? -19.544 9.033 30.062 1.00 66.94 336 LEU A O 1
ATOM 2511 N N . LYS A 1 337 ? -19.294 10.520 28.408 1.00 72.62 337 LYS A N 1
ATOM 2512 C CA . LYS A 1 337 ? -19.526 11.708 29.234 1.00 72.62 337 LYS A CA 1
ATOM 2513 C C . LYS A 1 337 ? -20.974 11.778 29.708 1.00 72.62 337 LYS A C 1
ATOM 2515 O O . LYS A 1 337 ? -21.210 12.064 30.879 1.00 72.62 337 LYS A O 1
ATOM 2520 N N . SER A 1 338 ? -21.928 11.480 28.829 1.00 71.25 338 SER A N 1
ATOM 2521 C CA . SER A 1 338 ? -23.351 11.428 29.174 1.00 71.25 338 SER A CA 1
ATOM 2522 C C . SER A 1 338 ? -23.631 10.312 30.180 1.00 71.25 338 SER A C 1
ATOM 2524 O O . SER A 1 338 ? -24.231 10.575 31.219 1.00 71.25 338 SER A O 1
ATOM 2526 N N . ALA A 1 339 ? -23.097 9.111 29.944 1.00 68.56 339 ALA A N 1
ATOM 2527 C CA . ALA A 1 339 ? -23.192 7.980 30.862 1.00 68.56 339 ALA A CA 1
ATOM 2528 C C . ALA A 1 339 ? -22.572 8.296 32.233 1.00 68.56 339 ALA A C 1
ATOM 2530 O O . ALA A 1 339 ? -23.200 8.062 33.264 1.00 68.56 339 ALA A O 1
ATOM 2531 N N . ARG A 1 340 ? -21.377 8.906 32.265 1.00 74.44 340 ARG A N 1
ATOM 2532 C CA . ARG A 1 340 ? -20.737 9.362 33.509 1.00 74.44 340 ARG A CA 1
ATOM 2533 C C . ARG A 1 340 ? -21.590 10.389 34.247 1.00 74.44 340 ARG A C 1
ATOM 2535 O O . ARG A 1 340 ? -21.747 10.274 35.457 1.00 74.44 340 ARG A O 1
ATOM 2542 N N . ASN A 1 341 ? -22.156 11.367 33.548 1.00 74.06 341 ASN A N 1
ATOM 2543 C CA . ASN A 1 341 ? -23.026 12.361 34.175 1.00 74.06 341 ASN A CA 1
ATOM 2544 C C . ASN A 1 341 ? -24.281 11.712 34.779 1.00 74.06 341 ASN A C 1
ATOM 2546 O O . ASN A 1 341 ? -24.643 12.036 35.907 1.00 74.06 341 ASN A O 1
ATOM 2550 N N . THR A 1 342 ? -24.902 10.758 34.079 1.00 71.69 342 THR A N 1
ATOM 2551 C CA . THR A 1 342 ? -26.030 9.978 34.610 1.00 71.69 342 THR A CA 1
ATOM 2552 C C . THR A 1 342 ? -25.627 9.171 35.846 1.00 71.69 342 THR A C 1
ATOM 2554 O O . THR A 1 342 ? -26.356 9.184 36.835 1.00 71.69 342 THR A O 1
ATOM 2557 N N . MET A 1 343 ? -24.451 8.535 35.839 1.00 69.06 343 MET A N 1
ATOM 2558 C CA . MET A 1 343 ? -23.926 7.808 37.002 1.00 69.06 343 MET A CA 1
ATOM 2559 C C . MET A 1 343 ? -23.658 8.725 38.197 1.00 69.06 343 MET A C 1
ATOM 2561 O O . MET A 1 343 ? -23.986 8.361 39.321 1.00 69.06 343 MET A O 1
ATOM 2565 N N . ILE A 1 344 ? -23.120 9.927 37.975 1.00 75.00 344 ILE A N 1
ATOM 2566 C CA . ILE A 1 344 ? -22.901 10.917 39.040 1.00 75.00 344 ILE A CA 1
ATOM 2567 C C . ILE A 1 344 ? -24.236 11.350 39.660 1.00 75.00 344 ILE A C 1
ATOM 2569 O O . ILE A 1 344 ? -24.346 11.431 40.884 1.00 75.00 344 ILE A O 1
ATOM 2573 N N . SER A 1 345 ? -25.262 11.593 38.839 1.00 73.19 345 SER A N 1
ATOM 2574 C CA . SER A 1 345 ? -26.605 11.927 39.329 1.00 73.19 345 SER A CA 1
ATOM 2575 C C . SER A 1 345 ? -27.223 10.774 40.124 1.00 73.19 345 SER A C 1
ATOM 2577 O O . SER A 1 345 ? -27.745 10.997 41.214 1.00 73.19 345 SER A O 1
ATOM 2579 N N . ALA A 1 346 ? -27.097 9.538 39.632 1.00 68.75 346 ALA A N 1
ATOM 2580 C CA . ALA A 1 346 ? -27.567 8.343 40.331 1.00 68.75 346 ALA A CA 1
ATOM 2581 C C . ALA A 1 346 ? -26.824 8.117 41.661 1.00 68.75 346 ALA A C 1
ATOM 2583 O O . ALA A 1 346 ? -27.448 7.804 42.674 1.00 68.75 346 ALA A O 1
ATOM 2584 N N . GLN A 1 347 ? -25.507 8.343 41.688 1.00 73.44 347 GLN A N 1
ATOM 2585 C CA . GLN A 1 347 ? -24.689 8.257 42.899 1.00 73.44 347 GLN A CA 1
ATOM 2586 C C . GLN A 1 347 ? -25.136 9.286 43.937 1.00 73.44 347 GLN A C 1
ATOM 2588 O O . GLN A 1 347 ? -25.338 8.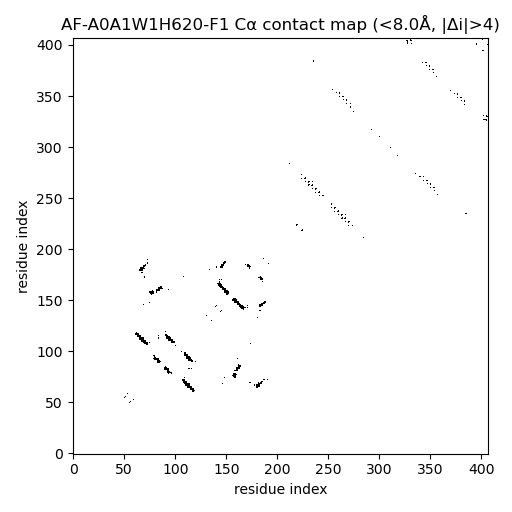944 45.099 1.00 73.44 347 GLN A O 1
ATOM 2593 N N . LYS A 1 348 ? -25.359 10.533 43.514 1.00 76.81 348 LYS A N 1
ATOM 2594 C CA . LYS A 1 348 ? -25.835 11.602 44.396 1.00 76.81 348 LYS A CA 1
ATOM 2595 C C . LYS A 1 348 ? -27.209 11.280 44.991 1.00 76.81 348 LYS A C 1
ATOM 2597 O O . LYS A 1 348 ? -27.390 11.449 46.194 1.00 76.81 348 LYS A O 1
ATOM 2602 N N . ALA A 1 349 ? -28.134 10.768 44.179 1.00 70.38 349 ALA A N 1
ATOM 2603 C CA . ALA A 1 349 ? -29.449 10.330 44.645 1.00 70.38 349 ALA A CA 1
ATOM 2604 C C . ALA A 1 349 ? -29.340 9.160 45.643 1.00 70.38 349 ALA A C 1
ATOM 2606 O O . ALA A 1 349 ? -29.999 9.159 46.683 1.00 70.38 349 ALA A O 1
ATOM 2607 N N . SER A 1 350 ? -28.448 8.199 45.379 1.00 74.12 350 SER A N 1
ATOM 2608 C CA . SER A 1 350 ? -28.152 7.082 46.286 1.00 74.12 350 SER A CA 1
ATOM 2609 C C . SER A 1 350 ? -27.552 7.548 47.622 1.00 74.12 350 SER A C 1
ATOM 2611 O O . SER A 1 350 ? -27.905 7.026 48.684 1.00 74.12 350 SER A O 1
ATOM 2613 N N . ASP A 1 351 ? -26.656 8.535 47.601 1.00 78.75 351 ASP A N 1
ATOM 2614 C CA . ASP A 1 351 ? -26.054 9.105 48.811 1.00 78.75 351 ASP A CA 1
ATOM 2615 C C . ASP A 1 351 ? -27.092 9.887 49.631 1.00 78.75 351 ASP A C 1
ATOM 2617 O O . ASP A 1 351 ? -27.144 9.754 50.856 1.00 78.75 351 ASP A O 1
ATOM 2621 N N . GLN A 1 352 ? -27.981 10.630 48.964 1.00 75.56 352 GLN A N 1
ATOM 2622 C CA . GLN A 1 352 ? -29.111 11.313 49.604 1.00 75.56 352 GLN A CA 1
ATOM 2623 C C . GLN A 1 352 ? -30.092 10.324 50.245 1.00 75.56 352 GLN A C 1
ATOM 2625 O O . GLN A 1 352 ? -30.510 10.536 51.384 1.00 75.56 352 GLN A O 1
ATOM 2630 N N . ALA A 1 353 ? -30.401 9.212 49.572 1.00 73.50 353 ALA A N 1
ATOM 2631 C CA . ALA A 1 353 ? -31.216 8.137 50.138 1.00 73.50 353 ALA A CA 1
ATOM 2632 C C . ALA A 1 353 ? -30.544 7.493 51.366 1.00 73.50 353 ALA A C 1
ATOM 2634 O O . ALA A 1 353 ? -31.203 7.210 52.367 1.00 73.50 353 ALA A O 1
ATOM 2635 N N . THR A 1 354 ? -29.219 7.321 51.333 1.00 77.19 354 THR A N 1
ATOM 2636 C CA . THR A 1 354 ? -28.445 6.784 52.465 1.00 77.19 354 THR A CA 1
ATOM 2637 C C . THR A 1 354 ? -28.468 7.724 53.673 1.00 77.19 354 THR A C 1
ATOM 2639 O O . THR A 1 354 ? -28.641 7.274 54.805 1.00 77.19 354 THR A O 1
ATOM 2642 N N . GLU A 1 355 ? -28.304 9.031 53.460 1.00 76.06 355 GLU A N 1
ATOM 2643 C CA . GLU A 1 355 ? -28.408 10.031 54.532 1.00 76.06 355 GLU A CA 1
ATOM 2644 C C . GLU A 1 355 ? -29.823 10.100 55.115 1.00 76.06 355 GLU A C 1
ATOM 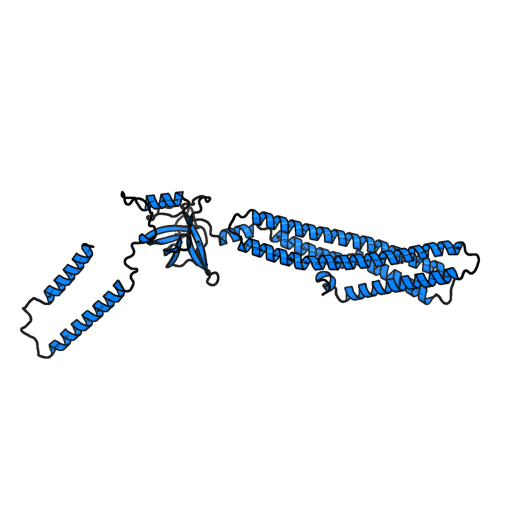2646 O O . GLU A 1 355 ? -29.989 10.173 56.333 1.00 76.06 355 GLU A O 1
ATOM 2651 N N . MET A 1 356 ? -30.848 9.980 54.271 1.00 71.75 356 MET A N 1
ATOM 2652 C CA . MET A 1 356 ? -32.233 9.905 54.727 1.00 71.75 356 MET A CA 1
ATOM 2653 C C . MET A 1 356 ? -32.485 8.672 55.614 1.00 71.75 356 MET A C 1
ATOM 2655 O O . MET A 1 356 ? -33.126 8.792 56.658 1.00 71.75 356 MET A O 1
ATOM 2659 N N . LEU A 1 357 ? -31.933 7.509 55.251 1.00 71.06 357 LEU A N 1
ATOM 2660 C CA . LEU A 1 357 ? -32.022 6.281 56.053 1.00 71.06 357 LEU A CA 1
ATOM 2661 C C . LEU A 1 357 ? -31.355 6.420 57.427 1.00 71.06 357 LEU A C 1
ATOM 2663 O O . LEU A 1 357 ? -31.901 5.953 58.421 1.00 71.06 357 LEU A O 1
ATOM 2667 N N . LYS A 1 358 ? -30.214 7.114 57.514 1.00 72.94 358 LYS A N 1
ATOM 2668 C CA . LYS A 1 358 ? -29.586 7.443 58.809 1.00 72.94 358 LYS A CA 1
ATOM 2669 C C . LYS A 1 358 ? -30.430 8.415 59.637 1.00 72.94 358 LYS A C 1
ATOM 2671 O O . LYS A 1 358 ? -30.350 8.409 60.864 1.00 72.94 358 LYS A O 1
ATOM 2676 N N . GLY A 1 359 ? -31.191 9.279 58.966 1.00 68.94 359 GLY A N 1
ATOM 2677 C CA . GLY A 1 359 ? -32.128 10.208 59.587 1.00 68.94 359 GLY A CA 1
ATOM 2678 C C . GLY A 1 359 ? -33.324 9.499 60.216 1.00 68.94 359 GLY A C 1
ATOM 2679 O O . GLY A 1 359 ? -33.720 9.881 61.308 1.00 68.94 359 GLY A O 1
ATOM 2680 N N . ILE A 1 360 ? -33.841 8.440 59.583 1.00 65.06 360 ILE A N 1
ATOM 2681 C CA . ILE A 1 360 ? -35.003 7.662 60.049 1.00 65.06 360 ILE A CA 1
ATOM 2682 C C . ILE A 1 360 ? -34.824 7.093 61.465 1.00 65.06 360 ILE A C 1
ATOM 2684 O O . ILE A 1 360 ? -35.758 7.171 62.258 1.00 65.06 360 ILE A O 1
ATOM 2688 N N . ASP A 1 361 ? -33.620 6.650 61.837 1.00 59.31 361 ASP A N 1
ATOM 2689 C CA . ASP A 1 361 ? -33.305 6.190 63.205 1.00 59.31 361 ASP A CA 1
ATOM 2690 C C . ASP A 1 361 ? -33.384 7.303 64.273 1.00 59.31 361 ASP A C 1
ATOM 2692 O O . ASP A 1 361 ? -33.348 7.035 65.475 1.00 59.31 361 ASP A O 1
ATOM 2696 N N . ARG A 1 362 ? -33.466 8.573 63.856 1.00 60.44 362 ARG A N 1
ATOM 2697 C CA . ARG A 1 362 ? -33.510 9.759 64.728 1.00 60.44 362 ARG A CA 1
ATOM 2698 C C . ARG A 1 362 ? -34.866 10.468 64.745 1.00 60.44 362 ARG A C 1
ATOM 2700 O O . ARG A 1 362 ? -34.991 11.485 65.427 1.00 60.44 362 ARG A O 1
ATOM 2707 N N . ILE A 1 363 ? -35.862 9.972 64.012 1.00 55.31 363 ILE A N 1
ATOM 2708 C CA . ILE A 1 363 ? -37.163 10.634 63.862 1.00 55.31 363 ILE A CA 1
ATOM 2709 C C . ILE A 1 363 ? -38.135 10.110 64.919 1.00 55.31 363 ILE A C 1
ATOM 2711 O O . ILE A 1 363 ? -38.589 8.971 64.855 1.00 55.31 363 ILE A O 1
ATOM 2715 N N . THR A 1 364 ? -38.488 10.975 65.870 1.00 55.78 364 THR A N 1
ATOM 2716 C CA . THR A 1 364 ? -39.551 10.724 66.857 1.00 55.78 364 THR A CA 1
ATOM 2717 C C . THR A 1 364 ? -40.839 11.502 66.560 1.00 55.78 364 THR A C 1
ATOM 2719 O O . THR A 1 364 ? -41.753 11.451 67.372 1.00 55.78 364 THR A O 1
ATOM 2722 N N . ASP A 1 365 ? -40.957 12.197 65.419 1.00 53.81 365 ASP A N 1
ATOM 2723 C CA . ASP A 1 365 ? -42.221 12.837 65.027 1.00 53.81 365 ASP A CA 1
ATOM 2724 C C . ASP A 1 365 ? -42.376 13.047 63.509 1.00 53.81 365 ASP A C 1
ATOM 2726 O O . ASP A 1 365 ? -41.403 13.148 62.765 1.00 53.81 365 ASP A O 1
ATOM 2730 N N . SER A 1 366 ? -43.631 13.074 63.060 1.00 54.66 366 SER A N 1
ATOM 2731 C CA . SER A 1 366 ? -44.082 12.900 61.666 1.00 54.66 366 SER A CA 1
ATOM 2732 C C . SER A 1 366 ? -43.736 14.078 60.738 1.00 54.66 366 SER A C 1
ATOM 2734 O O . SER A 1 366 ? -44.579 14.930 60.449 1.00 54.66 366 SER A O 1
ATOM 2736 N N . ASP A 1 367 ? -42.495 14.138 60.256 1.00 59.25 367 ASP A N 1
ATOM 2737 C CA . ASP A 1 367 ? -42.002 15.272 59.473 1.00 59.25 367 ASP A CA 1
ATOM 2738 C C . ASP A 1 367 ? -42.378 15.186 57.977 1.00 59.25 367 ASP A C 1
ATOM 2740 O O . ASP A 1 367 ? -41.970 14.282 57.242 1.00 59.25 367 ASP A O 1
ATOM 2744 N N . SER A 1 368 ? -43.155 16.162 57.495 1.00 61.12 368 SER A N 1
ATOM 2745 C CA . SER A 1 368 ? -43.645 16.229 56.104 1.00 61.12 368 SER A CA 1
ATOM 2746 C C . SER A 1 368 ? -42.519 16.468 55.087 1.00 61.12 368 SER A C 1
ATOM 2748 O O . SER A 1 368 ? -42.638 16.101 53.916 1.00 61.12 368 SER A O 1
ATOM 2750 N N . ALA A 1 369 ? -41.404 17.056 55.536 1.00 68.06 369 ALA A N 1
ATOM 2751 C CA . ALA A 1 369 ? -40.216 17.289 54.718 1.00 68.06 369 ALA A CA 1
ATOM 2752 C C . ALA A 1 369 ? -39.553 15.979 54.259 1.00 68.06 369 ALA A C 1
ATOM 2754 O O . ALA A 1 369 ? -38.986 15.916 53.168 1.00 68.06 369 ALA A O 1
ATOM 2755 N N . LEU A 1 370 ? -39.665 14.917 55.062 1.00 69.12 370 LEU A N 1
ATOM 2756 C CA . LEU A 1 370 ? -39.111 13.606 54.746 1.00 69.12 370 LEU A CA 1
ATOM 2757 C C . LEU A 1 370 ? -39.839 12.964 53.554 1.00 69.12 370 LEU A C 1
ATOM 2759 O O . LEU A 1 370 ? -39.198 12.494 52.617 1.00 69.12 370 LEU A O 1
ATOM 2763 N N . LEU A 1 371 ? -41.176 13.008 53.563 1.00 67.75 371 LEU A N 1
ATOM 2764 C CA . LEU A 1 371 ? -42.006 12.492 52.470 1.00 67.75 371 LEU A CA 1
ATOM 2765 C C . LEU A 1 371 ? -41.783 13.272 51.169 1.00 67.75 371 LEU A C 1
ATOM 2767 O O . LEU A 1 371 ? -41.722 12.672 50.098 1.00 67.75 371 LEU A O 1
ATOM 2771 N N . TYR A 1 372 ? -41.608 14.594 51.255 1.00 70.06 372 TYR A N 1
ATOM 2772 C CA . TYR A 1 372 ? -41.297 15.429 50.092 1.00 70.06 372 TYR A CA 1
ATOM 2773 C C . TYR A 1 372 ? -39.926 15.094 49.479 1.00 70.06 372 TYR A C 1
ATOM 2775 O O . TYR A 1 372 ? -39.815 14.925 48.260 1.00 70.06 372 TYR A O 1
ATOM 2783 N N . ASN A 1 373 ? -38.890 14.953 50.313 1.00 72.19 373 ASN A N 1
ATOM 2784 C CA . ASN A 1 373 ? -37.546 14.596 49.855 1.00 72.19 373 ASN A CA 1
ATOM 2785 C C . ASN A 1 373 ? -37.516 13.191 49.248 1.00 72.19 373 ASN A C 1
ATOM 2787 O O . ASN A 1 373 ? -36.959 13.015 48.171 1.00 72.19 373 ASN A O 1
ATOM 2791 N N . LEU A 1 374 ? -38.188 12.222 49.874 1.00 70.62 374 LEU A N 1
ATOM 2792 C CA . LEU A 1 374 ? -38.285 10.860 49.353 1.00 70.62 374 LEU A CA 1
ATOM 2793 C C . LEU A 1 374 ? -38.985 10.823 47.992 1.00 70.62 374 LEU A C 1
ATOM 2795 O O . LEU A 1 374 ? -38.475 10.203 47.064 1.00 70.62 374 LEU A O 1
ATOM 2799 N N . ASN A 1 375 ? -40.102 11.539 47.836 1.00 69.81 375 ASN A N 1
ATOM 2800 C CA . ASN A 1 375 ? -40.808 11.603 46.558 1.00 69.81 375 ASN A CA 1
ATOM 2801 C C . ASN A 1 375 ? -39.946 12.250 45.455 1.00 69.81 375 ASN A C 1
ATOM 2803 O O . ASN A 1 375 ? -39.930 11.781 44.319 1.00 69.81 375 ASN A O 1
ATOM 2807 N N . THR A 1 376 ? -39.170 13.282 45.801 1.00 75.62 376 THR A N 1
ATOM 2808 C CA . THR A 1 376 ? -38.243 13.942 44.865 1.00 75.62 376 THR A CA 1
ATOM 2809 C C . THR A 1 376 ? -37.107 13.005 44.449 1.00 75.62 376 THR A C 1
ATOM 2811 O O . THR A 1 376 ? -36.833 12.859 43.261 1.00 75.62 376 THR A O 1
ATOM 2814 N N . THR A 1 377 ? -36.483 12.309 45.402 1.00 72.31 377 THR A N 1
ATOM 2815 C CA . THR A 1 377 ? -35.398 11.361 45.116 1.00 72.31 377 THR A CA 1
ATOM 2816 C C . THR A 1 377 ? -35.888 10.165 44.297 1.00 72.31 377 THR A C 1
ATOM 2818 O O . THR A 1 377 ? -35.204 9.741 43.370 1.00 72.31 377 THR A O 1
ATOM 2821 N N . LEU A 1 378 ? -37.087 9.642 44.574 1.00 69.25 378 LEU A N 1
ATOM 2822 C CA . LEU A 1 378 ? -37.678 8.561 43.779 1.00 69.25 378 LEU A CA 1
ATOM 2823 C C . LEU A 1 378 ? -37.988 8.994 42.343 1.00 69.25 378 LEU A C 1
ATOM 2825 O O . LEU A 1 378 ? -37.744 8.224 41.412 1.00 69.25 378 LEU A O 1
ATOM 2829 N N . ALA A 1 379 ? -38.472 10.223 42.151 1.00 72.62 379 ALA A N 1
ATOM 2830 C CA . ALA A 1 379 ? -38.678 10.783 40.820 1.00 72.62 379 ALA A CA 1
ATOM 2831 C C . ALA A 1 379 ? -37.350 10.916 40.050 1.00 72.62 379 ALA A C 1
ATOM 2833 O O . ALA A 1 379 ? -37.255 10.456 38.912 1.00 72.62 379 ALA A O 1
ATOM 2834 N N . GLU A 1 380 ? -36.302 11.448 40.689 1.00 69.69 380 GLU A N 1
ATOM 2835 C CA . GLU A 1 380 ? -34.968 11.583 40.085 1.00 69.69 380 GLU A CA 1
ATOM 2836 C C . GLU A 1 380 ? -34.340 10.222 39.726 1.00 69.69 380 GLU A C 1
ATOM 2838 O O . GLU A 1 380 ? -33.761 10.067 38.648 1.00 69.69 380 GLU A O 1
ATOM 2843 N N . ILE A 1 381 ? -34.497 9.207 40.584 1.00 67.19 381 ILE A N 1
ATOM 2844 C CA . ILE A 1 381 ? -34.031 7.836 40.315 1.00 67.19 381 ILE A CA 1
ATOM 2845 C C . ILE A 1 381 ? -34.814 7.210 39.154 1.00 67.19 381 ILE A C 1
ATOM 2847 O O . ILE A 1 381 ? -34.216 6.581 38.280 1.00 67.19 381 ILE A O 1
ATOM 2851 N N . SER A 1 382 ? -36.136 7.395 39.111 1.00 65.25 382 SER A N 1
ATOM 2852 C CA . SER A 1 382 ? -36.990 6.895 38.027 1.00 65.25 382 SER A CA 1
ATOM 2853 C C . SER A 1 382 ? -36.606 7.501 36.671 1.00 65.25 382 SER A C 1
ATOM 2855 O O . SER A 1 382 ? -36.515 6.786 35.668 1.00 65.25 382 SER A O 1
ATOM 2857 N N . ASP A 1 383 ? -36.337 8.805 36.625 1.00 70.25 383 ASP A N 1
ATOM 2858 C CA . ASP A 1 383 ? -35.928 9.487 35.394 1.00 70.25 383 ASP A CA 1
ATOM 2859 C C . ASP A 1 383 ? -34.525 9.060 34.931 1.00 70.25 383 ASP A C 1
ATOM 2861 O O . ASP A 1 383 ? -34.290 8.856 33.730 1.00 70.25 383 ASP A O 1
ATOM 2865 N N . ALA A 1 384 ? -33.605 8.823 35.871 1.00 67.50 384 ALA A N 1
ATOM 2866 C CA . ALA A 1 384 ? -32.302 8.238 35.570 1.00 67.50 384 ALA A CA 1
ATOM 2867 C C . ALA A 1 384 ? -32.433 6.803 35.025 1.00 67.50 384 ALA A C 1
ATOM 2869 O O . ALA A 1 384 ? -31.852 6.484 33.985 1.00 67.50 384 ALA A O 1
ATOM 2870 N N . ALA A 1 385 ? -33.247 5.955 35.662 1.00 66.50 385 ALA A N 1
ATOM 2871 C CA . ALA A 1 385 ? -33.480 4.574 35.239 1.00 66.50 385 ALA A CA 1
ATOM 2872 C C . ALA A 1 385 ? -34.117 4.490 33.841 1.00 66.50 385 ALA A C 1
ATOM 2874 O O . ALA A 1 385 ? -33.707 3.667 33.020 1.00 66.50 385 ALA A O 1
ATOM 2875 N N . ARG A 1 386 ? -35.066 5.384 33.521 1.00 69.62 386 ARG A N 1
ATOM 2876 C CA . ARG A 1 386 ? -35.623 5.510 32.162 1.00 69.62 386 ARG A CA 1
ATOM 2877 C C . ARG A 1 386 ? -34.563 5.883 31.136 1.00 69.62 386 ARG A C 1
ATOM 2879 O O . ARG A 1 386 ? -34.547 5.307 30.051 1.00 69.62 386 ARG A O 1
ATOM 2886 N N . SER A 1 387 ? -33.676 6.815 31.474 1.00 71.62 387 SER A N 1
ATOM 2887 C CA . SER A 1 387 ? -32.598 7.247 30.579 1.00 71.62 387 SER A CA 1
ATOM 2888 C C . SER A 1 387 ? -31.613 6.109 30.288 1.00 71.62 387 SER A C 1
ATOM 2890 O O . SER A 1 387 ? -31.239 5.898 29.135 1.00 71.62 387 SER A O 1
ATOM 2892 N N . VAL A 1 388 ? -31.257 5.323 31.310 1.00 66.69 388 VAL A N 1
ATOM 2893 C CA . VAL A 1 388 ? -30.404 4.129 31.166 1.00 66.69 388 VAL A CA 1
ATOM 2894 C C . VAL A 1 388 ? -31.094 3.051 30.328 1.00 66.69 388 VAL A C 1
ATOM 2896 O O . VAL A 1 388 ? -30.471 2.478 29.439 1.00 66.69 388 VAL A O 1
ATOM 2899 N N . ARG A 1 389 ? -32.394 2.814 30.539 1.00 67.12 389 ARG A N 1
ATOM 2900 C CA . ARG A 1 389 ? -33.164 1.856 29.736 1.00 67.12 389 ARG A CA 1
ATOM 2901 C C . ARG A 1 389 ? -33.234 2.251 28.263 1.00 67.12 389 ARG A C 1
ATOM 2903 O O . ARG A 1 389 ? -33.044 1.395 27.409 1.00 67.12 389 ARG A O 1
ATOM 2910 N N . MET A 1 390 ? -33.484 3.526 27.960 1.00 72.88 390 MET A N 1
ATOM 2911 C CA . MET A 1 390 ? -33.493 4.000 26.572 1.00 72.88 390 MET A CA 1
ATOM 2912 C C . MET A 1 390 ? -32.126 3.834 25.904 1.00 72.88 390 MET A C 1
ATOM 2914 O O . MET A 1 390 ? -32.066 3.497 24.726 1.00 72.88 390 MET A O 1
ATOM 2918 N N . LEU A 1 391 ? -31.033 4.029 26.649 1.00 67.69 391 LEU A N 1
ATOM 2919 C CA . LEU A 1 391 ? -29.683 3.762 26.156 1.00 67.69 391 LEU A CA 1
ATOM 2920 C C . LEU A 1 391 ? -29.467 2.264 25.888 1.00 67.69 391 LEU A C 1
ATOM 2922 O O . LEU A 1 391 ? -28.950 1.914 24.833 1.00 67.69 391 LEU A O 1
ATOM 2926 N N . ALA A 1 392 ? -29.898 1.391 26.801 1.00 66.94 392 ALA A N 1
ATOM 2927 C CA . ALA A 1 392 ? -29.790 -0.059 26.641 1.00 66.94 392 ALA A CA 1
ATOM 2928 C C . ALA A 1 392 ? -30.607 -0.573 25.440 1.00 66.94 392 ALA A C 1
ATOM 2930 O O . ALA A 1 392 ? -30.053 -1.257 24.586 1.00 66.94 392 ALA A O 1
ATOM 2931 N N . GLU A 1 393 ? -31.877 -0.168 25.308 1.00 69.69 393 GLU A N 1
ATOM 2932 C CA . GLU A 1 393 ? -32.730 -0.515 24.156 1.00 69.69 393 GLU A CA 1
ATOM 2933 C C . GLU A 1 393 ? -32.170 0.041 22.834 1.00 69.69 393 GLU A C 1
ATOM 2935 O O . GLU A 1 393 ? -32.334 -0.576 21.781 1.00 69.69 393 GLU A O 1
ATOM 2940 N N . TYR A 1 394 ? -31.497 1.196 22.868 1.00 65.56 394 TYR A N 1
ATOM 2941 C CA . TYR A 1 394 ? -30.836 1.764 21.694 1.00 65.56 394 TYR A CA 1
ATOM 2942 C C . TYR A 1 394 ? -29.595 0.959 21.283 1.00 65.56 394 TYR A C 1
ATOM 2944 O O . TYR A 1 394 ? -29.428 0.673 20.100 1.00 65.56 394 TYR A O 1
ATOM 2952 N N . ILE A 1 395 ? -28.752 0.564 22.242 1.00 65.81 395 ILE A N 1
ATOM 2953 C CA . ILE A 1 395 ? -27.554 -0.254 21.987 1.00 65.81 395 ILE A CA 1
ATOM 2954 C C . ILE A 1 395 ? -27.945 -1.655 21.498 1.00 65.81 395 ILE A C 1
ATOM 2956 O O . ILE A 1 395 ? -27.351 -2.152 20.546 1.00 65.81 395 ILE A O 1
ATOM 2960 N N . GLU A 1 396 ? -28.975 -2.265 22.090 1.00 63.22 396 GLU A N 1
ATOM 2961 C CA . GLU A 1 396 ? -29.472 -3.594 21.709 1.00 63.22 396 GLU A CA 1
ATOM 2962 C C . GLU A 1 396 ? -30.038 -3.617 20.280 1.00 63.22 396 GLU A C 1
ATOM 2964 O O . GLU A 1 396 ? -29.854 -4.585 19.544 1.00 63.22 396 GLU A O 1
ATOM 2969 N N . ARG A 1 397 ? -30.696 -2.531 19.852 1.00 69.12 397 ARG A N 1
ATOM 2970 C CA . ARG A 1 397 ? -31.252 -2.409 18.493 1.00 69.12 397 ARG A CA 1
ATOM 2971 C C . ARG A 1 397 ? -30.244 -1.946 17.446 1.00 69.12 397 ARG A C 1
ATOM 2973 O O . ARG A 1 397 ? -30.457 -2.217 16.267 1.00 69.12 397 ARG A O 1
ATOM 2980 N N . HIS A 1 398 ? -29.189 -1.239 17.847 1.00 62.72 398 HIS A N 1
ATOM 2981 C CA . HIS A 1 398 ? -28.212 -0.640 16.936 1.00 62.72 398 HIS A CA 1
ATOM 2982 C C . HIS A 1 398 ? -26.767 -0.846 17.423 1.00 62.72 398 HIS A C 1
ATOM 2984 O O . HIS A 1 398 ? -26.092 0.131 17.765 1.00 62.72 398 HIS A O 1
ATOM 2990 N N . PRO A 1 399 ? -26.241 -2.086 17.401 1.00 58.81 399 PRO A N 1
ATOM 2991 C CA . PRO A 1 399 ? -24.848 -2.355 17.778 1.00 58.81 399 PRO A CA 1
ATOM 2992 C C . PRO A 1 399 ? -23.846 -1.599 16.884 1.00 58.81 399 PRO A C 1
ATOM 2994 O O . PRO A 1 399 ? -22.779 -1.179 17.325 1.00 58.81 399 PRO A O 1
ATOM 2997 N N . GLU A 1 400 ? -24.224 -1.336 15.635 1.00 52.50 400 GLU A N 1
ATOM 2998 C CA . GLU A 1 400 ? -23.432 -0.603 14.642 1.00 52.50 400 GLU A CA 1
ATOM 2999 C C . GLU A 1 400 ? -23.356 0.919 14.868 1.00 52.50 400 GLU A C 1
ATOM 3001 O O . GLU A 1 400 ? -22.400 1.558 14.416 1.00 52.50 400 GLU A O 1
ATOM 3006 N N . ALA A 1 401 ? -24.259 1.499 15.671 1.00 57.03 401 ALA A N 1
ATOM 3007 C CA . ALA A 1 401 ? -24.170 2.907 16.079 1.00 57.03 401 ALA A CA 1
ATOM 3008 C C . ALA A 1 401 ? -22.930 3.194 16.948 1.00 57.03 401 ALA A C 1
ATOM 3010 O O . ALA A 1 401 ? -22.492 4.342 17.041 1.00 57.03 401 ALA A O 1
ATOM 3011 N N . PHE A 1 402 ? -22.349 2.156 17.558 1.00 51.44 402 PHE A N 1
ATOM 3012 C CA . PHE A 1 402 ? -21.112 2.245 18.332 1.00 51.44 402 PHE A CA 1
ATOM 3013 C C . PHE A 1 402 ? -19.862 2.370 17.445 1.00 51.44 402 PHE A C 1
ATOM 3015 O O . PHE A 1 402 ? -18.856 2.927 17.877 1.00 51.44 402 PHE A O 1
ATOM 3022 N N . ILE A 1 403 ? -19.927 1.878 16.201 1.00 49.28 403 ILE A N 1
ATOM 3023 C CA . ILE A 1 403 ? -18.789 1.833 15.270 1.00 49.28 403 ILE A CA 1
ATOM 3024 C C . ILE A 1 403 ? -18.819 3.011 14.289 1.00 49.28 403 ILE A C 1
ATOM 3026 O O . ILE A 1 403 ? -17.767 3.546 13.957 1.00 49.28 403 ILE A O 1
ATOM 3030 N N . GLN A 1 404 ? -20.000 3.436 13.830 1.00 51.00 404 GLN A N 1
ATOM 3031 C CA . GLN A 1 404 ? -20.109 4.427 12.746 1.00 51.00 404 GLN A CA 1
ATOM 3032 C C . GLN A 1 404 ? -20.337 5.871 13.217 1.00 51.00 404 GLN A C 1
ATOM 3034 O O . GLN A 1 404 ? -20.224 6.797 12.417 1.00 51.00 404 GLN A O 1
ATOM 3039 N N . GLY A 1 405 ? -20.609 6.085 14.510 1.00 46.25 405 GLY A N 1
ATOM 3040 C CA . GLY A 1 405 ? -21.018 7.394 15.015 1.00 46.25 405 GLY A CA 1
ATOM 3041 C C . GLY A 1 405 ? -22.423 7.777 14.532 1.00 46.25 405 GLY A C 1
ATOM 3042 O O . GLY A 1 405 ? -22.922 7.307 13.511 1.00 46.25 405 GLY A O 1
ATOM 3043 N N . LYS A 1 406 ? -23.113 8.608 15.313 1.00 43.09 406 LYS A N 1
ATOM 3044 C CA . LYS A 1 406 ? -24.476 9.045 14.991 1.00 43.09 406 LYS A CA 1
ATOM 3045 C C . LYS A 1 406 ? -24.420 9.978 13.771 1.00 43.09 406 LYS A C 1
ATOM 3047 O O . LYS A 1 406 ? -23.779 11.023 13.871 1.00 43.09 406 LYS A O 1
ATOM 3052 N N . GLN A 1 407 ? -25.047 9.597 12.656 1.00 43.38 407 GLN A N 1
ATOM 3053 C CA . GLN A 1 407 ? -25.259 10.50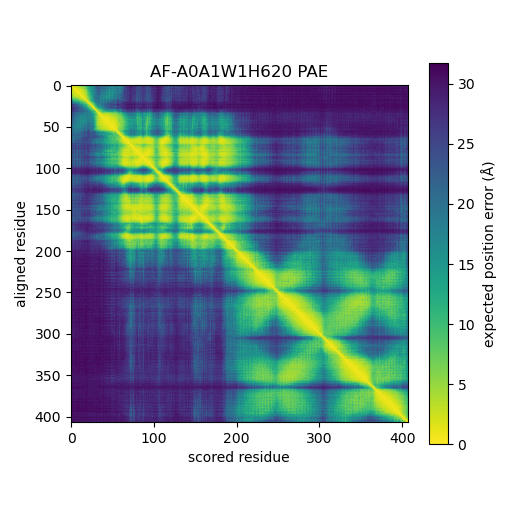5 11.519 1.00 43.38 407 GLN A CA 1
ATOM 3054 C C . GLN A 1 407 ? -26.383 11.501 11.791 1.00 43.38 407 GLN A C 1
ATOM 3056 O O . GLN A 1 407 ? -27.376 11.107 12.453 1.00 43.38 407 GLN A O 1
#

Mean predicted aligned error: 19.55 Å

Solvent-accessible surface area (backbone atoms only — not comparable to full-atom values): 23193 Å² total; per-residue (Å²): 117,67,70,64,54,48,54,51,50,51,53,52,50,55,56,48,58,77,73,65,67,84,82,75,82,85,81,74,64,96,71,54,69,62,57,58,53,50,52,50,52,51,49,52,51,52,52,48,50,51,46,46,62,67,61,70,62,70,68,87,74,64,62,63,49,65,35,34,33,55,40,73,64,85,65,78,42,56,48,74,61,26,47,24,24,48,83,86,42,77,42,33,26,29,68,44,78,49,82,69,92,77,50,90,90,55,90,52,53,37,44,36,33,32,34,35,42,58,85,69,69,75,72,96,67,74,101,70,72,90,78,48,73,66,60,56,49,52,52,42,44,74,60,12,43,32,35,30,55,42,77,73,32,85,90,78,48,30,29,27,43,39,34,45,73,46,68,90,56,82,81,43,73,84,85,66,96,59,103,46,59,72,51,29,34,57,81,28,68,66,58,52,49,52,57,51,54,72,68,48,64,59,65,56,54,52,51,54,54,49,49,53,54,48,50,52,53,48,52,73,69,27,69,64,50,54,52,49,53,51,30,48,51,52,26,52,51,35,52,51,52,51,70,73,44,74,87,80,50,80,78,61,46,58,60,51,51,54,50,29,46,51,33,44,50,50,33,48,56,53,50,53,52,52,57,50,50,53,50,51,54,50,54,49,53,54,51,53,52,52,50,52,50,52,53,52,50,54,60,52,69,69,52,66,100,81,44,69,71,58,52,49,50,51,49,51,53,51,47,49,51,51,62,60,50,48,54,32,56,52,46,50,49,52,50,51,51,50,52,48,52,52,46,52,52,51,48,52,46,44,52,52,52,51,53,50,56,64,46,56,83,70,61,88,69,95,58,67,67,56,58,54,51,50,53,51,45,51,50,54,50,51,54,48,52,51,53,53,48,55,50,50,57,47,45,74,75,37,68,60,53,76,69,68,28,85,129

Radius of gyration: 45.64 Å; Cα contacts (8 Å, |Δi|>4): 325; chains: 1; bounding box: 89×42×156 Å

Organism: NCBI:txid1246637

Secondary structure (DSSP, 8-state):
-HHHHHHHHHHHHHHHHHHH-TTSSS---TTTHHHHHHHHHHHHHHHHHHHHHHHTT-TTS--EEEEEEEESS--TT--TTPEEEETTEEEEEEEEE---TT-TT-TT-EEEEEEEEGGG---SS---S---HHHHHHHHHHTTEEEEEEEEETTTTEEEEEEEE-TTSPPB------SSEEEPB---HHHHHHHHHTTS-HHHHHHHHHHHHHHHHHHHT-HHHHHHHHHHHHHHHHHHHHHHHTTT-HHHHHHHHHHHHHHHHHHHHHHHHHHHHHHHHHHHHHHHHHHHHHHHHHHHHTS-SS-HHHHHHHHHHHHHHHHHHHHHHHHHHHHHHHHHHHHHHHHHHHHHHHHHHHHHTT--S--HHHHHHHHHHHHHHHHHHHHHHHHHHHHHH-TTHHHH---

Nearest PDB structures (foldseek):
  6mrt-assembly1_A  TM=4.718E-01  e=1.863E-01  Escherichia coli K-12
  7p3r-assembly1_D  TM=2.353E-01  e=4.596E-01  Vibrio cholerae O1 biovar El Tor str. N16961
  7p3r-assembly1_C  TM=2.879E-01  e=1.781E+00  Vibrio cholerae O1 biovar El Tor str. N16961
  4gnk-assembly3_E  TM=2.491E-01  e=6.520E+00  Homo sapiens

Foldseek 3Di:
DVVVVVVVVVVVVVVVVVVPPPPPPPDDDPPCVVVVVVVVVVVVVVVVVVVCVVVVVVVVPFDKAKAKEKDLDDPPQEDFQFFEDEVNHGFWTFHDKDQDCPDPPRRRIIITMIIGGPVVDDDPDDPDDDDDPQNVLVVQVCQAWAWEWDQPDPVSRHIHIYTYRDNPDDFDDPPDDDPHHYGGYDYYPVVVVVVVVVVPPPVVVVVLVVVVVVVVVCLVVDVLVVQLVVLLVQLVVLLVVLVVPVPPDPVVNLVSLVSNLVSLVSNLVSVVVSLVVVVVVVVVSVVVLVVVLVVVLVVVPVPDPDCVPVNVVSVVVVVVVCVQVVLLVVLSVVVSVVVVVLSVLSNVLSVLSVVLSVVVVVDPDDDPVSVVSVVVSSVSNVVSSVVVVVVVVCCVVCVPCNVRPDD